Protein AF-A0A2D8FM88-F1 (afdb_monomer)

Foldseek 3Di:
DLLVCQVVPPQEDEFDLDDDPLAGRLLALCNQPCCCCVVSNRLHAYEYDACSLQCCCVSVNAVHLLRSLLRSLVSGHLHYHPPCSCVVHVVVCCVVVSDDPVSNCSSVCNVVVVCVVVVCVVPVCVPVDPVVCVCPPVHPVVLVVLLVQLLQAKFWFFAAPNCPQPALAFQEEEEAQQQADQQFLAAPPCPDDDSVLADGLLNQSLVLHPHSVSYFYAHLQHQQGGDVCRLVVSLVSPLPGQEYEYEFEDGSQCDDPPNDDLAQATHDSSVVSLVSNVVSVHQYAYAYEDQDAGQYDDSQLVHNIYMDSYNSPSCSNNSVNCPNNVVHKHAYFAQAFHANTSVLPPAALQDFCPPFRDDQVDPDDPPHPADPPDGNDTSAHGLDGDTSWDKDKDAKDWPDLEAEQAGKTKIKIKIWTQGQAKGKAKFWKWKDFPDDPDGGGPIDTQDIDIDIYHHGDIDMDMDMDHQLSQWDQDPVRDIDGDWGKMWMARASGSPDGDTDIHTYDDDD

Radius of gyration: 26.67 Å; Cα contacts (8 Å, |Δi|>4): 1088; chains: 1; bounding box: 60×71×68 Å

Mean predicted aligned error: 3.9 Å

pLDDT: mean 96.81, std 3.05, range [71.75, 98.94]

Solvent-accessible surface area (backbone atoms only — not comparable to full-atom values): 27180 Å² total; per-residue (Å²): 109,71,66,59,43,48,79,72,62,51,63,65,48,70,35,49,78,55,60,60,97,86,38,38,40,28,52,22,34,63,58,51,33,48,42,41,31,67,71,66,60,51,73,47,33,28,30,37,33,85,34,30,36,58,45,28,33,80,71,68,76,20,92,40,61,57,47,11,37,50,44,13,44,75,12,41,40,48,39,84,32,86,66,56,40,57,78,72,31,45,67,59,35,40,75,72,58,80,37,50,68,67,60,52,53,51,32,51,47,25,53,52,50,51,40,50,76,71,40,39,79,84,35,78,58,70,87,74,44,73,69,57,46,69,60,53,63,86,21,69,68,57,53,53,48,36,25,50,53,22,38,55,57,27,24,29,76,43,56,51,93,60,60,59,53,41,68,49,78,54,33,34,12,33,29,20,52,44,20,75,36,50,93,48,28,55,30,53,94,65,88,84,73,64,79,90,59,49,35,15,40,46,61,16,39,40,73,66,29,79,48,49,83,40,54,36,76,31,42,23,20,34,59,81,42,72,41,93,66,20,46,64,50,26,48,66,47,39,70,82,29,68,32,38,37,37,22,45,48,54,58,30,78,59,30,61,87,94,30,84,68,88,65,40,52,67,34,66,31,43,50,56,35,46,52,59,54,55,72,69,74,53,56,37,35,37,40,36,24,38,83,65,68,45,24,58,54,72,65,69,58,66,36,44,22,33,31,40,49,44,49,36,24,47,31,26,8,47,14,50,31,32,36,49,50,50,78,36,61,29,49,15,51,32,92,55,43,19,39,63,44,49,86,56,62,90,68,67,79,52,43,63,57,71,98,38,61,55,63,88,91,48,98,76,68,88,92,34,67,66,58,93,92,51,76,86,63,51,70,42,37,29,39,34,45,44,43,66,20,40,77,45,75,52,70,80,44,58,88,58,54,58,28,46,60,90,43,60,38,55,38,31,34,41,38,32,20,74,23,90,34,53,28,46,46,55,46,31,32,31,38,20,59,74,63,63,101,57,94,46,34,64,33,43,84,76,51,71,49,78,48,80,31,49,52,71,34,70,48,77,49,76,49,76,44,44,53,85,75,70,42,50,72,45,99,86,68,47,80,44,69,78,58,34,53,31,41,35,30,77,14,62,24,80,85,46,68,70,75,45,66,36,29,42,42,60,81,130

Sequence (508 aa):
PFKAAVDAGCLSIMSAFNDLNGVPASGSRKLLTDILRGEWGFEGFVVSDYTSEQELIAHGFAEDGRDAARLAFNAGVDVSMVSGLYLEHLPSLVASGEVSMGRLDEAVRRVLTTKAALGLFDDPYRGTDVAREKAVVGSRDHIELSREAGRKSVVLLKNDNNLLPLNKSQKIALVGPFADDVDNVWGPWTIWGAPERRVSLEAGFRAAMTDPQALTVARGSGVETPLDGGIEEAVRAAEGADVIVLAIGESQKMSGEAQSRTEIVVPAPQMALVDAMAALNKPMVVLLRNGRALALEGNVKNAQAVVVTWFLGEQMGHAVADVIFGAHGPSARLPISFPHKSGQQPYSYDHKNTGRPANPDLPVEEYKARYRETTNTALYPFGFGLTYGEVVYGPVEMASDQLPWNGTLDVAVTVTNRGAHAAEELVQLYIHDRVASLTQPGRLLKDFKRVSLRPGQSQTVRFTLNPRQLGFIGEDGAYRIEPGLFDLWLAPHAQGGSAAQFRLIGPA

Structure (mmCIF, N/CA/C/O backbone):
data_AF-A0A2D8FM88-F1
#
_entry.id   AF-A0A2D8FM88-F1
#
loop_
_atom_site.group_PDB
_atom_site.id
_atom_site.type_symbol
_atom_site.label_atom_id
_atom_site.label_alt_id
_atom_site.label_comp_id
_atom_site.label_asym_id
_atom_site.label_entity_id
_atom_site.label_seq_id
_atom_site.pdbx_PDB_ins_code
_atom_site.Cartn_x
_atom_site.Cartn_y
_atom_site.Cartn_z
_atom_site.occupancy
_atom_site.B_iso_or_equiv
_atom_site.auth_seq_id
_atom_site.auth_comp_id
_atom_site.auth_asym_id
_atom_site.auth_atom_id
_atom_site.pdbx_PDB_model_num
ATOM 1 N N . PRO A 1 1 ? 7.437 -9.187 -7.792 1.00 95.12 1 PRO A N 1
ATOM 2 C CA . PRO A 1 1 ? 6.393 -8.358 -8.453 1.00 95.12 1 PRO A CA 1
ATOM 3 C C . PRO A 1 1 ? 6.562 -8.259 -9.974 1.00 95.12 1 PRO A C 1
ATOM 5 O O . PRO A 1 1 ? 5.666 -8.687 -10.685 1.00 95.12 1 PRO A O 1
ATOM 8 N N . PHE A 1 2 ? 7.712 -7.782 -10.471 1.00 97.00 2 PHE A N 1
ATOM 9 C CA . PHE A 1 2 ? 7.955 -7.626 -11.915 1.00 97.00 2 PHE A CA 1
ATOM 10 C C . PHE A 1 2 ? 7.788 -8.927 -12.706 1.00 97.00 2 PHE A C 1
ATOM 12 O O . PHE A 1 2 ? 7.006 -8.963 -13.648 1.00 97.00 2 PHE A O 1
ATOM 19 N N . LYS A 1 3 ? 8.411 -10.027 -12.258 1.00 96.19 3 LYS A N 1
ATOM 20 C CA . LYS A 1 3 ? 8.217 -11.340 -12.889 1.00 96.19 3 LYS A CA 1
ATOM 21 C C . LYS A 1 3 ? 6.744 -11.769 -12.934 1.00 96.19 3 LYS A C 1
ATOM 23 O O . LYS A 1 3 ? 6.296 -12.270 -13.948 1.00 96.19 3 LYS A O 1
ATOM 28 N N . ALA A 1 4 ? 5.975 -11.523 -11.871 1.00 97.06 4 ALA A N 1
ATOM 29 C CA . ALA A 1 4 ? 4.550 -11.857 -11.858 1.00 97.06 4 ALA A CA 1
ATOM 30 C C . ALA A 1 4 ? 3.747 -11.039 -12.888 1.00 97.06 4 ALA A C 1
ATOM 32 O O . ALA A 1 4 ? 2.799 -11.562 -13.459 1.00 97.06 4 ALA A O 1
ATOM 33 N N . ALA A 1 5 ? 4.130 -9.784 -13.154 1.00 98.00 5 ALA A N 1
ATOM 34 C CA . ALA A 1 5 ? 3.522 -8.982 -14.216 1.00 98.00 5 ALA A CA 1
ATOM 35 C C . ALA A 1 5 ? 3.875 -9.521 -15.613 1.00 98.00 5 ALA A C 1
ATOM 37 O O . ALA A 1 5 ? 2.999 -9.595 -16.473 1.00 98.00 5 ALA A O 1
ATOM 38 N N . VAL A 1 6 ? 5.126 -9.957 -15.812 1.00 98.12 6 VAL A N 1
ATOM 39 C CA . VAL A 1 6 ? 5.570 -10.622 -17.050 1.00 98.12 6 VAL A CA 1
ATOM 40 C C . VAL A 1 6 ? 4.805 -11.927 -17.267 1.00 98.12 6 VAL A C 1
ATOM 42 O O . VAL A 1 6 ? 4.215 -12.113 -18.325 1.00 98.12 6 VAL A O 1
ATOM 45 N N . ASP A 1 7 ? 4.733 -12.784 -16.246 1.00 97.44 7 ASP A N 1
ATOM 46 C CA . ASP A 1 7 ? 4.001 -14.056 -16.292 1.00 97.44 7 ASP A CA 1
ATOM 47 C C . ASP A 1 7 ? 2.489 -13.841 -16.535 1.00 97.44 7 ASP A C 1
ATOM 49 O O . ASP A 1 7 ? 1.823 -14.701 -17.108 1.00 97.44 7 ASP A O 1
ATOM 53 N N . ALA A 1 8 ? 1.942 -12.687 -16.130 1.00 97.94 8 ALA A N 1
ATOM 54 C CA . ALA A 1 8 ? 0.559 -12.282 -16.394 1.00 97.94 8 ALA A CA 1
ATOM 55 C C . ALA A 1 8 ? 0.341 -11.677 -17.797 1.00 97.94 8 ALA A C 1
ATOM 57 O O . ALA A 1 8 ? -0.790 -11.326 -18.137 1.00 97.94 8 ALA A O 1
ATOM 58 N N . GLY A 1 9 ? 1.394 -11.548 -18.610 1.00 96.56 9 GLY A N 1
ATOM 59 C CA . GLY A 1 9 ? 1.314 -11.061 -19.987 1.00 96.56 9 GLY A CA 1
ATOM 60 C C . GLY A 1 9 ? 1.309 -9.539 -20.124 1.00 96.56 9 GLY A C 1
ATOM 61 O O . GLY A 1 9 ? 0.676 -9.013 -21.042 1.00 96.56 9 GLY A O 1
ATOM 62 N N . CYS A 1 10 ? 1.978 -8.799 -19.229 1.00 97.00 10 CYS A N 1
ATOM 63 C CA . CYS A 1 10 ? 2.128 -7.355 -19.415 1.00 97.00 10 CYS A CA 1
ATOM 64 C C . CYS A 1 10 ? 2.831 -7.041 -20.751 1.00 97.00 10 CYS A C 1
ATOM 66 O O . CYS A 1 10 ? 3.766 -7.727 -21.154 1.00 97.00 10 CYS A O 1
ATOM 68 N N . LEU A 1 11 ? 2.388 -5.990 -21.450 1.00 97.06 11 LEU A N 1
ATOM 69 C CA . LEU A 1 11 ? 2.897 -5.646 -22.790 1.00 97.06 11 LEU A CA 1
ATOM 70 C C . LEU A 1 11 ? 4.063 -4.648 -22.771 1.00 97.06 11 LEU A C 1
ATOM 72 O O . LEU A 1 11 ? 4.720 -4.439 -23.794 1.00 97.06 11 LEU A O 1
ATOM 76 N N . SER A 1 12 ? 4.314 -4.026 -21.619 1.00 98.25 12 SER A N 1
ATOM 77 C CA . SER A 1 12 ? 5.390 -3.060 -21.431 1.00 98.25 12 SER A CA 1
ATOM 78 C C . SER A 1 12 ? 5.948 -3.096 -20.011 1.00 98.25 12 SER A C 1
ATOM 80 O O . SER A 1 12 ? 5.225 -3.395 -19.060 1.00 98.25 12 SER A O 1
ATOM 82 N N . ILE A 1 13 ? 7.223 -2.738 -19.877 1.00 98.44 13 ILE A N 1
ATOM 83 C CA . ILE A 1 13 ? 7.908 -2.476 -18.606 1.00 98.44 13 ILE A CA 1
ATOM 84 C C . ILE A 1 13 ? 8.547 -1.088 -18.693 1.00 98.44 13 ILE A C 1
ATOM 86 O O . ILE A 1 13 ? 9.075 -0.721 -19.738 1.00 98.44 13 ILE A O 1
ATOM 90 N N . MET A 1 14 ? 8.498 -0.325 -17.605 1.00 98.75 14 MET A N 1
ATOM 91 C CA . MET A 1 14 ? 9.209 0.948 -17.477 1.00 98.75 14 MET A CA 1
ATOM 92 C C . MET A 1 14 ? 10.528 0.713 -16.731 1.00 98.75 14 MET A C 1
ATOM 94 O O . MET A 1 14 ? 10.522 0.044 -15.693 1.00 98.75 14 MET A O 1
ATOM 98 N N . SER A 1 15 ? 11.658 1.195 -17.256 1.00 98.12 15 SER A N 1
ATOM 99 C CA . SER A 1 15 ? 12.928 1.172 -16.514 1.00 98.12 15 SER A CA 1
ATOM 100 C C . SER A 1 15 ? 12.901 2.200 -15.385 1.00 98.12 15 SER A C 1
ATOM 102 O O . SER A 1 15 ? 12.270 3.231 -15.533 1.00 98.12 15 SER A O 1
ATOM 104 N N . ALA A 1 16 ? 13.599 1.948 -14.279 1.00 98.06 16 ALA A N 1
ATOM 105 C CA . ALA A 1 16 ? 13.627 2.863 -13.136 1.00 98.06 16 ALA A CA 1
ATOM 106 C C . ALA A 1 16 ? 14.738 3.929 -13.240 1.00 98.06 16 ALA A C 1
ATOM 108 O O . ALA A 1 16 ? 15.700 3.768 -13.994 1.00 98.06 16 ALA A O 1
ATOM 109 N N . PHE A 1 17 ? 14.641 4.971 -12.410 1.00 98.50 17 PHE A N 1
ATOM 110 C CA . PHE A 1 17 ? 15.685 5.990 -12.242 1.00 98.50 17 PHE A CA 1
ATOM 111 C C . PHE A 1 17 ? 16.946 5.475 -11.537 1.00 98.50 17 PHE A C 1
ATOM 113 O O . PHE A 1 17 ? 18.057 5.864 -11.873 1.00 98.50 17 PHE A O 1
ATOM 120 N N . ASN A 1 18 ? 16.798 4.610 -10.531 1.00 98.25 18 ASN A N 1
ATOM 121 C CA . ASN A 1 18 ? 17.910 4.243 -9.655 1.00 98.25 18 ASN A CA 1
ATOM 122 C C . ASN A 1 18 ? 18.955 3.343 -10.336 1.00 98.25 18 ASN A C 1
ATOM 124 O O . ASN A 1 18 ? 18.660 2.591 -11.270 1.00 98.25 18 ASN A O 1
ATOM 128 N N . ASP A 1 19 ? 20.167 3.339 -9.777 1.00 97.44 19 ASP A N 1
ATOM 129 C CA . ASP A 1 19 ? 21.142 2.289 -10.050 1.00 97.44 19 ASP A CA 1
ATOM 130 C C . ASP A 1 19 ? 20.907 1.041 -9.193 1.00 97.44 19 ASP A C 1
ATOM 132 O O . ASP A 1 19 ? 20.240 1.074 -8.152 1.00 97.44 19 ASP A O 1
ATOM 136 N N . LEU A 1 20 ? 21.434 -0.083 -9.676 1.00 96.06 20 LEU A N 1
ATOM 137 C CA . LEU A 1 20 ? 21.613 -1.294 -8.892 1.00 96.06 20 LEU A CA 1
ATOM 138 C C . LEU A 1 20 ? 23.072 -1.728 -9.005 1.00 96.06 20 LEU A C 1
ATOM 140 O O . LEU A 1 20 ? 23.540 -2.077 -10.090 1.00 96.06 20 LEU A O 1
ATOM 144 N N . ASN A 1 21 ? 23.779 -1.739 -7.874 1.00 95.00 21 ASN A N 1
ATOM 145 C CA . ASN A 1 21 ? 25.212 -2.038 -7.800 1.00 95.00 21 ASN A CA 1
ATOM 146 C C . ASN A 1 21 ? 26.055 -1.121 -8.711 1.00 95.00 21 ASN A C 1
ATOM 148 O O . ASN A 1 21 ? 27.014 -1.583 -9.332 1.00 95.00 21 ASN A O 1
ATOM 152 N N . GLY A 1 22 ? 25.684 0.162 -8.809 1.00 96.94 22 GLY A N 1
ATOM 153 C CA . GLY A 1 22 ? 26.405 1.167 -9.595 1.00 96.94 22 GLY A CA 1
ATOM 154 C C . GLY A 1 22 ? 26.075 1.185 -11.090 1.00 96.94 22 GLY A C 1
ATOM 155 O O . GLY A 1 22 ? 26.709 1.925 -11.835 1.00 96.94 22 GLY A O 1
ATOM 156 N N . VAL A 1 23 ? 25.099 0.393 -11.549 1.00 98.44 23 VAL A N 1
ATOM 157 C CA . VAL A 1 23 ? 24.619 0.413 -12.941 1.00 98.44 23 VAL A CA 1
ATOM 158 C C . VAL A 1 23 ? 23.186 0.957 -12.977 1.00 98.44 23 VAL A C 1
ATOM 160 O O . VAL A 1 23 ? 22.288 0.277 -12.465 1.00 98.44 23 VAL A O 1
ATOM 163 N N . PRO A 1 24 ? 22.935 2.147 -13.562 1.00 98.62 24 PRO A N 1
ATOM 164 C CA . PRO A 1 24 ? 21.586 2.697 -13.715 1.00 98.62 24 PRO A CA 1
ATOM 165 C C . PRO A 1 24 ? 20.651 1.719 -14.430 1.00 98.62 24 PRO A C 1
ATOM 167 O O . PRO A 1 24 ? 21.054 1.093 -15.414 1.00 98.62 24 PRO A O 1
ATOM 170 N N . ALA A 1 25 ? 19.399 1.585 -13.981 1.00 98.44 25 ALA A N 1
ATOM 171 C CA . ALA A 1 25 ? 18.488 0.581 -14.536 1.00 98.44 25 ALA A CA 1
ATOM 172 C C . ALA A 1 25 ? 18.265 0.757 -16.051 1.00 98.44 25 ALA A C 1
ATOM 174 O O . ALA A 1 25 ? 18.297 -0.234 -16.782 1.00 98.44 25 ALA A O 1
ATOM 175 N N . SER A 1 26 ? 18.151 1.999 -16.535 1.00 98.62 26 SER A N 1
ATOM 176 C CA . SER A 1 26 ? 18.040 2.324 -17.971 1.00 98.62 26 SER A CA 1
ATOM 177 C C . SER A 1 26 ? 19.269 1.910 -18.795 1.00 98.62 26 SER A C 1
ATOM 179 O O . SER A 1 26 ? 19.147 1.646 -19.986 1.00 98.62 26 SER A O 1
ATOM 181 N N . GLY A 1 27 ? 20.452 1.823 -18.176 1.00 98.31 27 GLY A N 1
ATOM 182 C CA . GLY A 1 27 ? 21.704 1.374 -18.801 1.00 98.31 27 GLY A CA 1
ATOM 183 C C . GLY A 1 27 ? 22.051 -0.093 -18.519 1.00 98.31 27 GLY A C 1
ATOM 184 O O . GLY A 1 27 ? 23.115 -0.570 -18.920 1.00 98.31 27 GLY A O 1
ATOM 185 N N . SER A 1 28 ? 21.187 -0.835 -17.819 1.00 98.62 28 SER A N 1
ATOM 186 C CA . SER A 1 28 ? 21.511 -2.167 -17.307 1.00 98.62 28 SER A CA 1
ATOM 187 C C . SER A 1 28 ? 21.093 -3.285 -18.260 1.00 98.62 28 SER A C 1
ATOM 189 O O . SER A 1 28 ? 19.970 -3.792 -18.204 1.00 98.62 28 SER A O 1
ATOM 191 N N . ARG A 1 29 ? 22.036 -3.752 -19.090 1.00 98.25 29 ARG A N 1
ATOM 192 C CA . ARG A 1 29 ? 21.828 -4.940 -19.940 1.00 98.25 29 ARG A CA 1
ATOM 193 C C . ARG A 1 29 ? 21.457 -6.179 -19.122 1.00 98.25 29 ARG A C 1
ATOM 195 O O . ARG A 1 29 ? 20.564 -6.926 -19.515 1.00 98.25 29 ARG A O 1
ATOM 202 N N . LYS A 1 30 ? 22.093 -6.354 -17.960 1.00 97.44 30 LYS A N 1
ATOM 203 C CA . LYS A 1 30 ? 21.815 -7.473 -17.055 1.00 97.44 30 LYS A CA 1
ATOM 204 C C . LYS A 1 30 ? 20.340 -7.521 -16.655 1.00 97.44 30 LYS A C 1
ATOM 206 O O . LYS A 1 30 ? 19.731 -8.584 -16.692 1.00 97.44 30 LYS A O 1
ATOM 211 N N . LEU A 1 31 ? 19.758 -6.379 -16.286 1.00 97.69 31 LEU A N 1
ATOM 212 C CA . LEU A 1 31 ? 18.351 -6.318 -15.889 1.00 97.69 31 LEU A CA 1
ATOM 213 C C . LEU A 1 31 ? 17.417 -6.438 -17.096 1.00 97.69 31 LEU A C 1
ATOM 215 O O . LEU A 1 31 ? 16.531 -7.289 -17.098 1.00 97.69 31 LEU A O 1
ATOM 219 N N . LEU A 1 32 ? 17.609 -5.590 -18.109 1.00 98.56 32 LEU A N 1
ATOM 220 C CA . LEU A 1 32 ? 16.631 -5.385 -19.182 1.00 98.56 32 LEU A CA 1
ATOM 221 C C . LEU A 1 32 ? 16.716 -6.416 -20.312 1.00 98.56 32 LEU A C 1
ATOM 223 O O . LEU A 1 32 ? 15.739 -6.604 -21.037 1.00 98.56 32 LEU A O 1
ATOM 227 N N . THR A 1 33 ? 17.859 -7.082 -20.467 1.00 98.38 33 THR A N 1
ATOM 228 C CA . THR A 1 33 ? 18.070 -8.109 -21.491 1.00 98.38 33 THR A CA 1
ATOM 229 C C . THR A 1 33 ? 18.271 -9.475 -20.853 1.00 98.38 33 THR A C 1
ATOM 231 O O . THR A 1 33 ? 17.455 -10.365 -21.083 1.00 98.38 33 THR A O 1
ATOM 234 N N . ASP A 1 34 ? 19.306 -9.651 -20.032 1.00 97.81 34 ASP A N 1
ATOM 235 C CA . ASP A 1 34 ? 19.701 -10.994 -19.588 1.00 97.81 34 ASP A CA 1
ATOM 236 C C . ASP A 1 34 ? 18.628 -11.619 -18.678 1.00 97.81 34 ASP A C 1
ATOM 238 O O . ASP A 1 34 ? 18.146 -12.715 -18.957 1.00 97.81 34 ASP A O 1
ATOM 242 N N . ILE A 1 35 ? 18.162 -10.889 -17.659 1.00 96.94 35 ILE A N 1
ATOM 243 C CA . ILE A 1 35 ? 17.110 -11.367 -16.748 1.00 96.94 35 ILE A CA 1
ATOM 244 C C . ILE A 1 35 ? 15.726 -11.220 -17.383 1.00 96.94 35 ILE A C 1
ATOM 246 O O . ILE A 1 35 ? 15.007 -12.204 -17.551 1.00 96.94 35 ILE A O 1
ATOM 250 N N . LEU A 1 36 ? 15.329 -9.995 -17.745 1.00 98.44 36 LEU A N 1
ATOM 251 C CA . LEU A 1 36 ? 13.961 -9.722 -18.193 1.00 98.44 36 LEU A CA 1
ATOM 252 C C . LEU A 1 36 ? 13.587 -10.534 -19.442 1.00 98.44 36 LEU A C 1
ATOM 254 O O . LEU A 1 36 ? 12.472 -11.045 -19.529 1.00 98.44 36 LEU A O 1
ATOM 258 N N . ARG A 1 37 ? 14.504 -10.680 -20.403 1.00 97.88 37 ARG A N 1
ATOM 259 C CA . ARG A 1 37 ? 14.227 -11.362 -21.676 1.00 97.88 37 ARG A CA 1
ATOM 260 C C . ARG A 1 37 ? 14.818 -12.762 -21.718 1.00 97.88 37 ARG A C 1
ATOM 262 O O . ARG A 1 37 ? 14.116 -13.681 -22.119 1.00 97.88 37 ARG A O 1
ATOM 269 N N . GLY A 1 38 ? 16.069 -12.928 -21.293 1.00 97.62 38 GLY A N 1
ATOM 270 C CA . GLY A 1 38 ? 16.741 -14.227 -21.294 1.00 97.62 38 GLY A CA 1
ATOM 271 C C . GLY A 1 38 ? 16.125 -15.204 -20.295 1.00 97.62 38 GLY A C 1
ATOM 272 O O . GLY A 1 38 ? 15.718 -16.296 -20.681 1.00 97.62 38 GLY A O 1
ATOM 273 N N . GLU A 1 39 ? 16.017 -14.811 -19.025 1.00 96.25 39 GLU A N 1
ATOM 274 C CA . GLU A 1 39 ? 15.499 -15.694 -17.971 1.00 96.25 39 GLU A CA 1
ATOM 275 C C . GLU A 1 39 ? 13.968 -15.711 -17.890 1.00 96.25 39 GLU A C 1
ATOM 277 O O . GLU A 1 39 ? 13.375 -16.768 -17.670 1.00 96.25 39 GLU A O 1
ATOM 282 N N . TRP A 1 40 ? 13.309 -14.554 -18.015 1.00 97.38 40 TRP A N 1
ATOM 283 C CA . TRP A 1 40 ? 11.853 -14.453 -17.829 1.00 97.38 40 TRP A CA 1
ATOM 284 C C . TRP A 1 40 ? 11.051 -14.511 -19.130 1.00 97.38 40 TRP A C 1
ATOM 286 O O . TRP A 1 40 ? 9.832 -14.639 -19.065 1.00 97.38 40 TRP A O 1
ATOM 296 N N . GLY A 1 41 ? 11.701 -14.430 -20.296 1.00 97.75 41 GLY A N 1
ATOM 297 C CA . GLY A 1 41 ? 11.020 -14.540 -21.587 1.00 97.75 41 GLY A CA 1
ATOM 298 C C . GLY A 1 41 ? 10.094 -13.366 -21.915 1.00 97.75 41 GLY A C 1
ATOM 299 O O . GLY A 1 41 ? 9.112 -13.550 -22.623 1.00 97.75 41 GLY A O 1
ATOM 300 N N . PHE A 1 42 ? 10.353 -12.160 -21.396 1.00 98.44 42 PHE A N 1
ATOM 301 C CA . PHE A 1 42 ? 9.518 -10.995 -21.695 1.00 98.44 42 PHE A CA 1
ATOM 302 C C . PHE A 1 42 ? 9.611 -10.580 -23.173 1.00 98.44 42 PHE A C 1
ATOM 304 O O . PHE A 1 42 ? 10.674 -10.177 -23.661 1.00 98.44 42 PHE A O 1
ATOM 311 N N . GLU A 1 43 ? 8.473 -10.603 -23.867 1.00 96.06 43 GLU A N 1
ATOM 312 C CA . GLU A 1 43 ? 8.376 -10.290 -25.302 1.00 96.06 43 GLU A CA 1
ATOM 313 C C . GLU A 1 43 ? 7.945 -8.843 -25.597 1.00 96.06 43 GLU A C 1
ATOM 315 O O . GLU A 1 43 ? 8.129 -8.360 -26.715 1.00 96.06 43 GLU A O 1
ATOM 320 N N . GLY A 1 44 ? 7.415 -8.126 -24.599 1.00 97.38 44 GLY A N 1
ATOM 321 C CA . GLY A 1 44 ? 6.978 -6.735 -24.736 1.00 97.38 44 GLY A CA 1
ATOM 322 C C . GLY A 1 44 ? 8.129 -5.735 -24.916 1.00 97.38 44 GLY A C 1
ATOM 323 O O . GLY A 1 44 ? 9.310 -6.099 -25.010 1.00 97.38 44 GLY A O 1
ATOM 324 N N . PHE A 1 45 ? 7.790 -4.445 -24.952 1.00 98.56 45 PHE A N 1
ATOM 325 C CA . PHE A 1 45 ? 8.781 -3.367 -25.058 1.00 98.56 45 PHE A CA 1
ATOM 326 C C . PHE A 1 45 ? 9.145 -2.773 -23.692 1.00 98.56 45 PHE A C 1
ATOM 328 O O . PHE A 1 45 ? 8.339 -2.774 -22.760 1.00 98.56 45 PHE A O 1
ATOM 335 N N . VAL A 1 46 ? 10.362 -2.247 -23.583 1.00 98.81 46 VAL A N 1
ATOM 336 C CA . VAL A 1 46 ? 10.794 -1.440 -22.437 1.00 98.81 46 VAL A CA 1
ATOM 337 C C . VAL A 1 46 ? 10.730 0.036 -22.811 1.00 98.81 46 VAL A C 1
ATOM 339 O O . VAL A 1 46 ? 11.277 0.442 -23.836 1.00 98.81 46 VAL A O 1
ATOM 342 N N . VAL A 1 47 ? 10.080 0.841 -21.980 1.00 98.75 47 VAL A N 1
ATOM 343 C CA . VAL A 1 47 ? 10.100 2.306 -22.068 1.00 98.75 47 VAL A CA 1
ATOM 344 C C . VAL A 1 47 ? 10.985 2.865 -20.964 1.00 98.75 47 VAL A C 1
ATOM 346 O O . VAL A 1 47 ? 11.021 2.291 -19.874 1.00 98.75 47 VAL A O 1
ATOM 349 N N . SER A 1 48 ? 11.718 3.944 -21.231 1.00 98.69 48 SER A N 1
ATOM 350 C CA . SER A 1 48 ? 12.382 4.670 -20.150 1.00 98.69 48 SER A CA 1
ATOM 351 C C . SER A 1 48 ? 11.360 5.299 -19.201 1.00 98.69 48 SER A C 1
ATOM 353 O O . SER A 1 48 ? 10.207 5.518 -19.581 1.00 98.69 48 SER A O 1
ATOM 355 N N . ASP A 1 49 ? 11.757 5.567 -17.957 1.00 98.56 49 ASP A N 1
ATOM 356 C CA . ASP A 1 49 ? 11.025 6.563 -17.172 1.00 98.56 49 ASP A CA 1
ATOM 357 C C . ASP A 1 49 ? 11.261 7.947 -17.798 1.00 98.56 49 ASP A C 1
ATOM 359 O O . ASP A 1 49 ? 12.066 8.096 -18.726 1.00 98.56 49 ASP A O 1
ATOM 363 N N . TYR A 1 50 ? 10.573 8.969 -17.303 1.00 98.38 50 TYR A N 1
ATOM 364 C CA . TYR A 1 50 ? 10.726 10.341 -17.770 1.00 98.38 50 TYR A CA 1
ATOM 365 C C . TYR A 1 50 ? 12.211 10.736 -17.783 1.00 98.38 50 TYR A C 1
ATOM 367 O O . TYR A 1 50 ? 12.814 10.865 -16.732 1.00 98.38 50 TYR A O 1
ATOM 375 N N . THR A 1 51 ? 12.811 10.899 -18.967 1.00 98.50 51 THR A N 1
ATOM 376 C CA . THR A 1 51 ? 14.239 11.231 -19.152 1.00 98.50 51 THR A CA 1
ATOM 377 C C . THR A 1 51 ? 15.265 10.281 -18.512 1.00 98.50 51 THR A C 1
ATOM 379 O O . THR A 1 51 ? 16.456 10.605 -18.504 1.00 98.50 51 THR A O 1
ATOM 382 N N . SER A 1 52 ? 14.885 9.083 -18.052 1.00 98.56 52 SER A N 1
ATOM 383 C CA . SER A 1 52 ? 15.801 8.210 -17.293 1.00 98.56 52 SER A CA 1
ATOM 384 C C . SER A 1 52 ? 16.997 7.694 -18.106 1.00 98.56 52 SER A C 1
ATOM 386 O O . SER A 1 52 ? 18.015 7.294 -17.541 1.00 98.56 52 SER A O 1
ATOM 388 N N . GLU A 1 53 ? 16.909 7.691 -19.435 1.00 98.06 53 GLU A N 1
ATOM 389 C CA . GLU A 1 53 ? 18.029 7.413 -20.334 1.00 98.06 53 GLU A CA 1
ATOM 390 C C . GLU A 1 53 ? 18.975 8.607 -20.488 1.00 98.06 53 GLU A C 1
ATOM 392 O O . GLU A 1 53 ? 20.180 8.412 -20.588 1.00 98.06 53 GLU A O 1
ATOM 397 N N . GLN A 1 54 ? 18.462 9.838 -20.473 1.00 98.69 54 GLN A N 1
ATOM 398 C CA . GLN A 1 54 ? 19.289 11.047 -20.509 1.00 98.69 54 GLN A CA 1
ATOM 399 C C . GLN A 1 54 ? 20.044 11.225 -19.188 1.00 98.69 54 GLN A C 1
ATOM 401 O O . GLN A 1 54 ? 21.200 11.648 -19.169 1.00 98.69 54 GLN A O 1
ATOM 406 N N . GLU A 1 55 ? 19.414 10.850 -18.079 1.00 98.69 55 GLU A N 1
ATOM 407 C CA . GLU A 1 55 ? 19.989 10.941 -16.737 1.00 98.69 55 GLU A CA 1
ATOM 408 C C . GLU A 1 55 ? 21.196 10.020 -16.519 1.00 98.69 55 GLU A C 1
ATOM 410 O O . GLU A 1 55 ? 21.952 10.232 -15.570 1.00 98.69 55 GLU A O 1
ATOM 415 N N . LEU A 1 56 ? 21.477 9.082 -17.435 1.00 98.81 56 LEU A N 1
ATOM 416 C CA . LEU A 1 56 ? 22.739 8.329 -17.448 1.00 98.81 56 LEU A CA 1
ATOM 417 C C . LEU A 1 56 ? 23.972 9.247 -17.418 1.00 98.81 56 LEU A C 1
ATOM 419 O O . LEU A 1 56 ? 24.995 8.875 -16.843 1.00 98.81 56 LEU A O 1
ATOM 423 N N . ILE A 1 57 ? 23.860 10.455 -17.978 1.00 98.75 57 ILE A N 1
ATOM 424 C CA . ILE A 1 57 ? 24.904 11.486 -17.929 1.00 98.75 57 ILE A CA 1
ATOM 425 C C . ILE A 1 57 ? 25.103 11.978 -16.492 1.00 98.75 57 ILE A C 1
ATOM 427 O O . ILE A 1 57 ? 26.224 12.019 -15.992 1.00 98.75 57 ILE A O 1
ATOM 431 N N . ALA A 1 58 ? 24.014 12.315 -15.795 1.00 98.50 58 ALA A N 1
ATOM 432 C CA . ALA A 1 58 ? 24.063 12.787 -14.411 1.00 98.50 58 ALA A CA 1
ATOM 433 C C . ALA A 1 58 ? 24.549 11.694 -13.446 1.00 98.50 58 ALA A C 1
ATOM 435 O O . ALA A 1 58 ? 25.255 11.989 -12.483 1.00 98.50 58 ALA A O 1
ATOM 436 N N . HIS A 1 59 ? 24.243 10.428 -13.744 1.00 98.31 59 HIS A N 1
ATOM 437 C CA . HIS A 1 59 ? 24.818 9.272 -13.055 1.00 98.31 59 HIS A CA 1
ATOM 438 C C . HIS A 1 59 ? 26.330 9.101 -13.289 1.00 98.31 59 HIS A C 1
ATOM 440 O O . HIS A 1 59 ? 26.954 8.290 -12.606 1.00 98.31 59 HIS A O 1
ATOM 446 N N . GLY A 1 60 ? 26.927 9.816 -14.249 1.00 98.38 60 GLY A N 1
ATOM 447 C CA . GLY A 1 60 ? 28.314 9.613 -14.675 1.00 98.38 60 GLY A CA 1
ATOM 448 C C . GLY A 1 60 ? 28.531 8.286 -15.409 1.00 98.38 60 GLY A C 1
ATOM 449 O O . GLY A 1 60 ? 29.660 7.810 -15.495 1.00 98.38 60 GLY A O 1
ATOM 450 N N . PHE A 1 61 ? 27.452 7.668 -15.900 1.00 98.50 61 PHE A N 1
ATOM 451 C CA . PHE A 1 61 ? 27.480 6.402 -16.633 1.00 98.50 61 PHE A CA 1
ATOM 452 C C . PHE A 1 61 ? 27.627 6.604 -18.148 1.00 98.50 61 PHE A C 1
ATOM 454 O O . PHE A 1 61 ? 28.064 5.689 -18.840 1.00 98.50 61 PHE A O 1
ATOM 461 N N . ALA A 1 62 ? 27.275 7.791 -18.647 1.00 98.75 62 ALA A N 1
ATOM 462 C CA . ALA A 1 62 ? 27.438 8.216 -20.034 1.00 98.75 62 ALA A CA 1
ATOM 463 C C . ALA A 1 62 ? 28.203 9.545 -20.105 1.00 98.75 62 ALA A C 1
ATOM 465 O O . ALA A 1 62 ? 28.044 10.386 -19.216 1.00 98.75 62 ALA A O 1
ATOM 466 N N . GLU A 1 63 ? 29.000 9.756 -21.157 1.00 98.44 63 GLU A N 1
ATOM 467 C CA . GLU A 1 63 ? 29.733 11.025 -21.326 1.00 98.44 63 GLU A CA 1
ATOM 468 C C . GLU A 1 63 ? 28.829 12.184 -21.780 1.00 98.44 63 GLU A C 1
ATOM 470 O O . GLU A 1 63 ? 28.992 13.319 -21.331 1.00 98.44 63 GLU A O 1
ATOM 475 N N . ASP A 1 64 ? 27.865 11.894 -22.657 1.00 98.75 64 ASP A N 1
ATOM 476 C CA . ASP A 1 64 ? 26.965 12.864 -23.277 1.00 98.75 64 ASP A CA 1
ATOM 477 C C . ASP A 1 64 ? 25.648 12.210 -23.748 1.00 98.75 64 ASP A C 1
ATOM 479 O O . ASP A 1 64 ? 25.373 11.039 -23.476 1.00 98.75 64 ASP A O 1
ATOM 483 N N . GLY A 1 65 ? 24.802 12.973 -24.452 1.00 98.69 65 GLY A N 1
ATOM 484 C CA . GLY A 1 65 ? 23.509 12.497 -24.956 1.00 98.69 65 GLY A CA 1
ATOM 485 C C . GLY A 1 65 ? 23.610 11.371 -25.988 1.00 98.69 65 GLY A C 1
ATOM 486 O O . GLY A 1 65 ? 22.770 10.464 -26.000 1.00 98.69 65 GLY A O 1
ATOM 487 N N . ARG A 1 66 ? 24.651 11.377 -26.827 1.00 98.69 66 ARG A N 1
ATOM 488 C CA . ARG A 1 66 ? 24.871 10.333 -27.831 1.00 98.69 66 ARG A CA 1
ATOM 489 C C . ARG A 1 66 ? 25.271 9.033 -27.154 1.00 98.69 66 ARG A C 1
ATOM 491 O O . ARG A 1 66 ? 24.736 7.974 -27.494 1.00 98.69 66 ARG A O 1
ATOM 498 N N . ASP A 1 67 ? 26.179 9.112 -26.191 1.00 98.88 67 ASP A N 1
ATOM 499 C CA . ASP A 1 67 ? 26.623 7.959 -25.421 1.00 98.88 67 ASP A CA 1
ATOM 500 C C . ASP A 1 67 ? 25.497 7.392 -24.544 1.00 98.88 67 ASP A C 1
ATOM 502 O O . ASP A 1 67 ? 25.268 6.181 -24.520 1.00 98.88 67 ASP A O 1
ATOM 506 N N . ALA A 1 68 ? 24.696 8.262 -23.927 1.00 98.81 68 ALA A N 1
ATOM 507 C CA . ALA A 1 68 ? 23.512 7.879 -23.165 1.00 98.81 68 ALA A CA 1
ATOM 508 C C . ALA A 1 68 ? 22.492 7.114 -24.027 1.00 98.81 68 ALA A C 1
ATOM 510 O O . ALA A 1 68 ? 22.035 6.030 -23.645 1.00 98.81 68 ALA A O 1
ATOM 511 N N . ALA A 1 69 ? 22.194 7.617 -25.232 1.00 98.81 69 ALA A N 1
ATOM 512 C CA . ALA A 1 69 ? 21.323 6.931 -26.185 1.00 98.81 69 ALA A CA 1
ATOM 513 C C . ALA A 1 69 ? 21.875 5.550 -26.569 1.00 98.81 69 ALA A C 1
ATOM 515 O O . ALA A 1 69 ? 21.140 4.558 -26.544 1.00 98.81 69 ALA A O 1
ATOM 516 N N . ARG A 1 70 ? 23.177 5.469 -26.876 1.00 98.81 70 ARG A N 1
ATOM 517 C CA . ARG A 1 70 ? 23.876 4.223 -27.226 1.00 98.81 70 ARG A CA 1
ATOM 518 C C . ARG A 1 70 ? 23.789 3.190 -26.105 1.00 98.81 70 ARG A C 1
ATOM 520 O O . ARG A 1 70 ? 23.458 2.033 -26.369 1.00 98.81 70 ARG A O 1
ATOM 527 N N . LEU A 1 71 ? 24.097 3.591 -24.873 1.00 98.81 71 LEU A N 1
ATOM 528 C CA . LEU A 1 71 ? 24.110 2.716 -23.701 1.00 98.81 71 LEU A CA 1
ATOM 529 C C . LEU A 1 71 ? 22.706 2.201 -23.376 1.00 98.81 71 LEU A C 1
ATOM 531 O O . LEU A 1 71 ? 22.516 0.987 -23.293 1.00 98.81 71 LEU A O 1
ATOM 535 N N . ALA A 1 72 ? 21.716 3.090 -23.264 1.00 98.81 72 ALA A N 1
ATOM 536 C CA . ALA A 1 72 ? 20.346 2.701 -22.931 1.00 98.81 72 ALA A CA 1
ATOM 537 C C . ALA A 1 72 ? 19.720 1.793 -24.001 1.00 98.81 72 ALA A C 1
ATOM 539 O O . ALA A 1 72 ? 19.116 0.759 -23.689 1.00 98.81 72 ALA A O 1
ATOM 540 N N . PHE A 1 73 ? 19.906 2.134 -25.281 1.00 98.81 73 PHE A N 1
ATOM 541 C CA . PHE A 1 73 ? 19.312 1.367 -26.374 1.00 98.81 73 PHE A CA 1
ATOM 542 C C . PHE A 1 73 ? 19.899 -0.044 -26.457 1.00 98.81 73 PHE A C 1
ATOM 544 O O . PHE A 1 73 ? 19.154 -1.024 -26.545 1.00 98.81 73 PHE A O 1
ATOM 551 N N . ASN A 1 74 ? 21.227 -0.175 -26.355 1.00 98.75 74 ASN A N 1
ATOM 552 C CA . ASN A 1 74 ? 21.908 -1.473 -26.355 1.00 98.75 74 ASN A CA 1
ATOM 553 C C . ASN A 1 74 ? 21.665 -2.291 -25.070 1.00 98.75 74 ASN A C 1
ATOM 555 O O . ASN A 1 74 ? 21.791 -3.520 -25.103 1.00 98.75 74 ASN A O 1
ATOM 559 N N . ALA A 1 75 ? 21.314 -1.642 -23.953 1.00 98.62 75 ALA A N 1
ATOM 560 C CA . ALA A 1 75 ? 20.931 -2.313 -22.711 1.00 98.62 75 ALA A CA 1
ATOM 561 C C . ALA A 1 75 ? 19.550 -2.980 -22.796 1.00 98.62 75 ALA A C 1
ATOM 563 O O . ALA A 1 75 ? 19.340 -4.022 -22.172 1.00 98.62 75 ALA A O 1
ATOM 564 N N . GLY A 1 76 ? 18.633 -2.423 -23.590 1.00 98.50 76 GLY A N 1
ATOM 565 C CA . GLY A 1 76 ? 17.311 -3.010 -23.826 1.00 98.50 76 GLY A CA 1
ATOM 566 C C . GLY A 1 76 ? 16.139 -2.041 -23.710 1.00 98.50 76 GLY A C 1
ATOM 567 O O . GLY A 1 76 ? 15.004 -2.495 -23.835 1.00 98.50 76 GLY A O 1
ATOM 568 N N . VAL A 1 77 ? 16.378 -0.741 -23.503 1.00 98.75 77 VAL A N 1
ATOM 569 C CA . VAL A 1 77 ? 15.323 0.280 -23.598 1.00 98.75 77 VAL A CA 1
ATOM 570 C C . VAL A 1 77 ? 14.923 0.425 -25.067 1.00 98.75 77 VAL A C 1
ATOM 572 O O . VAL A 1 77 ? 15.768 0.648 -25.933 1.00 98.75 77 VAL A O 1
ATOM 575 N N . ASP A 1 78 ? 13.642 0.222 -25.369 1.00 98.75 78 ASP A N 1
ATOM 576 C CA . ASP A 1 78 ? 13.111 0.241 -26.735 1.00 98.75 78 ASP A CA 1
ATOM 577 C C . ASP A 1 78 ? 12.476 1.598 -27.084 1.00 98.75 78 ASP A C 1
ATOM 579 O O . ASP A 1 78 ? 12.516 2.018 -28.240 1.00 98.75 78 ASP A O 1
ATOM 583 N N . VAL A 1 79 ? 11.902 2.293 -26.094 1.00 98.62 79 VAL A N 1
ATOM 584 C CA . VAL A 1 79 ? 11.233 3.593 -26.253 1.00 98.62 79 VAL A CA 1
ATOM 585 C C . VAL A 1 79 ? 11.838 4.614 -25.293 1.00 98.62 79 VAL A C 1
ATOM 587 O O . VAL A 1 79 ? 11.848 4.396 -24.087 1.00 98.62 79 VAL A O 1
ATOM 590 N N . SER A 1 80 ? 12.296 5.740 -25.840 1.00 98.12 80 SER A N 1
ATOM 591 C CA . SER A 1 80 ? 12.769 6.905 -25.084 1.00 98.12 80 SER A CA 1
ATOM 592 C C . SER A 1 80 ? 11.593 7.830 -24.756 1.00 98.12 80 SER A C 1
ATOM 594 O O . SER A 1 80 ? 10.859 8.263 -25.651 1.00 98.12 80 SER A O 1
ATOM 596 N N . MET A 1 81 ? 11.392 8.100 -23.468 1.00 98.50 81 MET A N 1
ATOM 597 C CA . MET A 1 81 ? 10.384 9.015 -22.953 1.00 98.50 81 MET A CA 1
ATOM 598 C C . MET A 1 81 ? 10.984 10.420 -22.783 1.00 98.50 81 MET A C 1
ATOM 600 O O . MET A 1 81 ? 11.900 10.638 -21.997 1.00 98.50 81 MET A O 1
ATOM 604 N N . VAL A 1 82 ? 10.406 11.392 -23.498 1.00 98.31 82 VAL A N 1
ATOM 605 C CA . VAL A 1 82 ? 10.658 12.847 -23.403 1.00 98.31 82 VAL A CA 1
ATOM 606 C C . VAL A 1 82 ? 12.006 13.357 -23.927 1.00 98.31 82 VAL A C 1
ATOM 608 O O . VAL A 1 82 ? 11.996 14.383 -24.604 1.00 98.31 82 VAL A O 1
ATOM 611 N N . SER A 1 83 ? 13.138 12.695 -23.676 1.00 97.56 83 SER A N 1
ATOM 612 C CA . SER A 1 83 ? 14.462 13.316 -23.892 1.00 97.56 83 SER A CA 1
ATOM 613 C C . SER A 1 83 ? 14.771 13.731 -25.340 1.00 97.56 83 SER A C 1
ATOM 615 O O . SER A 1 83 ? 15.536 14.663 -25.566 1.00 97.56 83 SER A O 1
ATOM 617 N N . GLY A 1 84 ? 14.210 13.028 -26.333 1.00 98.06 84 GLY A N 1
ATOM 618 C CA . GLY A 1 84 ? 14.500 13.238 -27.758 1.00 98.06 84 GLY A CA 1
ATOM 619 C C . GLY A 1 84 ? 15.812 12.607 -28.246 1.00 98.06 84 GLY A C 1
ATOM 620 O O . GLY A 1 84 ? 16.027 12.528 -29.459 1.00 98.06 84 GLY A O 1
ATOM 621 N N . LEU A 1 85 ? 16.641 12.066 -27.346 1.00 98.25 85 LEU A N 1
ATOM 622 C CA . LEU A 1 85 ? 17.980 11.558 -27.669 1.00 98.25 85 LEU A CA 1
ATOM 623 C C . LEU A 1 85 ? 17.971 10.434 -28.712 1.00 98.25 85 LEU A C 1
ATOM 625 O O . LEU A 1 85 ? 18.881 10.333 -29.533 1.00 98.25 85 LEU A O 1
ATOM 629 N N . TYR A 1 86 ? 16.938 9.586 -28.722 1.00 98.38 86 TYR A N 1
ATOM 630 C CA . TYR A 1 86 ? 16.842 8.507 -29.710 1.00 98.38 86 TYR A CA 1
ATOM 631 C C . TYR A 1 86 ? 16.616 9.034 -31.127 1.00 98.38 86 TYR A C 1
ATOM 633 O O . TYR A 1 86 ? 17.226 8.527 -32.066 1.00 98.38 86 TYR A O 1
ATOM 641 N N . LEU A 1 87 ? 15.775 10.060 -31.285 1.00 97.81 87 LEU A N 1
ATOM 642 C CA . LEU A 1 87 ? 15.534 10.689 -32.586 1.00 97.81 87 LEU A CA 1
ATOM 643 C C . LEU A 1 87 ? 16.796 11.386 -33.097 1.00 97.81 87 LEU A C 1
ATOM 645 O O . LEU A 1 87 ? 17.098 11.312 -34.286 1.00 97.81 87 LEU A O 1
ATOM 649 N N . GLU A 1 88 ? 17.529 12.033 -32.194 1.00 98.56 88 GLU A N 1
ATOM 650 C CA . GLU A 1 88 ? 18.732 12.786 -32.530 1.00 98.56 88 GLU A CA 1
ATOM 651 C C . GLU A 1 88 ? 19.918 11.875 -32.885 1.00 98.56 88 GLU A C 1
ATOM 653 O O . GLU A 1 88 ? 20.604 12.103 -33.883 1.00 98.56 88 GLU A O 1
ATOM 658 N N . HIS A 1 89 ? 20.162 10.822 -32.099 1.00 98.69 89 HIS A N 1
ATOM 659 C CA . HIS A 1 89 ? 21.439 10.107 -32.149 1.00 98.69 89 HIS A CA 1
ATOM 660 C C . HIS A 1 89 ? 21.386 8.712 -32.781 1.00 98.69 89 HIS A C 1
ATOM 662 O O . HIS A 1 89 ? 22.390 8.311 -33.385 1.00 98.69 89 HIS A O 1
ATOM 668 N N . LEU A 1 90 ? 20.262 7.976 -32.714 1.00 98.31 90 LEU A N 1
ATOM 669 C CA . LEU A 1 90 ? 20.197 6.599 -33.241 1.00 98.31 90 LEU A CA 1
ATOM 670 C C . LEU A 1 90 ? 20.571 6.481 -34.726 1.00 98.31 90 LEU A C 1
ATOM 672 O O . LEU A 1 90 ? 21.308 5.546 -35.043 1.00 98.31 90 LEU A O 1
ATOM 676 N N . PRO A 1 91 ? 20.167 7.392 -35.640 1.00 98.56 91 PRO A N 1
ATOM 677 C CA . PRO A 1 91 ? 20.574 7.291 -37.043 1.00 98.56 91 PRO A CA 1
ATOM 678 C C . PRO A 1 91 ? 22.099 7.253 -37.214 1.00 98.56 91 PRO A C 1
ATOM 680 O O . PRO A 1 91 ? 22.623 6.419 -37.952 1.00 98.56 91 PRO A O 1
ATOM 683 N N . SER A 1 92 ? 22.822 8.112 -36.486 1.00 98.56 92 SER A N 1
ATOM 684 C CA . SER A 1 92 ? 24.288 8.165 -36.540 1.00 98.56 92 SER A CA 1
ATOM 685 C C . SER A 1 92 ? 24.951 6.962 -35.863 1.00 98.56 92 SER A C 1
ATOM 687 O O . SER A 1 92 ? 25.942 6.451 -36.375 1.00 98.56 92 SER A O 1
ATOM 689 N N . LEU A 1 93 ? 24.391 6.489 -34.744 1.00 98.81 93 LEU A N 1
ATOM 690 C CA . LEU A 1 93 ? 24.883 5.329 -33.992 1.00 98.81 93 LEU A CA 1
ATOM 691 C C . LEU A 1 93 ? 24.738 4.027 -34.784 1.00 98.81 93 LEU A C 1
ATOM 693 O O . LEU A 1 93 ? 25.580 3.136 -34.695 1.00 98.81 93 LEU A O 1
ATOM 697 N N . VAL A 1 94 ? 23.672 3.921 -35.574 1.00 98.69 94 VAL A N 1
ATOM 698 C CA . VAL A 1 94 ? 23.455 2.800 -36.487 1.00 98.69 94 VAL A CA 1
ATOM 699 C C . VAL A 1 94 ? 24.385 2.891 -37.692 1.00 98.69 94 VAL A C 1
ATOM 701 O O . VAL A 1 94 ? 25.003 1.894 -38.061 1.00 98.69 94 VAL A O 1
ATOM 704 N N . ALA A 1 95 ? 24.540 4.083 -38.277 1.00 98.50 95 ALA A N 1
ATOM 705 C CA . ALA A 1 95 ? 25.451 4.297 -39.401 1.00 98.50 95 ALA A CA 1
ATOM 706 C C . ALA A 1 95 ? 26.920 4.005 -39.041 1.00 98.50 95 ALA A C 1
ATOM 708 O O . ALA A 1 95 ? 27.659 3.502 -39.886 1.00 98.50 95 ALA A O 1
ATOM 709 N N . SER A 1 96 ? 27.341 4.286 -37.802 1.00 98.31 96 SER A N 1
ATOM 710 C CA . SER A 1 96 ? 28.686 3.958 -37.306 1.00 98.31 96 SER A CA 1
ATOM 711 C C . SER A 1 96 ? 28.848 2.501 -36.853 1.00 98.31 96 SER A C 1
ATOM 713 O O . SER A 1 96 ? 29.976 2.050 -36.661 1.00 98.31 96 SER A O 1
ATOM 715 N N . GLY A 1 97 ? 27.750 1.754 -36.690 1.00 98.25 97 GLY A N 1
ATOM 716 C CA . GLY A 1 97 ? 27.748 0.364 -36.224 1.00 98.25 97 GLY A CA 1
ATOM 717 C C . GLY A 1 97 ? 27.822 0.187 -34.702 1.00 98.25 97 GLY A C 1
ATOM 718 O O . GLY A 1 97 ? 27.875 -0.946 -34.226 1.00 98.25 97 GLY A O 1
ATOM 719 N N . GLU A 1 98 ? 27.790 1.271 -33.924 1.00 98.44 98 GLU A N 1
ATOM 720 C CA . GLU A 1 98 ? 27.741 1.231 -32.451 1.00 98.44 98 GLU A CA 1
ATOM 721 C C . GLU A 1 98 ? 26.387 0.738 -31.911 1.00 98.44 98 GLU A C 1
ATOM 723 O O . GLU A 1 98 ? 26.294 0.253 -30.779 1.00 98.44 98 GLU A O 1
ATOM 728 N N . VAL A 1 99 ? 25.340 0.840 -32.730 1.00 98.69 99 VAL A N 1
ATOM 729 C CA . VAL A 1 99 ? 24.056 0.153 -32.566 1.00 98.69 99 VAL A CA 1
ATOM 730 C C . VAL A 1 99 ? 23.823 -0.692 -33.815 1.00 98.69 99 V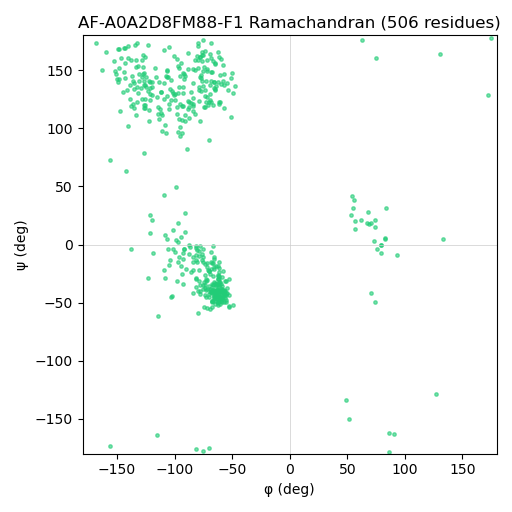AL A C 1
ATOM 732 O O . VAL A 1 99 ? 23.925 -0.204 -34.936 1.00 98.69 99 VAL A O 1
ATOM 735 N N . SER A 1 100 ? 23.496 -1.973 -33.651 1.00 98.56 100 SER A N 1
ATOM 736 C CA . SER A 1 100 ? 23.229 -2.834 -34.806 1.00 98.56 100 SER A CA 1
ATOM 737 C C . SER A 1 100 ? 21.837 -2.571 -35.39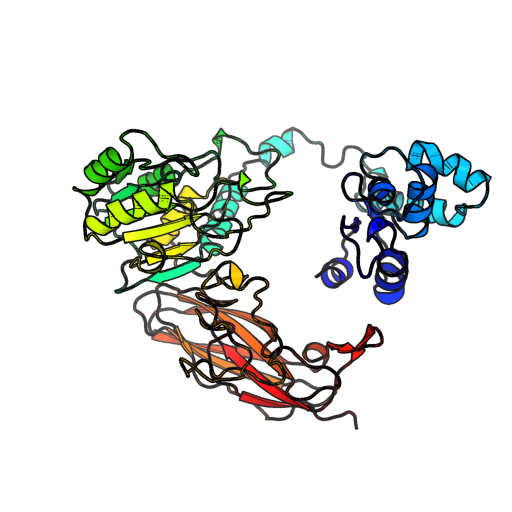5 1.00 98.56 100 SER A C 1
ATOM 739 O O . SER A 1 100 ? 20.873 -2.343 -34.661 1.00 98.56 100 SER A O 1
ATOM 741 N N . MET A 1 101 ? 21.697 -2.693 -36.723 1.00 98.38 101 MET A N 1
ATOM 742 C CA . MET A 1 101 ? 20.379 -2.679 -37.383 1.00 98.38 101 MET A CA 1
ATOM 743 C C . MET A 1 101 ? 19.430 -3.726 -36.787 1.00 98.38 101 MET A C 1
ATOM 745 O O . MET A 1 101 ? 18.255 -3.446 -36.593 1.00 98.38 101 MET A O 1
ATOM 749 N N . GLY A 1 102 ? 19.946 -4.903 -36.414 1.00 98.56 102 GLY A N 1
ATOM 750 C CA . GLY A 1 102 ? 19.146 -5.945 -35.769 1.00 98.56 102 GLY A CA 1
ATOM 751 C C . GLY A 1 102 ? 18.557 -5.510 -34.423 1.00 98.56 102 GLY A C 1
ATOM 752 O O . GLY A 1 102 ? 17.394 -5.795 -34.153 1.00 98.56 102 GLY A O 1
ATOM 753 N N . ARG A 1 103 ? 19.315 -4.770 -33.600 1.00 98.00 103 ARG A N 1
ATOM 754 C CA . ARG A 1 103 ? 18.809 -4.218 -32.332 1.00 98.00 103 ARG A CA 1
ATOM 755 C C . ARG A 1 103 ? 17.728 -3.161 -32.573 1.00 98.00 103 ARG A C 1
ATOM 757 O O . ARG A 1 103 ? 16.740 -3.132 -31.836 1.00 98.00 103 ARG A O 1
ATOM 764 N N . LEU A 1 104 ? 17.898 -2.325 -33.602 1.00 98.62 104 LEU A N 1
ATOM 765 C CA . LEU A 1 104 ? 16.885 -1.353 -34.019 1.00 98.62 104 LEU A CA 1
ATOM 766 C C . LEU A 1 104 ? 15.596 -2.046 -34.477 1.00 98.62 104 LEU A C 1
ATOM 768 O O . LEU A 1 104 ? 14.519 -1.726 -33.973 1.00 98.62 104 LEU A O 1
ATOM 772 N N . ASP A 1 105 ? 15.710 -3.029 -35.369 1.00 98.69 105 ASP A N 1
ATOM 773 C CA . ASP A 1 105 ? 14.576 -3.807 -35.873 1.00 98.69 105 ASP A CA 1
ATOM 774 C C . ASP A 1 105 ? 13.831 -4.520 -34.742 1.00 98.69 105 ASP A C 1
ATOM 776 O O . ASP A 1 105 ? 12.603 -4.590 -34.752 1.00 98.69 105 ASP A O 1
ATOM 780 N N . GLU A 1 106 ? 14.552 -5.029 -33.745 1.00 98.19 106 GLU A N 1
ATOM 781 C CA . GLU A 1 106 ? 13.983 -5.659 -32.557 1.00 98.19 106 GLU A CA 1
ATOM 782 C C . GLU A 1 106 ? 13.163 -4.667 -31.712 1.00 98.19 106 GLU A C 1
ATOM 784 O O . GLU A 1 106 ? 12.013 -4.963 -31.373 1.00 98.19 106 GLU A O 1
ATOM 789 N N . ALA A 1 107 ? 13.704 -3.476 -31.417 1.00 98.62 107 ALA A N 1
ATOM 790 C CA . ALA A 1 107 ? 12.985 -2.427 -30.681 1.00 98.62 107 ALA A CA 1
ATOM 791 C C . ALA A 1 107 ? 11.712 -1.993 -31.422 1.00 98.62 107 ALA A C 1
ATOM 793 O O . ALA A 1 107 ? 10.618 -1.971 -30.850 1.00 98.62 107 ALA A O 1
ATOM 794 N N . VAL A 1 108 ? 11.841 -1.710 -32.722 1.00 98.56 108 VAL A N 1
ATOM 795 C CA . VAL A 1 108 ? 10.721 -1.304 -33.578 1.00 98.56 108 VAL A CA 1
ATOM 796 C C . VAL A 1 108 ? 9.672 -2.410 -33.637 1.00 98.56 108 VAL A C 1
ATOM 798 O O . VAL A 1 108 ? 8.488 -2.146 -33.422 1.00 98.56 108 VAL A O 1
ATOM 801 N N . ARG A 1 109 ? 10.081 -3.665 -33.858 1.00 98.62 109 ARG A N 1
ATOM 802 C CA . ARG A 1 109 ? 9.165 -4.811 -33.921 1.00 98.62 109 ARG A CA 1
ATOM 803 C C . ARG A 1 109 ? 8.353 -4.958 -32.645 1.00 98.62 109 ARG A C 1
ATOM 805 O O . ARG A 1 109 ? 7.161 -5.221 -32.758 1.00 98.62 109 ARG A O 1
ATOM 812 N N . ARG A 1 110 ? 8.938 -4.766 -31.460 1.00 98.44 110 ARG A N 1
ATOM 813 C CA . ARG A 1 110 ? 8.200 -4.836 -30.185 1.00 98.44 110 ARG A CA 1
ATOM 814 C C . ARG A 1 110 ? 7.116 -3.773 -30.097 1.00 98.44 110 ARG A C 1
ATOM 816 O O . ARG A 1 110 ? 5.965 -4.101 -29.828 1.00 98.44 110 ARG A O 1
ATOM 823 N N . VAL A 1 111 ? 7.448 -2.521 -30.411 1.00 98.56 111 VAL A N 1
ATOM 824 C CA . VAL A 1 111 ? 6.472 -1.420 -30.410 1.00 98.56 111 VAL A CA 1
ATOM 825 C C . VAL A 1 111 ? 5.346 -1.680 -31.413 1.00 98.56 111 VAL A C 1
ATOM 827 O O . VAL A 1 111 ? 4.171 -1.517 -31.080 1.00 98.56 111 VAL A O 1
ATOM 830 N N . LEU A 1 112 ? 5.677 -2.112 -32.633 1.00 98.56 112 LEU A N 1
ATOM 831 C CA . LEU A 1 112 ? 4.675 -2.426 -33.655 1.00 98.56 112 LEU A CA 1
ATOM 832 C C . LEU A 1 112 ? 3.833 -3.649 -33.263 1.00 98.56 112 LEU A C 1
ATOM 834 O O . LEU A 1 112 ? 2.620 -3.623 -33.438 1.00 98.56 112 LEU A O 1
ATOM 838 N N . THR A 1 113 ? 4.433 -4.682 -32.672 1.00 97.62 113 THR A N 1
ATOM 839 C CA . THR A 1 113 ? 3.708 -5.867 -32.182 1.00 97.62 113 THR A CA 1
ATOM 840 C C . THR A 1 113 ? 2.720 -5.478 -31.091 1.00 97.62 113 THR A C 1
ATOM 842 O O . THR A 1 113 ? 1.563 -5.887 -31.153 1.00 97.62 113 THR A O 1
ATOM 845 N N . THR A 1 114 ? 3.109 -4.612 -30.152 1.00 97.12 114 THR A N 1
ATOM 846 C CA . THR A 1 114 ? 2.181 -4.112 -29.132 1.00 97.12 114 THR A CA 1
ATOM 847 C C . THR A 1 114 ? 1.055 -3.276 -29.746 1.00 97.12 114 THR A C 1
ATOM 849 O O . THR A 1 114 ? -0.104 -3.468 -29.388 1.00 97.12 114 THR A O 1
ATOM 852 N N . LYS A 1 115 ? 1.339 -2.402 -30.723 1.00 97.50 115 LYS A N 1
ATOM 853 C CA . LYS A 1 115 ? 0.287 -1.662 -31.450 1.00 97.50 115 LYS A CA 1
ATOM 854 C C . LYS A 1 115 ? -0.681 -2.596 -32.186 1.00 97.50 115 LYS A C 1
ATOM 856 O O . LYS A 1 115 ? -1.886 -2.355 -32.160 1.00 97.50 115 LYS A O 1
ATOM 861 N N . ALA A 1 116 ? -0.171 -3.665 -32.797 1.00 96.94 116 ALA A N 1
ATOM 862 C CA . ALA A 1 116 ? -0.986 -4.691 -33.440 1.00 96.94 116 ALA A CA 1
ATOM 863 C C . ALA A 1 116 ? -1.843 -5.461 -32.427 1.00 96.94 116 ALA A C 1
ATOM 865 O O . ALA A 1 116 ? -3.037 -5.623 -32.652 1.00 96.94 116 ALA A O 1
ATOM 866 N N . ALA A 1 117 ? -1.277 -5.857 -31.283 1.00 94.94 117 ALA A N 1
ATOM 867 C CA . ALA A 1 117 ? -2.008 -6.532 -30.209 1.00 94.94 117 ALA A CA 1
ATOM 868 C C . ALA A 1 117 ? -3.136 -5.662 -29.625 1.00 94.94 117 ALA A C 1
ATOM 870 O O . ALA A 1 117 ? -4.189 -6.174 -29.250 1.00 94.94 117 ALA A O 1
ATOM 871 N N . LEU A 1 118 ? -2.948 -4.340 -29.597 1.00 95.56 118 LEU A N 1
ATOM 872 C CA . LEU A 1 118 ? -3.986 -3.375 -29.227 1.00 95.56 118 LEU A CA 1
ATOM 873 C C . LEU A 1 118 ? -5.024 -3.136 -30.343 1.00 95.56 118 LEU A C 1
ATOM 875 O O . LEU A 1 118 ? -6.030 -2.473 -30.102 1.00 95.56 118 LEU A O 1
ATOM 879 N N . GLY A 1 119 ? -4.811 -3.674 -31.548 1.00 96.75 119 GLY A N 1
ATOM 880 C CA . GLY A 1 119 ? -5.681 -3.508 -32.716 1.00 96.75 119 GLY A CA 1
ATOM 881 C C . GLY A 1 119 ? -5.603 -2.126 -33.369 1.00 96.75 119 GLY A C 1
ATOM 882 O O . GLY A 1 119 ? -6.532 -1.739 -34.070 1.00 96.75 119 GLY A O 1
ATOM 883 N N . LEU A 1 120 ? -4.521 -1.374 -33.141 1.00 97.38 120 LEU A N 1
ATOM 884 C CA . LEU A 1 120 ? -4.370 0.002 -33.639 1.00 97.38 120 LEU A CA 1
ATOM 885 C C . LEU A 1 120 ? -4.027 0.084 -35.135 1.00 97.38 120 LEU A C 1
ATOM 887 O O . LEU A 1 120 ? -4.110 1.161 -35.718 1.00 97.38 120 LEU A O 1
ATOM 891 N N . PHE A 1 121 ? -3.629 -1.026 -35.763 1.00 97.75 121 PHE A N 1
ATOM 892 C CA . PHE A 1 121 ? -3.506 -1.093 -37.225 1.00 97.75 121 PHE A CA 1
ATOM 893 C C . PHE A 1 121 ? -4.850 -1.336 -37.916 1.00 97.75 121 PHE A C 1
ATOM 895 O O . PHE A 1 121 ? -5.026 -0.881 -39.043 1.00 97.75 121 PHE A O 1
ATOM 902 N N . ASP A 1 122 ? -5.783 -2.020 -37.245 1.00 97.44 122 ASP A N 1
ATOM 903 C CA . ASP A 1 122 ? -7.132 -2.263 -37.764 1.00 97.44 122 ASP A CA 1
ATOM 904 C C . ASP A 1 122 ? -8.008 -1.015 -37.601 1.00 97.44 122 ASP A C 1
ATOM 906 O O . ASP A 1 122 ? -8.733 -0.629 -38.515 1.00 97.44 122 ASP A O 1
ATOM 910 N N . ASP A 1 123 ? -7.911 -0.367 -36.436 1.00 97.19 123 ASP A N 1
ATOM 911 C CA . ASP A 1 123 ? -8.583 0.892 -36.127 1.00 97.19 123 ASP A CA 1
ATOM 912 C C . ASP A 1 123 ? -7.641 1.810 -35.320 1.00 97.19 123 ASP A C 1
ATOM 914 O O . ASP A 1 123 ? -7.474 1.623 -34.109 1.00 97.19 123 ASP A O 1
ATOM 918 N N . PRO A 1 124 ? -7.021 2.824 -35.952 1.00 96.00 124 PRO A N 1
ATOM 919 C CA . PRO A 1 124 ? -6.115 3.743 -35.262 1.00 96.00 124 PRO A CA 1
ATOM 920 C C . PRO A 1 124 ? -6.830 4.657 -34.255 1.00 96.00 124 PRO A C 1
ATOM 922 O O . PRO A 1 124 ? -6.167 5.262 -33.413 1.00 96.00 124 PRO A O 1
ATOM 925 N N . TYR A 1 125 ? -8.161 4.748 -34.321 1.00 94.69 125 TYR A N 1
ATOM 926 C CA . TYR A 1 125 ? -9.015 5.511 -33.408 1.00 94.69 125 TYR A CA 1
ATOM 927 C C . TYR A 1 125 ? -9.690 4.610 -32.367 1.00 94.69 125 TYR A C 1
ATOM 929 O O . TYR A 1 125 ? -10.599 5.033 -31.644 1.00 94.69 125 TYR A O 1
ATOM 937 N N . ARG A 1 126 ? -9.246 3.354 -32.245 1.00 93.25 126 ARG A N 1
ATOM 938 C CA . ARG A 1 126 ? -9.807 2.413 -31.282 1.00 93.25 126 ARG A CA 1
ATOM 939 C C . ARG A 1 126 ? -9.714 2.978 -29.868 1.00 93.25 126 ARG A C 1
ATOM 941 O O . ARG A 1 126 ? -8.634 3.175 -29.319 1.00 93.25 126 ARG A O 1
ATOM 948 N N . GLY A 1 127 ? -10.875 3.187 -29.256 1.00 87.31 127 GLY A N 1
ATOM 949 C CA . GLY A 1 127 ? -10.995 3.732 -27.902 1.00 87.31 127 GLY A CA 1
ATOM 950 C C . GLY A 1 127 ? -11.159 5.253 -27.835 1.00 87.31 127 GLY A C 1
ATOM 951 O O . GLY A 1 127 ? -11.515 5.748 -26.768 1.00 87.31 127 GLY A O 1
ATOM 952 N N . THR A 1 128 ? -10.998 5.986 -28.941 1.00 93.94 128 THR A N 1
ATOM 953 C CA . THR A 1 128 ? -11.316 7.421 -29.020 1.00 93.94 128 THR A CA 1
ATOM 954 C C . THR A 1 128 ? -12.779 7.614 -29.429 1.00 93.94 128 THR A C 1
ATOM 956 O O . THR A 1 128 ? -13.094 7.815 -30.599 1.00 93.94 128 THR A O 1
ATOM 959 N N . ASP A 1 129 ? -13.688 7.521 -28.459 1.00 95.06 129 ASP A N 1
ATOM 960 C CA . ASP A 1 129 ? -15.133 7.669 -28.662 1.00 95.06 129 ASP A CA 1
ATOM 961 C C . ASP A 1 129 ? -15.720 8.596 -27.587 1.00 95.06 129 ASP A C 1
ATOM 963 O O . ASP A 1 129 ? -15.799 8.240 -26.412 1.00 95.06 129 ASP A O 1
ATOM 967 N N . VAL A 1 130 ? -16.156 9.786 -28.010 1.00 94.81 130 VAL A N 1
ATOM 968 C CA . VAL A 1 130 ? -16.727 10.826 -27.136 1.00 94.81 130 VAL A CA 1
ATOM 969 C C . VAL A 1 130 ? -18.038 10.375 -26.483 1.00 94.81 130 VAL A C 1
ATOM 971 O O . VAL A 1 130 ? -18.337 10.763 -25.352 1.00 94.81 130 VAL A O 1
ATOM 974 N N . ALA A 1 131 ? -18.854 9.577 -27.176 1.00 95.50 131 ALA A N 1
ATOM 975 C CA . ALA A 1 131 ? -20.097 9.069 -26.605 1.00 95.50 131 ALA A CA 1
ATOM 976 C C . ALA A 1 131 ? -19.795 8.037 -25.513 1.00 95.50 131 ALA A C 1
ATOM 978 O O . ALA A 1 131 ? -20.386 8.094 -24.431 1.00 95.50 131 ALA A O 1
ATOM 979 N N . ARG A 1 132 ? -18.824 7.149 -25.760 1.00 95.25 132 ARG A N 1
ATOM 980 C CA . ARG A 1 132 ? -18.344 6.191 -24.758 1.00 95.25 132 ARG A CA 1
ATOM 981 C C . ARG A 1 132 ? -17.698 6.884 -23.563 1.00 95.25 132 ARG A C 1
ATOM 983 O O . ARG A 1 132 ? -17.992 6.503 -22.435 1.00 95.25 132 ARG A O 1
ATOM 990 N N . GLU A 1 133 ? -16.852 7.885 -23.787 1.00 94.06 133 GLU A N 1
ATOM 991 C CA . GLU A 1 133 ? -16.232 8.676 -22.718 1.00 94.06 133 GLU A CA 1
ATOM 992 C C . GLU A 1 133 ? -17.301 9.229 -21.769 1.00 94.06 133 GLU A C 1
ATOM 994 O O . GLU A 1 133 ? -17.262 8.942 -20.573 1.00 94.06 133 GLU A O 1
ATOM 999 N N . LYS A 1 134 ? -18.313 9.922 -22.312 1.00 92.38 134 LYS A N 1
ATOM 1000 C CA . LYS A 1 134 ? -19.433 10.479 -21.534 1.00 92.38 134 LYS A CA 1
ATOM 1001 C C . LYS A 1 134 ? -20.252 9.420 -20.797 1.00 92.38 134 LYS A C 1
ATOM 1003 O O . LYS A 1 134 ? -20.802 9.713 -19.742 1.00 92.38 134 LYS A O 1
ATOM 1008 N N . ALA A 1 135 ? -20.374 8.217 -21.357 1.00 94.75 135 ALA A N 1
ATOM 1009 C CA . ALA A 1 135 ? -21.127 7.128 -20.740 1.00 94.75 135 ALA A CA 1
ATOM 1010 C C . ALA A 1 135 ? -20.350 6.417 -19.617 1.00 94.75 135 ALA A C 1
ATOM 1012 O O . ALA A 1 135 ? -20.962 5.901 -18.683 1.00 94.75 135 ALA A O 1
ATOM 1013 N N . VAL A 1 136 ? -19.018 6.355 -19.712 1.00 93.88 136 VAL A N 1
ATOM 1014 C CA . VAL A 1 136 ? -18.168 5.521 -18.845 1.00 93.88 136 VAL A CA 1
ATOM 1015 C C . VAL A 1 136 ? -17.466 6.334 -17.755 1.00 93.88 136 VAL A C 1
ATOM 1017 O O . VAL A 1 136 ? -17.405 5.898 -16.599 1.00 93.88 136 VAL A O 1
ATOM 1020 N N . VAL A 1 137 ? -16.911 7.501 -18.090 1.00 92.56 137 VAL A N 1
ATOM 1021 C CA . VAL A 1 137 ? -16.171 8.339 -17.137 1.00 92.56 137 VAL A CA 1
ATOM 1022 C C . VAL A 1 137 ? -17.153 8.951 -16.142 1.00 92.56 137 VAL A C 1
ATOM 1024 O O . VAL A 1 137 ? -18.071 9.666 -16.522 1.00 92.56 137 VAL A O 1
ATOM 1027 N N . GLY A 1 138 ? -16.967 8.652 -14.853 1.00 90.69 138 GLY A N 1
ATOM 1028 C CA . GLY A 1 138 ? -17.898 9.085 -13.806 1.00 90.69 138 GLY A CA 1
ATOM 1029 C C . GLY A 1 138 ? -19.250 8.366 -13.836 1.00 90.69 138 GLY A C 1
ATOM 1030 O O . GLY A 1 138 ? -20.214 8.866 -13.260 1.00 90.69 138 GLY A O 1
ATOM 1031 N N . SER A 1 139 ? -19.341 7.206 -14.499 1.00 95.31 139 SER A N 1
ATOM 1032 C CA . SER A 1 139 ? -20.542 6.369 -14.454 1.00 95.31 139 SER A CA 1
ATOM 1033 C C . SER A 1 139 ? -20.886 5.957 -13.020 1.00 95.31 139 SER A C 1
ATOM 1035 O O . SER A 1 139 ? -20.020 5.863 -12.145 1.00 95.31 139 SER A O 1
ATOM 1037 N N . ARG A 1 140 ? -22.168 5.665 -12.784 1.00 95.75 140 ARG A N 1
ATOM 1038 C CA . ARG A 1 140 ? -22.658 5.220 -11.476 1.00 95.75 140 ARG A CA 1
ATOM 1039 C C . ARG A 1 140 ? -21.900 3.992 -10.964 1.00 95.75 140 ARG A C 1
ATOM 1041 O O . ARG A 1 140 ? -21.503 3.983 -9.805 1.00 95.75 140 ARG A O 1
ATOM 1048 N N . ASP A 1 141 ? -21.651 3.014 -11.831 1.00 96.75 141 ASP A N 1
ATOM 1049 C CA . ASP A 1 141 ? -20.947 1.780 -11.470 1.00 96.75 141 ASP A CA 1
ATOM 1050 C C . ASP A 1 141 ? -19.504 2.065 -11.024 1.00 96.75 141 ASP A C 1
ATOM 1052 O O . ASP A 1 141 ? -19.029 1.490 -10.048 1.00 96.75 141 ASP A O 1
ATOM 1056 N N . HIS A 1 142 ? -18.811 3.003 -11.680 1.00 96.19 142 HIS A N 1
ATOM 1057 C CA . HIS A 1 142 ? -17.467 3.421 -11.270 1.00 96.19 142 HIS A CA 1
ATOM 1058 C C . HIS A 1 142 ? -17.464 4.182 -9.940 1.00 96.19 142 HIS A C 1
ATOM 1060 O O . HIS A 1 142 ? -16.569 3.968 -9.121 1.00 96.19 142 HIS A O 1
ATOM 1066 N N . ILE A 1 143 ? -18.470 5.024 -9.694 1.00 95.81 143 ILE A N 1
ATOM 1067 C CA . ILE A 1 143 ? -18.632 5.725 -8.414 1.00 95.81 143 ILE A CA 1
ATOM 1068 C C . ILE A 1 143 ? -18.909 4.713 -7.290 1.00 95.81 143 ILE A C 1
ATOM 1070 O O . ILE A 1 143 ? -18.283 4.766 -6.229 1.00 95.81 143 ILE A O 1
ATOM 1074 N N . GLU A 1 144 ? -19.808 3.753 -7.515 1.00 96.88 144 GLU A N 1
ATOM 1075 C CA . GLU A 1 144 ? -20.112 2.692 -6.549 1.00 96.88 144 GLU A CA 1
ATOM 1076 C C . GLU A 1 144 ? -18.878 1.820 -6.270 1.00 96.88 144 GLU A C 1
ATOM 1078 O O . GLU A 1 144 ? -18.569 1.561 -5.101 1.00 96.88 144 GLU A O 1
ATOM 1083 N N . LEU A 1 145 ? -18.112 1.467 -7.308 1.00 97.31 145 LEU A N 1
ATOM 1084 C CA . LEU A 1 145 ? -16.848 0.744 -7.176 1.00 97.31 145 LEU A CA 1
ATOM 1085 C C . LEU A 1 145 ? -15.788 1.558 -6.418 1.00 97.31 145 LEU A C 1
ATOM 1087 O O . LEU A 1 145 ? -15.080 0.998 -5.584 1.00 97.31 145 LEU A O 1
ATOM 1091 N N . SER A 1 146 ? -15.691 2.872 -6.646 1.00 96.75 146 SER A N 1
ATOM 1092 C CA . SER A 1 146 ? -14.787 3.749 -5.887 1.00 96.75 146 SER A CA 1
ATOM 1093 C C . SER A 1 146 ? -15.124 3.729 -4.394 1.00 96.75 146 SER A C 1
ATOM 1095 O O . SER A 1 146 ? -14.231 3.569 -3.557 1.00 96.75 146 SER A O 1
ATOM 1097 N N . ARG A 1 147 ? -16.413 3.807 -4.041 1.00 98.06 147 ARG A N 1
ATOM 1098 C CA . ARG A 1 147 ? -16.862 3.713 -2.644 1.00 98.06 147 ARG A CA 1
ATOM 1099 C C . ARG A 1 147 ? -16.600 2.326 -2.052 1.00 98.06 147 ARG A C 1
ATOM 1101 O O . ARG A 1 147 ? -16.187 2.232 -0.897 1.00 98.06 147 ARG A O 1
ATOM 1108 N N . GLU A 1 148 ? -16.819 1.256 -2.817 1.00 98.31 148 GLU A N 1
ATOM 1109 C CA . GLU A 1 148 ? -16.505 -0.118 -2.403 1.00 98.31 148 GLU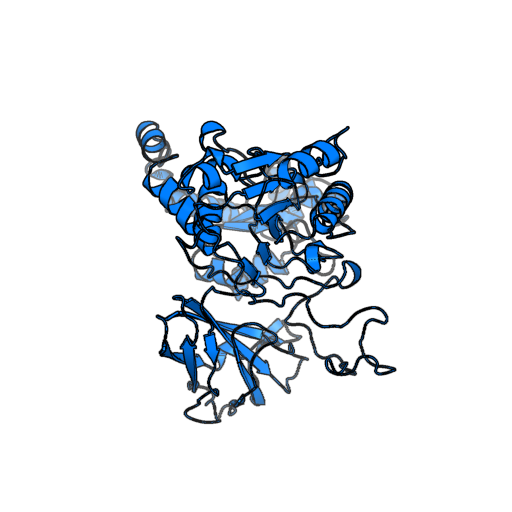 A CA 1
ATOM 1110 C C . GLU A 1 148 ? -15.009 -0.309 -2.130 1.00 98.31 148 GLU A C 1
ATOM 1112 O O . GLU A 1 148 ? -14.645 -0.829 -1.071 1.00 98.31 148 GLU A O 1
ATOM 1117 N N . ALA A 1 149 ? -14.150 0.140 -3.046 1.00 98.25 149 ALA A N 1
ATOM 1118 C CA . ALA A 1 149 ? -12.702 0.094 -2.881 1.00 98.25 149 ALA A CA 1
ATOM 1119 C C . ALA A 1 149 ? -12.278 0.860 -1.622 1.00 98.25 149 ALA A C 1
ATOM 1121 O O . ALA A 1 149 ? -11.557 0.315 -0.790 1.00 98.25 149 ALA A O 1
ATOM 1122 N N . GLY A 1 150 ? -12.817 2.067 -1.417 1.00 98.25 150 GLY A N 1
ATOM 1123 C CA . GLY A 1 150 ? -12.575 2.853 -0.210 1.00 98.25 150 GLY A CA 1
ATOM 1124 C C . GLY A 1 150 ? -12.922 2.094 1.076 1.00 98.25 150 GLY A C 1
ATOM 1125 O O . GLY A 1 150 ? -12.087 1.999 1.974 1.00 98.25 150 GLY A O 1
ATOM 1126 N N . ARG A 1 151 ? -14.116 1.487 1.156 1.00 98.44 151 ARG A N 1
ATOM 1127 C CA . ARG A 1 151 ? -14.558 0.694 2.326 1.00 98.44 151 ARG A CA 1
ATOM 1128 C C . ARG A 1 151 ? -13.593 -0.448 2.652 1.00 98.44 151 ARG A C 1
ATOM 1130 O O . ARG A 1 151 ? -13.280 -0.668 3.819 1.00 98.44 151 ARG A O 1
ATOM 1137 N N . LYS A 1 152 ? -13.108 -1.146 1.620 1.00 98.06 152 LYS A N 1
ATOM 1138 C CA . LYS A 1 152 ? -12.194 -2.296 1.734 1.00 98.06 152 LYS A CA 1
ATOM 1139 C C . LYS A 1 152 ? -10.733 -1.908 1.991 1.00 98.06 152 LYS A C 1
ATOM 1141 O O . LYS A 1 152 ? -9.916 -2.799 2.226 1.00 98.06 152 LYS A O 1
ATOM 1146 N N . SER A 1 153 ? -10.407 -0.615 1.968 1.00 98.56 153 SER A N 1
ATOM 1147 C CA . SER A 1 153 ? -9.053 -0.089 2.188 1.00 98.56 153 SER A CA 1
ATOM 1148 C C . SER A 1 153 ? -8.846 0.557 3.560 1.00 98.56 153 SER A C 1
ATOM 1150 O O . SER A 1 153 ? -7.700 0.698 3.989 1.00 98.56 153 SER A O 1
ATOM 1152 N N . VAL A 1 154 ? -9.915 0.925 4.272 1.00 98.81 154 VAL A N 1
ATOM 1153 C CA . VAL A 1 154 ? -9.824 1.524 5.614 1.00 98.81 154 VAL A CA 1
ATOM 1154 C C . VAL A 1 154 ? -9.328 0.497 6.636 1.00 98.81 154 VAL A C 1
ATOM 1156 O O . VAL A 1 154 ? -9.951 -0.549 6.833 1.00 98.81 154 VAL A O 1
ATOM 1159 N N . VAL A 1 155 ? -8.225 0.809 7.324 1.00 98.94 155 VAL A N 1
ATOM 1160 C CA . VAL A 1 155 ? -7.619 -0.070 8.340 1.00 98.94 155 VAL A CA 1
ATOM 1161 C C . VAL A 1 155 ? -7.913 0.469 9.737 1.00 98.94 155 VAL A C 1
ATOM 1163 O O . VAL A 1 155 ? -7.504 1.574 10.083 1.00 98.94 155 VAL A O 1
ATOM 1166 N N . LEU A 1 156 ? -8.573 -0.328 10.575 1.00 98.88 156 LEU A N 1
ATOM 1167 C CA . LEU A 1 156 ? -8.753 -0.016 11.992 1.00 98.88 156 LEU A CA 1
ATOM 1168 C C . LEU A 1 156 ? -7.513 -0.473 12.771 1.00 98.88 156 LEU A C 1
ATOM 1170 O O . LEU A 1 156 ? -7.230 -1.665 12.827 1.00 98.88 156 LEU A O 1
ATOM 1174 N N . LEU A 1 157 ? -6.756 0.452 13.359 1.00 98.81 157 LEU A N 1
ATOM 1175 C CA . LEU A 1 157 ? -5.540 0.129 14.116 1.00 98.81 157 LEU A CA 1
ATOM 1176 C C . LEU A 1 157 ? -5.806 -0.064 15.609 1.00 98.81 157 LEU A C 1
ATOM 1178 O O . LEU A 1 157 ? -5.156 -0.870 16.268 1.00 98.81 157 LEU A O 1
ATOM 1182 N N . LYS A 1 158 ? -6.765 0.684 16.147 1.00 98.81 158 LYS A N 1
ATOM 1183 C CA . LYS A 1 158 ? -7.093 0.676 17.570 1.00 98.81 158 LYS A CA 1
ATOM 1184 C C . LYS A 1 158 ? -8.574 0.984 17.763 1.00 98.81 158 LYS A C 1
ATOM 1186 O O . LYS A 1 158 ? -9.111 1.795 17.008 1.00 98.81 158 LYS A O 1
ATOM 1191 N N . ASN A 1 159 ? -9.216 0.333 18.734 1.00 98.50 159 ASN A N 1
ATOM 1192 C CA . ASN A 1 159 ? -10.627 0.537 19.076 1.00 98.50 159 ASN A CA 1
ATOM 1193 C C . ASN A 1 159 ? -10.924 0.134 20.533 1.00 98.50 159 ASN A C 1
ATOM 1195 O O . ASN A 1 159 ? -11.526 -0.907 20.799 1.00 98.50 159 ASN A O 1
ATOM 1199 N N . ASP A 1 160 ? -10.465 0.940 21.483 1.00 98.25 160 ASP A N 1
ATOM 1200 C CA . ASP A 1 160 ? -10.650 0.689 22.911 1.00 98.25 160 ASP A CA 1
ATOM 1201 C C . ASP A 1 160 ? -12.135 0.769 23.292 1.00 98.25 160 ASP A C 1
ATOM 1203 O O . ASP A 1 160 ? -12.868 1.649 22.835 1.00 98.25 160 ASP A O 1
ATOM 1207 N N . ASN A 1 161 ? -12.575 -0.145 24.164 1.00 95.50 161 ASN A N 1
ATOM 1208 C CA . ASN A 1 161 ? -13.945 -0.221 24.694 1.00 95.50 161 ASN A CA 1
ATOM 1209 C C . ASN A 1 161 ? -15.052 -0.247 23.623 1.00 95.50 161 ASN A C 1
ATOM 1211 O O . ASN A 1 161 ? -16.182 0.143 23.909 1.00 95.50 161 ASN A O 1
ATOM 1215 N N . ASN A 1 162 ? -14.740 -0.712 22.406 1.00 95.50 162 ASN A N 1
ATOM 1216 C CA . ASN A 1 162 ? -15.660 -0.721 21.265 1.00 95.50 162 ASN A CA 1
ATOM 1217 C C . ASN A 1 162 ? -16.258 0.668 20.963 1.00 95.50 162 ASN A C 1
ATOM 1219 O O . ASN A 1 162 ? -17.452 0.778 20.691 1.00 95.50 162 ASN A O 1
ATOM 1223 N N . LEU A 1 163 ? -15.439 1.730 21.021 1.00 98.19 163 LEU A N 1
ATOM 1224 C CA . LEU A 1 163 ? -15.874 3.092 20.682 1.00 98.19 163 LEU A CA 1
ATOM 1225 C C . LEU A 1 163 ? -16.471 3.175 19.267 1.00 98.19 163 LEU A C 1
ATOM 1227 O O . LEU A 1 163 ? -17.468 3.860 19.055 1.00 98.19 163 LEU A O 1
ATOM 1231 N N . LEU A 1 164 ? -15.856 2.494 18.300 1.00 98.50 164 LEU A N 1
ATOM 1232 C CA . LEU A 1 164 ? -16.395 2.314 16.955 1.00 98.50 164 LEU A CA 1
ATOM 1233 C C . LEU A 1 164 ? -17.147 0.976 16.836 1.00 98.50 164 LEU A C 1
ATOM 1235 O O . LEU A 1 164 ? -16.667 -0.025 17.380 1.00 98.50 164 LEU A O 1
ATOM 1239 N N . PRO A 1 165 ? -18.244 0.921 16.053 1.00 98.25 165 PRO A N 1
ATOM 1240 C CA . PRO A 1 165 ? -18.805 2.009 15.241 1.00 98.25 165 PRO A CA 1
ATOM 1241 C C . PRO A 1 165 ? -19.558 3.075 16.058 1.00 98.25 165 PRO A C 1
ATOM 1243 O O . PRO A 1 165 ? -20.173 2.787 17.080 1.00 98.25 165 PRO A O 1
ATOM 1246 N N . LEU A 1 166 ? -19.542 4.316 15.569 1.00 98.56 166 LEU A N 1
ATOM 1247 C CA . LEU A 1 166 ? -20.249 5.455 16.152 1.00 98.56 166 LEU A CA 1
ATOM 1248 C C . LEU A 1 166 ? -21.768 5.364 15.941 1.00 98.56 166 LEU A C 1
ATOM 1250 O O . LEU A 1 166 ? -22.252 4.868 14.922 1.00 98.56 166 LEU A O 1
ATOM 1254 N N . ASN A 1 167 ? -22.534 5.938 16.872 1.00 97.25 167 ASN A N 1
ATOM 1255 C CA . ASN A 1 167 ? -23.976 6.110 16.714 1.00 97.25 167 ASN A CA 1
ATOM 1256 C C . ASN A 1 167 ? -24.271 7.290 15.772 1.00 97.25 167 ASN A C 1
ATOM 1258 O O . ASN A 1 167 ? -23.739 8.382 15.948 1.00 97.25 167 ASN A O 1
ATOM 1262 N N . LYS A 1 168 ? -25.164 7.092 14.799 1.00 97.25 168 LYS A N 1
ATOM 1263 C CA . LYS A 1 168 ? -25.558 8.108 13.806 1.00 97.25 168 LYS A CA 1
ATOM 1264 C C . LYS A 1 168 ? -26.321 9.312 14.374 1.00 97.25 168 LYS A C 1
ATOM 1266 O O . LYS A 1 168 ? -26.453 10.301 13.661 1.00 97.25 168 LYS A O 1
ATOM 1271 N N . SER A 1 169 ? -26.835 9.208 15.602 1.00 96.88 169 SER A N 1
ATOM 1272 C CA . SER A 1 169 ? -27.652 10.244 16.259 1.00 96.88 169 SER A CA 1
ATOM 1273 C C . SER A 1 169 ? -26.912 11.014 17.359 1.00 96.88 169 SER A C 1
ATOM 1275 O O . SER A 1 169 ? -27.503 11.904 17.963 1.00 96.88 169 SER A O 1
ATOM 1277 N N . GLN A 1 170 ? -25.663 10.653 17.674 1.00 97.00 170 GLN A N 1
ATOM 1278 C CA . GLN A 1 170 ? -24.884 11.366 18.693 1.00 97.00 170 GLN A CA 1
ATOM 1279 C C . GLN A 1 170 ? -24.286 12.658 18.125 1.00 97.00 170 GLN A C 1
ATOM 1281 O O . GLN A 1 170 ? -24.114 12.784 16.909 1.00 97.00 170 GLN A O 1
ATOM 1286 N N . LYS A 1 171 ? -23.931 13.601 18.998 1.00 98.56 171 LYS A N 1
ATOM 1287 C CA . LYS A 1 171 ? -23.281 14.854 18.600 1.00 98.56 171 LYS A CA 1
ATOM 1288 C C . LYS A 1 171 ? -21.804 14.611 18.332 1.00 98.56 171 LYS A C 1
ATOM 1290 O O . LYS A 1 171 ? -21.080 14.139 19.210 1.00 98.56 171 LYS A O 1
ATOM 1295 N N . ILE A 1 172 ? -21.348 14.952 17.135 1.00 98.88 172 ILE A N 1
ATOM 1296 C CA . ILE A 1 172 ? -19.982 14.692 16.680 1.00 98.88 172 ILE A CA 1
ATOM 1297 C C . ILE A 1 172 ? -19.304 16.019 16.360 1.00 98.88 172 ILE A C 1
ATOM 1299 O O . ILE A 1 172 ? -19.826 16.811 15.577 1.00 98.88 172 ILE A O 1
ATOM 1303 N N . ALA A 1 173 ? -18.116 16.233 16.921 1.00 98.88 173 ALA A N 1
ATOM 1304 C CA . ALA A 1 173 ? -17.207 17.271 16.452 1.00 98.88 173 ALA A CA 1
ATOM 1305 C C . ALA A 1 173 ? -16.190 16.643 15.495 1.00 98.88 173 ALA A C 1
ATOM 1307 O O . ALA A 1 173 ? -15.318 15.890 15.929 1.00 98.88 173 ALA A O 1
ATOM 1308 N N . LEU A 1 174 ? -16.312 16.932 14.200 1.00 98.88 174 LEU A N 1
ATOM 1309 C CA . LEU A 1 174 ? -15.333 16.555 13.184 1.00 98.88 174 LEU A CA 1
ATOM 1310 C C . LEU A 1 174 ? -14.318 17.691 13.042 1.00 98.88 174 LEU A C 1
ATOM 1312 O O . LEU A 1 174 ? -14.621 18.757 12.506 1.00 98.88 174 LEU A O 1
ATOM 1316 N N . VAL A 1 175 ? -13.122 17.462 13.567 1.00 98.75 175 VAL A N 1
ATOM 1317 C CA . VAL A 1 175 ? -12.105 18.493 13.766 1.00 98.75 175 VAL A CA 1
ATOM 1318 C C . VAL A 1 175 ? -10.825 18.133 13.022 1.00 98.75 175 VAL A C 1
ATOM 1320 O O . VAL A 1 175 ? -10.410 16.980 13.034 1.00 98.75 175 VAL A O 1
ATOM 1323 N N . GLY A 1 176 ? -10.165 19.105 12.402 1.00 98.75 176 GLY A N 1
ATOM 1324 C CA . GLY A 1 176 ? -8.866 18.916 11.749 1.00 98.75 176 GLY A CA 1
ATOM 1325 C C . GLY A 1 176 ? -8.824 19.466 10.325 1.00 98.75 176 GLY A C 1
ATOM 1326 O O . GLY A 1 176 ? -9.875 19.703 9.721 1.00 98.75 176 GLY A O 1
ATOM 1327 N N . PRO A 1 177 ? -7.621 19.642 9.746 1.00 98.56 177 PRO A N 1
ATOM 1328 C CA . PRO A 1 177 ? -7.455 20.235 8.419 1.00 98.56 177 PRO A CA 1
ATOM 1329 C C . PRO A 1 177 ? -8.140 19.436 7.307 1.00 98.56 177 PRO A C 1
ATOM 1331 O O . PRO A 1 177 ? -8.279 19.950 6.202 1.00 98.56 177 PRO A O 1
ATOM 1334 N N . PHE A 1 178 ? -8.534 18.184 7.573 1.00 98.62 178 PHE A N 1
ATOM 1335 C CA . PHE A 1 178 ? -9.153 17.291 6.592 1.00 98.62 178 PHE A CA 1
ATOM 1336 C C . PHE A 1 178 ? -10.640 17.032 6.823 1.00 98.62 178 PHE A C 1
ATOM 1338 O O . PHE A 1 178 ? -11.222 16.183 6.150 1.00 98.62 178 PHE A O 1
ATOM 1345 N N . ALA A 1 179 ? -11.258 17.756 7.756 1.00 98.38 179 ALA A N 1
ATOM 1346 C CA . ALA A 1 179 ? -12.673 17.616 8.070 1.00 98.38 179 ALA A CA 1
ATOM 1347 C C . ALA A 1 179 ? -13.576 17.972 6.871 1.00 98.38 179 ALA A C 1
ATOM 1349 O O . ALA A 1 179 ? -14.410 17.167 6.457 1.00 98.38 179 ALA A O 1
ATOM 1350 N N . ASP A 1 180 ? -13.365 19.145 6.276 1.00 97.19 180 ASP A N 1
ATOM 1351 C CA . ASP A 1 180 ? -14.097 19.668 5.114 1.00 97.19 180 ASP A CA 1
ATOM 1352 C C . ASP A 1 180 ? -13.265 19.631 3.816 1.00 97.19 180 ASP A C 1
ATOM 1354 O O . ASP A 1 180 ? -13.709 20.092 2.766 1.00 97.19 180 ASP A O 1
ATOM 1358 N N . ASP A 1 181 ? -12.056 19.064 3.867 1.00 96.31 181 ASP A N 1
ATOM 1359 C CA . ASP A 1 181 ? -11.104 19.078 2.759 1.00 96.31 181 ASP A CA 1
ATOM 1360 C C . ASP A 1 181 ? -11.552 18.210 1.581 1.00 96.31 181 ASP A C 1
ATOM 1362 O O . ASP A 1 181 ? -11.850 17.020 1.716 1.00 96.31 181 ASP A O 1
ATOM 1366 N N . VAL A 1 182 ? -11.512 18.813 0.397 1.00 94.56 182 VAL A N 1
ATOM 1367 C CA . VAL A 1 182 ? -11.705 18.129 -0.883 1.00 94.56 182 VAL A CA 1
ATOM 1368 C C . VAL A 1 182 ? -10.407 18.039 -1.679 1.00 94.56 182 VAL A C 1
ATOM 1370 O O . VAL A 1 182 ? -10.277 17.166 -2.530 1.00 94.56 182 VAL A O 1
ATOM 1373 N N . ASP A 1 183 ? -9.412 18.886 -1.422 1.00 91.94 183 ASP A N 1
ATOM 1374 C CA . ASP A 1 183 ? -8.250 19.001 -2.306 1.00 91.94 183 ASP A CA 1
ATOM 1375 C C . ASP A 1 183 ? -7.314 17.801 -2.223 1.00 91.94 183 ASP A C 1
ATOM 1377 O O . ASP A 1 183 ? -6.556 17.560 -3.159 1.00 91.94 183 ASP A O 1
ATOM 1381 N N . ASN A 1 184 ? -7.393 17.010 -1.155 1.00 94.31 184 ASN A N 1
ATOM 1382 C CA . ASN A 1 184 ? -6.510 15.871 -0.940 1.00 94.31 184 ASN A CA 1
ATOM 1383 C C . ASN A 1 184 ? -7.265 14.539 -0.803 1.00 94.31 184 ASN A C 1
ATOM 1385 O O . ASN A 1 184 ? -6.764 13.625 -0.154 1.00 94.31 184 ASN A O 1
ATOM 1389 N N . VAL A 1 185 ? -8.466 14.403 -1.373 1.00 93.75 185 VAL A N 1
ATOM 1390 C CA . VAL A 1 185 ? -9.208 13.124 -1.317 1.00 93.75 185 VAL A CA 1
ATOM 1391 C C . VAL A 1 185 ? -8.605 12.054 -2.231 1.00 93.75 185 VAL A C 1
ATOM 1393 O O . VAL A 1 185 ? -8.677 10.864 -1.927 1.00 93.75 185 VAL A O 1
ATOM 1396 N N . TRP A 1 186 ? -7.982 12.466 -3.340 1.00 92.81 186 TRP A N 1
ATOM 1397 C CA . TRP A 1 186 ? -7.446 11.550 -4.347 1.00 92.81 186 TRP A CA 1
ATOM 1398 C C . TRP A 1 186 ? -6.075 10.978 -4.000 1.00 92.81 186 TRP A C 1
ATOM 1400 O O . TRP A 1 186 ? -5.821 9.806 -4.267 1.00 92.81 186 TRP A O 1
ATOM 1410 N N . GLY A 1 187 ? -5.217 11.780 -3.370 1.00 94.12 187 GLY A N 1
ATOM 1411 C CA . GLY A 1 187 ? -3.837 11.397 -3.101 1.00 94.12 187 GLY A CA 1
ATOM 1412 C C . GLY A 1 187 ? -2.896 11.703 -4.267 1.00 94.12 187 GLY A C 1
ATOM 1413 O O . GLY A 1 187 ? -3.309 12.276 -5.279 1.00 94.12 187 GLY A O 1
ATOM 1414 N N . PRO A 1 188 ? -1.603 11.362 -4.120 1.00 93.75 188 PRO A N 1
ATOM 1415 C CA . PRO A 1 188 ? -0.622 11.584 -5.174 1.00 93.75 188 PRO A CA 1
ATOM 1416 C C . PRO A 1 188 ? -0.985 10.797 -6.443 1.00 93.75 188 PRO A C 1
ATOM 1418 O O . PRO A 1 188 ? -1.755 9.840 -6.396 1.00 93.75 188 PRO A O 1
ATOM 1421 N N . TRP A 1 189 ? -0.405 11.194 -7.578 1.00 94.00 189 TRP A N 1
ATOM 1422 C CA . TRP A 1 189 ? -0.590 10.541 -8.885 1.00 94.00 189 TRP A CA 1
ATOM 1423 C C . TRP A 1 189 ? -1.990 10.632 -9.508 1.00 94.00 189 TRP A C 1
ATOM 1425 O O . TRP A 1 189 ? -2.295 9.920 -10.462 1.00 94.00 189 TRP A O 1
ATOM 1435 N N . THR A 1 190 ? -2.822 11.570 -9.051 1.00 92.19 190 THR A N 1
ATOM 1436 C CA . THR A 1 190 ? -4.049 11.951 -9.766 1.00 92.19 190 THR A CA 1
ATOM 1437 C C . THR A 1 190 ? -3.796 13.193 -10.615 1.00 92.19 190 THR A C 1
ATOM 1439 O O . THR A 1 190 ? -3.843 14.315 -10.118 1.00 92.19 190 THR A O 1
ATOM 1442 N N . ILE A 1 191 ? -3.514 12.987 -11.905 1.00 87.38 191 ILE A N 1
ATOM 1443 C CA . ILE A 1 191 ? -3.218 14.072 -12.860 1.00 87.38 191 ILE A CA 1
ATOM 1444 C C . ILE A 1 191 ? -4.512 14.749 -13.345 1.00 87.38 191 ILE A C 1
ATOM 1446 O O . ILE A 1 191 ? -4.575 15.971 -13.447 1.00 87.38 191 ILE A O 1
ATOM 1450 N N . TRP A 1 192 ? -5.564 13.958 -13.593 1.00 84.19 192 TRP A N 1
ATOM 1451 C CA . TRP A 1 192 ? -6.858 14.426 -14.108 1.00 84.19 192 TRP A CA 1
ATOM 1452 C C . TRP A 1 192 ? -8.013 13.966 -13.211 1.00 84.19 192 TRP A C 1
ATOM 1454 O O . TRP A 1 192 ? -8.710 12.996 -13.503 1.00 84.19 192 TRP A O 1
ATOM 1464 N N . GLY A 1 193 ? -8.203 14.658 -12.089 1.00 81.75 193 GLY A N 1
ATOM 1465 C CA . GLY A 1 193 ? -9.371 14.482 -11.226 1.00 81.75 193 GLY A CA 1
ATOM 1466 C C . GLY A 1 193 ? -10.498 15.438 -11.617 1.00 81.75 193 GLY A C 1
ATOM 1467 O O . GLY A 1 193 ? -10.233 16.570 -12.015 1.00 81.75 193 GLY A O 1
ATOM 1468 N N . ALA A 1 194 ? -11.754 15.005 -11.487 1.00 88.56 194 ALA A N 1
ATOM 1469 C CA . ALA A 1 194 ? -12.915 15.850 -11.764 1.00 88.56 194 ALA A CA 1
ATOM 1470 C C . ALA A 1 194 ? -13.403 16.526 -10.463 1.00 88.56 194 ALA A C 1
ATOM 1472 O O . ALA A 1 194 ? -13.925 15.829 -9.582 1.00 88.56 194 ALA A O 1
ATOM 1473 N N . PRO A 1 195 ? -13.183 17.843 -10.275 1.00 89.19 195 PRO A N 1
ATOM 1474 C CA . PRO A 1 195 ? -13.358 18.510 -8.984 1.00 89.19 195 PRO A CA 1
ATOM 1475 C C . PRO A 1 195 ? -14.745 18.359 -8.352 1.00 89.19 195 PRO A C 1
ATOM 1477 O O . PRO A 1 195 ? -14.854 18.330 -7.127 1.00 89.19 195 PRO A O 1
ATOM 1480 N N . GLU A 1 196 ? -15.785 18.252 -9.170 1.00 90.50 196 GLU A N 1
ATOM 1481 C CA . GLU A 1 196 ? -17.189 18.116 -8.781 1.00 90.50 196 GLU A CA 1
ATOM 1482 C C . GLU A 1 196 ? -17.545 16.749 -8.180 1.00 90.50 196 GLU A C 1
ATOM 1484 O O . GLU A 1 196 ? -18.582 16.620 -7.535 1.00 90.50 196 GLU A O 1
ATOM 1489 N N . ARG A 1 197 ? -16.692 15.731 -8.356 1.00 90.88 197 ARG A N 1
ATOM 1490 C CA . ARG A 1 197 ? -16.918 14.373 -7.826 1.00 90.88 197 ARG A CA 1
ATOM 1491 C C . ARG A 1 197 ? -16.306 14.134 -6.448 1.00 90.88 197 ARG A C 1
ATOM 1493 O O . ARG A 1 197 ? -16.475 13.059 -5.879 1.00 90.88 197 ARG A O 1
ATOM 1500 N N . ARG A 1 198 ? -15.578 15.113 -5.913 1.00 94.38 198 ARG A N 1
ATOM 1501 C CA . ARG A 1 198 ? -14.872 14.995 -4.634 1.00 94.38 198 ARG A CA 1
ATOM 1502 C C . ARG A 1 198 ? -15.851 15.030 -3.467 1.00 94.38 198 ARG A C 1
ATOM 1504 O O . ARG A 1 198 ? -16.625 15.973 -3.337 1.00 94.38 198 ARG A O 1
ATOM 1511 N N . VAL A 1 199 ? -15.758 14.042 -2.582 1.00 97.81 199 VAL A N 1
ATOM 1512 C CA . VAL A 1 199 ? -16.566 13.975 -1.360 1.00 97.81 199 VAL A CA 1
ATOM 1513 C C . VAL A 1 199 ? -15.667 14.102 -0.129 1.00 97.81 199 VAL A C 1
ATOM 1515 O O . VAL A 1 199 ? -14.888 13.192 0.168 1.00 97.81 199 VAL A O 1
ATOM 1518 N N . SER A 1 200 ? -15.802 15.215 0.600 1.00 98.38 200 SER A N 1
ATOM 1519 C CA . SER A 1 200 ? -15.121 15.450 1.883 1.00 98.38 200 SER A CA 1
ATOM 1520 C C . SER A 1 200 ? -15.657 14.544 2.997 1.00 98.38 200 SER A C 1
ATOM 1522 O O . SER A 1 200 ? -16.754 13.983 2.891 1.00 98.38 200 SER A O 1
ATOM 1524 N N . LEU A 1 201 ? -14.909 14.422 4.100 1.00 98.69 201 LEU A N 1
ATOM 1525 C CA . LEU A 1 201 ? -15.374 13.692 5.285 1.00 98.69 201 LEU A CA 1
ATOM 1526 C C . LEU A 1 201 ? -16.671 14.292 5.835 1.00 98.69 201 LEU A C 1
ATOM 1528 O O . LEU A 1 201 ? -17.599 13.541 6.120 1.00 98.69 201 LEU A O 1
ATOM 1532 N N . GLU A 1 202 ? -16.774 15.621 5.908 1.00 98.69 202 GLU A N 1
ATOM 1533 C CA . GLU A 1 202 ? -18.002 16.315 6.296 1.00 98.69 202 GLU A CA 1
ATOM 1534 C C . GLU A 1 202 ? -19.199 15.864 5.451 1.00 98.69 202 GLU A C 1
ATOM 1536 O O . GLU A 1 202 ? -20.208 15.427 6.005 1.00 98.69 202 GLU A O 1
ATOM 1541 N N . ALA A 1 203 ? -19.091 15.930 4.119 1.00 98.62 203 ALA A N 1
ATOM 1542 C CA . ALA A 1 203 ? -20.186 15.551 3.229 1.00 98.62 203 ALA A CA 1
ATOM 1543 C C . ALA A 1 203 ? -20.585 14.078 3.427 1.00 98.62 203 ALA A C 1
ATOM 1545 O O . ALA A 1 203 ? -21.772 13.747 3.492 1.00 98.62 203 ALA A O 1
ATOM 1546 N N . GLY A 1 204 ? -19.592 13.200 3.594 1.00 98.69 204 GLY A N 1
ATOM 1547 C CA . GLY A 1 204 ? -19.804 11.788 3.895 1.00 98.69 204 GLY A CA 1
ATOM 1548 C C . GLY A 1 204 ? -20.529 11.546 5.217 1.00 98.69 204 GLY A C 1
ATOM 1549 O O . GLY A 1 204 ? -21.483 10.767 5.261 1.00 98.69 204 GLY A O 1
ATOM 1550 N N . PHE A 1 205 ? -20.106 12.230 6.280 1.00 98.81 205 PHE A N 1
ATOM 1551 C CA . PHE A 1 205 ? -20.681 12.104 7.618 1.00 98.81 205 PHE A CA 1
ATOM 1552 C C . PHE A 1 205 ? -22.103 12.657 7.660 1.00 98.81 205 PHE A C 1
ATOM 1554 O O . PHE A 1 205 ? -23.009 11.950 8.098 1.00 98.81 205 PHE A O 1
ATOM 1561 N N . ARG A 1 206 ? -22.332 13.865 7.128 1.00 98.69 206 ARG A N 1
ATOM 1562 C CA . ARG A 1 206 ? -23.675 14.462 7.057 1.00 98.69 206 ARG A CA 1
ATOM 1563 C C . ARG A 1 206 ? -24.654 13.570 6.297 1.00 98.69 206 ARG A C 1
ATOM 1565 O O . ARG A 1 206 ? -25.787 13.424 6.733 1.00 98.69 206 ARG A O 1
ATOM 1572 N N . ALA A 1 207 ? -24.217 12.930 5.211 1.00 98.44 207 ALA A N 1
ATOM 1573 C CA . ALA A 1 207 ? -25.056 12.001 4.453 1.00 98.44 207 ALA A CA 1
ATOM 1574 C C . ALA A 1 207 ? -25.373 10.693 5.206 1.00 98.44 207 ALA A C 1
ATOM 1576 O O . ALA A 1 207 ? -26.367 10.036 4.898 1.00 98.44 207 ALA A O 1
ATOM 1577 N N . ALA A 1 208 ? -24.528 10.282 6.156 1.00 98.44 208 ALA A N 1
ATOM 1578 C CA . ALA A 1 208 ? -24.690 9.035 6.904 1.00 98.44 208 ALA A CA 1
ATOM 1579 C C . ALA A 1 208 ? -25.450 9.199 8.231 1.00 98.44 208 ALA A C 1
ATOM 1581 O O . ALA A 1 208 ? -26.029 8.217 8.714 1.00 98.44 208 ALA A O 1
ATOM 1582 N N . MET A 1 209 ? -25.420 10.395 8.824 1.00 98.50 209 MET A N 1
ATOM 1583 C CA . MET A 1 209 ? -26.049 10.718 10.108 1.00 98.50 209 MET A CA 1
ATOM 1584 C C . MET A 1 209 ? -27.572 10.845 9.999 1.00 98.50 209 MET A C 1
ATOM 1586 O O . MET A 1 209 ? -28.114 11.167 8.944 1.00 98.50 209 MET A O 1
ATOM 1590 N N . THR A 1 210 ? -28.272 10.580 11.104 1.00 97.81 210 THR A N 1
ATOM 1591 C CA . THR A 1 210 ? -29.738 10.723 11.177 1.00 97.81 210 THR A CA 1
ATOM 1592 C C . THR A 1 210 ? -30.162 12.187 11.229 1.00 97.81 210 THR A C 1
ATOM 1594 O O . THR A 1 210 ? -31.148 12.557 10.598 1.00 97.81 210 THR A O 1
ATOM 1597 N N . ASP A 1 211 ? -29.393 13.011 11.941 1.00 97.56 211 ASP A N 1
ATOM 1598 C CA . ASP A 1 211 ? -29.503 14.466 11.939 1.00 97.56 211 ASP A CA 1
ATOM 1599 C C . ASP A 1 211 ? -28.160 15.085 11.516 1.00 97.56 211 ASP A C 1
ATOM 1601 O O . ASP A 1 211 ? -27.212 15.104 12.307 1.00 97.56 211 ASP A O 1
ATOM 1605 N N . PRO A 1 212 ? -28.052 15.618 10.286 1.00 97.56 212 PRO A N 1
ATOM 1606 C CA . PRO A 1 212 ? -26.848 16.301 9.830 1.00 97.56 212 PRO A CA 1
ATOM 1607 C C . PRO A 1 212 ? -26.441 17.496 10.699 1.00 97.56 212 PRO A C 1
ATOM 1609 O O . PRO A 1 212 ? -25.269 17.863 10.666 1.00 97.56 212 PRO A O 1
ATOM 1612 N N . GLN A 1 213 ? -27.358 18.112 11.457 1.00 97.19 213 GLN A N 1
ATOM 1613 C CA . GLN A 1 213 ? -27.059 19.252 12.337 1.00 97.19 213 GLN A CA 1
ATOM 1614 C C . GLN A 1 213 ? -26.332 18.840 13.623 1.00 97.19 213 GLN A C 1
ATOM 1616 O O . GLN A 1 213 ? -25.727 19.683 14.280 1.00 97.19 213 GLN A O 1
ATOM 1621 N N . ALA A 1 214 ? -26.325 17.548 13.963 1.00 98.00 214 ALA A N 1
ATOM 1622 C CA . ALA A 1 214 ? -25.544 17.024 15.080 1.00 98.00 214 ALA A CA 1
ATOM 1623 C C . ALA A 1 214 ? -24.033 16.930 14.769 1.00 98.00 214 ALA A C 1
ATOM 1625 O O . ALA A 1 214 ? -23.253 16.568 15.652 1.00 98.00 214 ALA A O 1
ATOM 1626 N N . LEU A 1 215 ? -23.613 17.249 13.536 1.00 98.69 215 LEU A N 1
ATOM 1627 C CA . LEU A 1 215 ? -22.211 17.349 13.137 1.00 98.69 215 LEU A CA 1
ATOM 1628 C C . LEU A 1 215 ? -21.731 18.805 13.169 1.00 98.69 215 LEU A C 1
ATOM 1630 O O . LEU A 1 215 ? -22.111 19.614 12.310 1.00 98.69 215 LEU A O 1
ATOM 1634 N N . THR A 1 216 ? -20.823 19.099 14.094 1.00 98.56 216 THR A N 1
ATOM 1635 C CA . THR A 1 216 ? -20.057 20.349 14.115 1.00 98.56 216 THR A CA 1
ATOM 1636 C C . THR A 1 216 ? -18.711 20.123 13.439 1.00 98.56 216 THR A C 1
ATOM 1638 O O . THR A 1 216 ? -18.049 19.119 13.697 1.00 98.56 216 THR A O 1
ATOM 1641 N N . VAL A 1 217 ? -18.300 21.053 12.581 1.00 98.62 217 VAL A N 1
ATOM 1642 C CA . VAL A 1 217 ? -17.052 20.965 11.815 1.00 98.62 217 VAL A CA 1
ATOM 1643 C C . VAL A 1 217 ? -16.174 22.164 12.140 1.00 98.62 217 VAL A C 1
ATOM 1645 O O . VAL A 1 217 ? -16.670 23.286 12.170 1.00 98.62 217 VAL A O 1
ATOM 1648 N N . ALA A 1 218 ? -14.885 21.930 12.385 1.00 98.44 218 ALA A N 1
ATOM 1649 C CA . ALA A 1 218 ? -13.895 22.988 12.575 1.00 98.44 218 ALA A CA 1
ATOM 1650 C C . ALA A 1 218 ? -12.517 22.524 12.095 1.00 98.44 218 ALA A C 1
ATOM 1652 O O . ALA A 1 218 ? -12.108 21.394 12.356 1.00 98.44 218 ALA A O 1
ATOM 1653 N N . ARG A 1 219 ? -11.749 23.391 11.430 1.00 98.12 219 ARG A N 1
ATOM 1654 C CA . ARG A 1 219 ? -10.423 22.991 10.929 1.00 98.12 219 ARG A CA 1
ATOM 1655 C C . ARG A 1 219 ? -9.390 22.836 12.036 1.00 98.12 219 ARG A C 1
ATOM 1657 O O . ARG A 1 219 ? -8.587 21.912 11.985 1.00 98.12 219 ARG A O 1
ATOM 1664 N N . GLY A 1 220 ? -9.397 23.709 13.042 1.00 98.50 220 GLY A N 1
ATOM 1665 C CA . GLY A 1 220 ? -8.459 23.643 14.168 1.00 98.50 220 GLY A CA 1
ATOM 1666 C C . GLY A 1 220 ? -7.028 24.078 13.833 1.00 98.50 220 GLY A C 1
ATOM 1667 O O . GLY A 1 220 ? -6.451 24.916 14.518 1.00 98.50 220 GLY A O 1
ATOM 1668 N N . SER A 1 221 ? -6.456 23.543 12.757 1.00 98.56 221 SER A N 1
ATOM 1669 C CA . SER A 1 221 ? -5.124 23.863 12.249 1.00 98.56 221 SER A CA 1
ATOM 1670 C C . SER A 1 221 ? -5.083 23.729 10.725 1.00 98.56 221 SER A C 1
ATOM 1672 O O . SER A 1 221 ? -5.986 23.163 10.111 1.00 98.56 221 SER A O 1
ATOM 1674 N N . GLY A 1 222 ? -4.011 24.216 10.098 1.00 98.38 222 GLY A N 1
ATOM 1675 C CA . GLY A 1 222 ? -3.637 23.806 8.748 1.00 98.38 222 GLY A CA 1
ATOM 1676 C C . GLY A 1 222 ? -2.874 22.481 8.783 1.00 98.38 222 GLY A C 1
ATOM 1677 O O . GLY A 1 222 ? -2.698 21.874 9.845 1.00 98.38 222 GLY A O 1
ATOM 1678 N N . VAL A 1 223 ? -2.404 22.032 7.614 1.00 97.75 223 VAL A N 1
ATOM 1679 C CA . VAL A 1 223 ? -1.600 20.801 7.520 1.00 97.75 223 VAL A CA 1
ATOM 1680 C C . VAL A 1 223 ? -0.230 21.006 8.152 1.00 97.75 223 VAL A C 1
ATOM 1682 O O . VAL A 1 223 ? 0.138 20.260 9.052 1.00 97.75 223 VAL A O 1
ATOM 1685 N N . GLU A 1 224 ? 0.504 22.022 7.699 1.00 97.06 224 GLU A N 1
ATOM 1686 C CA . GLU A 1 224 ? 1.875 22.317 8.145 1.00 97.06 224 GLU A CA 1
ATOM 1687 C C . GLU A 1 224 ? 2.003 23.694 8.800 1.00 97.06 224 GLU A C 1
ATOM 1689 O O . GLU A 1 224 ? 3.029 24.001 9.401 1.00 97.06 224 GLU A O 1
ATOM 1694 N N . THR A 1 225 ? 0.943 24.503 8.759 1.00 97.88 225 THR A N 1
ATOM 1695 C CA . THR A 1 225 ? 0.893 25.832 9.373 1.00 97.88 225 THR A CA 1
ATOM 1696 C C . THR A 1 225 ? -0.261 25.924 10.376 1.00 97.88 225 THR A C 1
ATOM 1698 O O . THR A 1 225 ? -1.346 25.403 10.101 1.00 97.88 225 THR A O 1
ATOM 1701 N N . PRO A 1 226 ? -0.078 26.582 11.533 1.00 98.19 226 PRO A N 1
ATOM 1702 C CA . PRO A 1 226 ? -1.189 26.925 12.420 1.00 98.19 226 PRO A CA 1
ATOM 1703 C C . PRO A 1 226 ? -2.228 27.821 11.728 1.00 98.19 226 PRO A C 1
ATOM 1705 O O . PRO A 1 226 ? -1.925 28.469 10.725 1.00 98.19 226 PRO A O 1
ATOM 1708 N N . LEU A 1 227 ? -3.445 27.856 12.274 1.00 98.19 227 LEU A N 1
ATOM 1709 C CA . LEU A 1 227 ? -4.473 28.835 11.914 1.00 98.19 227 LEU A CA 1
ATOM 1710 C C . LEU A 1 227 ? -4.690 29.759 13.108 1.00 98.19 227 LEU A C 1
ATOM 1712 O O . LEU A 1 227 ? -4.887 29.273 14.224 1.00 98.19 227 LEU A O 1
ATOM 1716 N N . ASP A 1 228 ? -4.683 31.067 12.874 1.00 97.88 228 ASP A N 1
ATOM 1717 C CA . ASP A 1 228 ? -4.939 32.052 13.923 1.00 97.88 228 ASP A CA 1
ATOM 1718 C C . ASP A 1 228 ? -6.347 31.853 14.502 1.00 97.88 228 ASP A C 1
ATOM 1720 O O . ASP A 1 228 ? -7.341 31.896 13.776 1.00 97.88 228 ASP A O 1
ATOM 1724 N N . GLY A 1 229 ? -6.440 31.598 15.810 1.00 98.06 229 GLY A N 1
ATOM 1725 C CA . GLY A 1 229 ? -7.711 31.316 16.486 1.00 98.06 229 GLY A CA 1
ATOM 1726 C C . GLY A 1 229 ? -8.318 29.934 16.188 1.00 98.06 229 GLY A C 1
ATOM 1727 O O . GLY A 1 229 ? -9.432 29.646 16.639 1.00 98.06 229 GLY A O 1
ATOM 1728 N N . GLY A 1 230 ? -7.630 29.090 15.407 1.00 98.31 230 GLY A N 1
ATOM 1729 C CA . GLY A 1 230 ? -8.172 27.821 14.923 1.00 98.31 230 GLY A CA 1
ATOM 1730 C C . GLY A 1 230 ? -8.403 26.807 16.040 1.00 98.31 230 GLY A C 1
ATOM 1731 O O . GLY A 1 230 ? -9.452 26.164 16.085 1.00 98.31 230 GLY A O 1
ATOM 1732 N N . ILE A 1 231 ? -7.464 26.687 16.982 1.00 98.75 231 ILE A N 1
ATOM 1733 C CA . ILE A 1 231 ? -7.593 25.755 18.110 1.00 98.75 231 ILE A CA 1
ATOM 1734 C C . ILE A 1 231 ? -8.759 26.178 19.008 1.00 98.75 231 ILE A C 1
ATOM 1736 O O . ILE A 1 231 ? -9.550 25.334 19.423 1.00 98.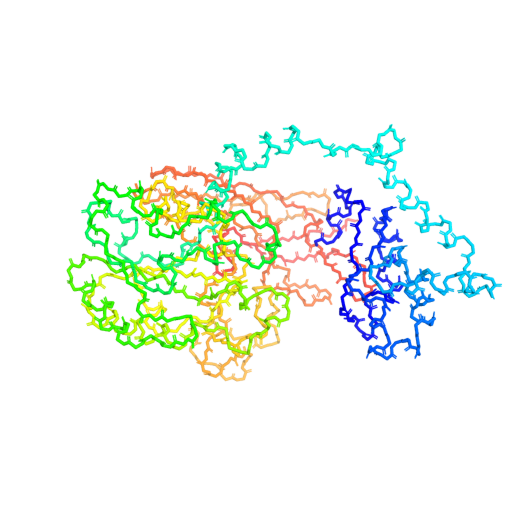75 231 ILE A O 1
ATOM 1740 N N . GLU A 1 232 ? -8.920 27.473 19.267 1.00 98.62 232 GLU A N 1
ATOM 1741 C CA . GLU A 1 232 ? -10.013 28.018 20.068 1.00 98.62 232 GLU A CA 1
ATOM 1742 C C . GLU A 1 232 ? -11.376 27.761 19.415 1.00 98.62 232 GLU A C 1
ATOM 1744 O O . GLU A 1 232 ? -12.349 27.452 20.104 1.00 98.62 232 GLU A O 1
ATOM 1749 N N . GLU A 1 233 ? -11.463 27.869 18.088 1.00 98.25 233 GLU A N 1
ATOM 1750 C CA . GLU A 1 233 ? -12.656 27.487 17.328 1.00 98.25 233 GLU A CA 1
ATOM 1751 C C . GLU A 1 233 ? -12.955 25.990 17.452 1.00 98.25 233 GLU A C 1
ATOM 1753 O O . GLU A 1 233 ? -14.089 25.616 17.760 1.00 98.25 233 GLU A O 1
ATOM 1758 N N . ALA A 1 234 ? -11.943 25.138 17.281 1.00 98.56 234 ALA A N 1
ATOM 1759 C CA . ALA A 1 234 ? -12.090 23.693 17.406 1.00 98.56 234 ALA A CA 1
ATOM 1760 C C . ALA A 1 234 ? -12.507 23.258 18.818 1.00 98.56 234 ALA A C 1
ATOM 1762 O O . ALA A 1 234 ? -13.354 22.376 18.962 1.00 98.56 234 ALA A O 1
ATOM 1763 N N . VAL A 1 235 ? -11.974 23.902 19.859 1.00 98.75 235 VAL A N 1
ATOM 1764 C CA . VAL A 1 235 ? -12.390 23.673 21.249 1.00 98.75 235 VAL A CA 1
ATOM 1765 C C . VAL A 1 235 ? -13.868 24.009 21.428 1.00 98.75 235 VAL A C 1
ATOM 1767 O O . VAL A 1 235 ? -14.621 23.145 21.876 1.00 98.75 235 VAL A O 1
ATOM 1770 N N . ARG A 1 236 ? -14.321 25.195 20.993 1.00 98.06 236 ARG A N 1
ATOM 1771 C CA . ARG A 1 236 ? -15.749 25.572 21.055 1.00 98.06 236 ARG A CA 1
ATOM 1772 C C . ARG A 1 236 ? -16.641 24.587 20.298 1.00 98.06 236 ARG A C 1
ATOM 1774 O O . ARG A 1 236 ? -17.720 24.241 20.772 1.00 98.06 236 ARG A O 1
ATOM 1781 N N . ALA A 1 237 ? -16.191 24.114 19.136 1.00 96.38 237 ALA A N 1
ATOM 1782 C CA . ALA A 1 237 ? -16.912 23.116 18.352 1.00 96.38 237 ALA A CA 1
ATOM 1783 C C . ALA A 1 237 ? -17.040 21.766 19.084 1.00 96.38 237 ALA A C 1
ATOM 1785 O O . ALA A 1 237 ? -18.070 21.097 18.972 1.00 96.38 237 ALA A O 1
ATOM 1786 N N . ALA A 1 238 ? -16.015 21.376 19.845 1.00 98.31 238 ALA A N 1
ATOM 1787 C CA . ALA A 1 238 ? -15.943 20.100 20.550 1.00 98.31 238 ALA A CA 1
ATOM 1788 C C . ALA A 1 238 ? -16.608 20.100 21.938 1.00 98.31 238 ALA A C 1
ATOM 1790 O O . ALA A 1 238 ? -17.029 19.038 22.402 1.00 98.31 238 ALA A O 1
ATOM 1791 N N . GLU A 1 239 ? -16.756 21.252 22.601 1.00 96.44 239 GLU A N 1
ATOM 1792 C CA . GLU A 1 239 ? -17.354 21.370 23.944 1.00 96.44 239 GLU A CA 1
ATOM 1793 C C . GLU A 1 239 ? -18.741 20.714 24.041 1.00 96.44 239 GLU A C 1
ATOM 1795 O O . GLU A 1 239 ? -19.016 19.969 24.987 1.00 96.44 239 GLU A O 1
ATOM 1800 N N . GLY A 1 240 ? -19.594 20.932 23.037 1.00 93.38 240 GLY A N 1
ATOM 1801 C CA . GLY A 1 240 ? -20.960 20.403 22.984 1.00 93.38 240 GLY A CA 1
ATOM 1802 C C . GLY A 1 240 ? -21.108 18.998 22.390 1.00 93.38 240 GLY A C 1
ATOM 1803 O O . GLY A 1 240 ? -22.233 18.499 22.332 1.00 93.38 240 GLY A O 1
ATOM 1804 N N . ALA A 1 241 ? -20.020 18.377 21.926 1.00 98.31 241 ALA A N 1
ATOM 1805 C CA . ALA A 1 241 ? -20.051 17.073 21.265 1.00 98.31 241 ALA A CA 1
ATOM 1806 C C . ALA A 1 241 ? -19.934 15.905 22.255 1.00 98.31 241 ALA A C 1
ATOM 1808 O O . ALA A 1 241 ? -19.281 16.021 23.294 1.00 98.31 241 ALA A O 1
ATOM 1809 N N . ASP A 1 242 ? -20.518 14.763 21.908 1.00 98.44 242 ASP A N 1
ATOM 1810 C CA . ASP A 1 242 ? -20.400 13.517 22.671 1.00 98.44 242 ASP A CA 1
ATOM 1811 C C . ASP A 1 242 ? -19.081 12.793 22.348 1.00 98.44 242 ASP A C 1
ATOM 1813 O O . ASP A 1 242 ? -18.504 12.121 23.201 1.00 98.44 242 ASP A O 1
ATOM 1817 N N . VAL A 1 243 ? -18.579 12.963 21.119 1.00 98.81 243 VAL A N 1
ATOM 1818 C CA . VAL A 1 243 ? -17.335 12.367 20.613 1.00 98.81 243 VAL A CA 1
ATOM 1819 C C . VAL A 1 243 ? -16.604 13.337 19.684 1.00 98.81 243 VAL A C 1
ATOM 1821 O O . VAL A 1 243 ? -17.224 14.065 18.902 1.00 98.81 243 VAL A O 1
ATOM 1824 N N . ILE A 1 244 ? -15.273 13.327 19.759 1.00 98.88 244 ILE A N 1
ATOM 1825 C CA . ILE A 1 244 ? -14.390 14.072 18.860 1.00 98.88 244 ILE A CA 1
ATOM 1826 C C . ILE A 1 244 ? -13.854 13.114 17.796 1.00 98.88 244 ILE A C 1
ATOM 1828 O O . ILE A 1 244 ? -13.311 12.053 18.110 1.00 98.88 244 ILE A O 1
ATOM 1832 N N . VAL A 1 245 ? -13.972 13.504 16.533 1.00 98.94 245 VAL A N 1
ATOM 1833 C CA . VAL A 1 245 ? -13.383 12.810 15.388 1.00 98.94 245 VAL A CA 1
ATOM 1834 C C . VAL A 1 245 ? -12.319 13.720 14.783 1.00 98.94 245 VAL A C 1
ATOM 1836 O O . VAL A 1 245 ? -12.637 14.737 14.176 1.00 98.94 245 VAL A O 1
ATOM 1839 N N . LEU A 1 246 ? -11.050 13.363 14.963 1.00 98.81 246 LEU A N 1
ATOM 1840 C CA . LEU A 1 246 ? -9.893 14.108 14.479 1.00 98.81 246 LEU A CA 1
ATOM 1841 C C . LEU A 1 246 ? -9.474 13.640 13.084 1.00 98.81 246 LEU A C 1
ATOM 1843 O O . LEU A 1 246 ? -8.951 12.539 12.936 1.00 98.81 246 LEU A O 1
ATOM 1847 N N . ALA A 1 247 ? -9.654 14.484 12.073 1.00 98.88 247 ALA A N 1
ATOM 1848 C CA . ALA A 1 247 ? -9.223 14.259 10.697 1.00 98.88 247 ALA A CA 1
ATOM 1849 C C . ALA A 1 247 ? -7.849 14.906 10.444 1.00 98.88 247 ALA A C 1
ATOM 1851 O O . ALA A 1 247 ? -7.756 16.093 10.118 1.00 98.88 247 ALA A O 1
ATOM 1852 N N . ILE A 1 248 ? -6.784 14.117 10.610 1.00 98.88 248 ILE A N 1
ATOM 1853 C CA . ILE A 1 248 ? -5.383 14.577 10.647 1.00 98.88 248 ILE A CA 1
ATOM 1854 C C . ILE A 1 248 ? -4.458 13.693 9.794 1.00 98.88 248 ILE A C 1
ATOM 1856 O O . ILE A 1 248 ? -4.848 12.627 9.321 1.00 98.88 248 ILE A O 1
ATOM 1860 N N . GLY A 1 249 ? -3.206 14.113 9.621 1.00 98.38 249 GLY A N 1
ATOM 1861 C CA . GLY A 1 249 ? -2.152 13.379 8.921 1.00 98.38 249 GLY A CA 1
ATOM 1862 C C . GLY A 1 249 ? -1.476 14.212 7.830 1.00 98.38 249 GLY A C 1
ATOM 1863 O O . GLY A 1 249 ? -1.033 15.333 8.077 1.00 98.38 249 GLY A O 1
ATOM 1864 N N . GLU A 1 250 ? -1.383 13.666 6.622 1.00 98.50 250 GLU A N 1
ATOM 1865 C CA . GLU A 1 250 ? -0.637 14.222 5.494 1.00 98.50 250 GLU A CA 1
ATOM 1866 C C . GLU A 1 250 ? -1.543 14.817 4.399 1.00 98.50 250 GLU A C 1
ATOM 1868 O O . GLU A 1 250 ? -2.662 14.355 4.137 1.00 98.50 250 GLU A O 1
ATOM 1873 N N . SER A 1 251 ? -1.037 15.847 3.714 1.00 97.38 251 SER A N 1
ATOM 1874 C CA . SER A 1 251 ? -1.577 16.279 2.419 1.00 97.38 251 SER A CA 1
ATOM 1875 C C . SER A 1 251 ? -1.093 15.346 1.307 1.00 97.38 251 SER A C 1
ATOM 1877 O O . SER A 1 251 ? -0.085 14.651 1.456 1.00 97.38 251 SER A O 1
ATOM 1879 N N . GLN A 1 252 ? -1.772 15.351 0.158 1.00 95.06 252 GLN A N 1
ATOM 1880 C CA . GLN A 1 252 ? -1.354 14.529 -0.985 1.00 95.06 252 GLN A CA 1
ATOM 1881 C C . GLN A 1 252 ? 0.044 14.895 -1.504 1.00 95.06 252 GLN A C 1
ATOM 1883 O O . GLN A 1 252 ? 0.719 14.056 -2.087 1.00 95.06 252 GLN A O 1
ATOM 1888 N N . LYS A 1 253 ? 0.490 16.133 -1.250 1.00 95.44 253 LYS A N 1
ATOM 1889 C CA . LYS A 1 253 ? 1.804 16.652 -1.647 1.00 95.44 253 LYS A CA 1
ATOM 1890 C C . LYS A 1 253 ? 2.931 16.244 -0.702 1.00 95.44 253 LYS A C 1
ATOM 1892 O O . LYS A 1 253 ? 4.071 16.578 -0.965 1.00 95.44 253 LYS A O 1
ATOM 1897 N N . MET A 1 254 ? 2.638 15.543 0.391 1.00 97.38 254 MET A N 1
ATOM 1898 C CA . MET A 1 254 ? 3.665 15.022 1.300 1.00 97.38 254 MET A CA 1
ATOM 1899 C C . MET A 1 254 ? 4.093 13.596 0.934 1.00 97.38 254 MET A C 1
ATOM 1901 O O . MET A 1 254 ? 4.973 13.035 1.582 1.00 97.38 254 MET A O 1
ATOM 1905 N N . SER A 1 255 ? 3.456 12.983 -0.063 1.00 96.94 255 SER A N 1
ATOM 1906 C CA . SER A 1 255 ? 3.759 11.653 -0.596 1.00 96.94 255 SER A CA 1
ATOM 1907 C C . SER A 1 255 ? 3.808 11.713 -2.127 1.00 96.94 255 SER A C 1
ATOM 1909 O O . SER A 1 255 ? 3.482 12.738 -2.718 1.00 96.94 255 SER A O 1
ATOM 1911 N N . GLY A 1 256 ? 4.211 10.621 -2.774 1.00 96.25 256 GLY A N 1
ATOM 1912 C CA . GLY A 1 256 ? 4.468 10.606 -4.216 1.00 96.25 256 GLY A CA 1
ATOM 1913 C C . GLY A 1 256 ? 5.923 10.939 -4.549 1.00 96.25 256 GLY A C 1
ATOM 1914 O O . GLY A 1 256 ? 6.808 10.834 -3.698 1.00 96.25 256 GLY A O 1
ATOM 1915 N N . GLU A 1 257 ? 6.168 11.288 -5.807 1.00 96.88 257 GLU A N 1
ATOM 1916 C CA . GLU A 1 257 ? 7.507 11.544 -6.338 1.00 96.88 257 GLU A CA 1
ATOM 1917 C C . GLU A 1 257 ? 8.190 12.748 -5.678 1.00 96.88 257 GLU A C 1
ATOM 1919 O O . GLU A 1 257 ? 7.571 13.791 -5.478 1.00 96.88 257 GLU A O 1
ATOM 1924 N N . ALA A 1 258 ? 9.478 12.603 -5.348 1.00 96.69 258 ALA A N 1
ATOM 1925 C CA . ALA A 1 258 ? 10.308 13.646 -4.737 1.00 96.69 258 ALA A CA 1
ATOM 1926 C C . ALA A 1 258 ? 9.783 14.226 -3.400 1.00 96.69 258 ALA A C 1
ATOM 1928 O O . ALA A 1 258 ? 10.219 15.291 -2.976 1.00 96.69 258 ALA A O 1
ATOM 1929 N N . GLN A 1 259 ? 8.898 13.510 -2.693 1.00 97.19 259 GLN A N 1
ATOM 1930 C CA . GLN A 1 259 ? 8.331 13.925 -1.397 1.00 97.19 259 GLN A CA 1
ATOM 1931 C C . GLN A 1 259 ? 8.854 13.084 -0.219 1.00 97.19 259 GLN A C 1
ATOM 1933 O O . GLN A 1 259 ? 8.092 12.651 0.651 1.00 97.19 259 GLN A O 1
ATOM 1938 N N . SER A 1 260 ? 10.158 12.794 -0.198 1.00 97.12 260 SER A N 1
ATOM 1939 C CA . SER A 1 260 ? 10.805 12.083 0.914 1.00 97.12 260 SER A CA 1
ATOM 1940 C C . SER A 1 260 ? 10.775 12.913 2.200 1.00 97.12 260 SER A C 1
ATOM 1942 O O . SER A 1 260 ? 11.014 14.117 2.179 1.00 97.12 260 SER A O 1
ATOM 1944 N N . ARG A 1 261 ? 10.521 12.262 3.342 1.00 95.94 261 ARG A N 1
ATOM 1945 C CA . ARG A 1 261 ? 10.511 12.898 4.668 1.00 95.94 261 ARG A CA 1
ATOM 1946 C C . ARG A 1 261 ? 11.561 12.256 5.564 1.00 95.94 261 ARG A C 1
ATOM 1948 O O . ARG A 1 261 ? 11.649 11.033 5.624 1.00 95.94 261 ARG A O 1
ATOM 1955 N N . THR A 1 262 ? 12.313 13.082 6.284 1.00 95.69 262 THR A N 1
ATOM 1956 C CA . THR A 1 262 ? 13.236 12.633 7.339 1.00 95.69 262 THR A CA 1
ATOM 1957 C C . THR A 1 262 ? 12.482 12.228 8.603 1.00 95.69 262 THR A C 1
ATOM 1959 O O . THR A 1 262 ? 12.845 11.256 9.255 1.00 95.69 262 THR A O 1
ATOM 1962 N N . GLU A 1 263 ? 11.382 12.926 8.894 1.00 96.50 263 GLU A N 1
ATOM 1963 C CA . GLU A 1 263 ? 10.467 12.611 9.985 1.00 96.50 263 GLU A CA 1
ATOM 1964 C C . GLU A 1 263 ? 9.101 12.203 9.441 1.00 96.50 263 GLU A C 1
ATOM 1966 O O . GLU A 1 263 ? 8.402 12.988 8.795 1.00 96.50 263 GLU A O 1
ATOM 1971 N N . ILE A 1 264 ? 8.701 10.968 9.732 1.00 96.81 264 ILE A N 1
ATOM 1972 C CA . ILE A 1 264 ? 7.443 10.367 9.273 1.00 96.81 264 ILE A CA 1
ATOM 1973 C C . ILE A 1 264 ? 6.378 10.436 10.372 1.00 96.81 264 ILE A C 1
ATOM 1975 O O . ILE A 1 264 ? 5.740 9.444 10.705 1.00 96.81 264 ILE A O 1
ATOM 1979 N N . VAL A 1 265 ? 6.204 11.620 10.956 1.00 98.00 265 VAL A N 1
ATOM 1980 C CA . VAL A 1 265 ? 5.240 11.902 12.036 1.00 98.00 265 VAL A CA 1
ATOM 1981 C C . VAL A 1 265 ? 4.081 12.775 11.540 1.00 98.00 265 VAL A C 1
ATOM 1983 O O . VAL A 1 265 ? 4.144 13.364 10.450 1.00 98.00 265 VAL A O 1
ATOM 1986 N N . VAL A 1 266 ? 3.023 12.880 12.350 1.00 98.50 266 VAL A N 1
ATOM 1987 C CA . VAL A 1 266 ? 1.948 13.866 12.145 1.00 98.50 266 VAL A CA 1
ATOM 1988 C C . VAL A 1 266 ? 2.525 15.286 12.315 1.00 98.50 266 VAL A C 1
ATOM 1990 O O . VAL A 1 266 ? 3.267 15.515 13.270 1.00 98.50 266 VAL A O 1
ATOM 1993 N N . PRO A 1 267 ? 2.225 16.244 11.415 1.00 98.38 267 PRO A N 1
ATOM 1994 C CA . PRO A 1 267 ? 2.756 17.607 11.497 1.00 98.38 267 PRO A CA 1
ATOM 1995 C C . PRO A 1 267 ? 2.455 18.340 12.812 1.00 98.38 267 PRO A C 1
ATOM 1997 O O . PRO A 1 267 ? 1.376 18.204 13.391 1.00 98.38 267 PRO A O 1
ATOM 2000 N N . ALA A 1 268 ? 3.390 19.189 13.246 1.00 98.25 268 ALA A N 1
ATOM 2001 C CA . ALA A 1 268 ? 3.337 19.857 14.548 1.00 98.25 268 ALA A CA 1
ATOM 2002 C C . ALA A 1 268 ? 2.069 20.707 14.804 1.00 98.25 268 ALA A C 1
ATOM 2004 O O . ALA A 1 268 ? 1.521 20.596 15.901 1.00 98.25 268 ALA A O 1
ATOM 2005 N N . PRO A 1 269 ? 1.529 21.495 13.848 1.00 98.69 269 PRO A N 1
ATOM 2006 C CA . PRO A 1 269 ? 0.290 22.247 14.092 1.00 98.69 269 PRO A CA 1
ATOM 2007 C C . PRO A 1 269 ? -0.916 21.352 14.374 1.00 98.69 269 PRO A C 1
ATOM 2009 O O . PRO A 1 269 ? -1.768 21.695 15.190 1.00 98.69 269 PRO A O 1
ATOM 2012 N N . GLN A 1 270 ? -0.962 20.180 13.740 1.00 98.75 270 GLN A N 1
ATOM 2013 C CA . GLN A 1 270 ? -2.004 19.191 13.987 1.00 98.75 270 GLN A CA 1
ATOM 2014 C C . GLN A 1 270 ? -1.797 18.502 15.340 1.00 98.75 270 GLN A C 1
ATOM 2016 O O . GLN A 1 270 ? -2.773 18.222 16.023 1.00 98.75 270 GLN A O 1
ATOM 2021 N N . MET A 1 271 ? -0.551 18.279 15.773 1.00 98.69 271 MET A N 1
ATOM 2022 C CA . MET A 1 271 ? -0.273 17.765 17.122 1.00 98.69 271 MET A CA 1
ATOM 2023 C C . MET A 1 271 ? -0.742 18.733 18.217 1.00 98.69 271 MET A C 1
ATOM 2025 O O . MET A 1 271 ? -1.367 18.291 19.175 1.00 98.69 271 MET A O 1
ATOM 2029 N N . ALA A 1 272 ? -0.547 20.045 18.042 1.00 98.69 272 ALA A N 1
ATOM 2030 C CA . ALA A 1 272 ? -1.074 21.046 18.975 1.00 98.69 272 ALA A CA 1
ATOM 2031 C C . ALA A 1 272 ? -2.613 21.010 19.060 1.00 98.69 272 ALA A C 1
ATOM 2033 O O . ALA A 1 272 ? -3.184 21.095 20.148 1.00 98.69 272 ALA A O 1
ATOM 2034 N N . LEU A 1 273 ? -3.287 20.822 17.920 1.00 98.81 273 LEU A N 1
ATOM 2035 C CA . LEU A 1 273 ? -4.734 20.609 17.873 1.00 98.81 273 LEU A CA 1
ATOM 2036 C C . LEU A 1 273 ? -5.151 19.319 18.596 1.00 98.81 273 LEU A C 1
ATOM 2038 O O . LEU A 1 273 ? -6.110 19.334 19.366 1.00 98.81 273 LEU A O 1
ATOM 2042 N N . VAL A 1 274 ? -4.433 18.213 18.376 1.00 98.75 274 VAL A N 1
ATOM 2043 C CA . VAL A 1 274 ? -4.694 16.930 19.051 1.00 98.75 274 VAL A CA 1
ATOM 2044 C C . VAL A 1 274 ? -4.587 17.094 20.567 1.00 98.75 274 VAL A C 1
ATOM 2046 O O . VAL A 1 274 ? -5.461 16.617 21.288 1.00 98.75 274 VAL A O 1
ATOM 2049 N N . ASP A 1 275 ? -3.556 17.781 21.058 1.00 98.69 275 ASP A N 1
ATOM 2050 C CA . ASP A 1 275 ? -3.350 17.993 22.493 1.00 98.69 275 ASP A CA 1
ATOM 2051 C C . ASP A 1 275 ? -4.475 18.831 23.116 1.00 98.69 275 ASP A C 1
ATOM 2053 O O . ASP A 1 275 ? -4.980 18.487 24.189 1.00 98.69 275 ASP A O 1
ATOM 2057 N N . ALA A 1 276 ? -4.941 19.871 22.417 1.00 98.69 276 ALA A N 1
ATOM 2058 C CA . ALA A 1 276 ? -6.094 20.661 22.847 1.00 98.69 276 ALA A CA 1
ATOM 2059 C C . ALA A 1 276 ? -7.391 19.834 22.890 1.00 98.69 276 ALA A C 1
ATOM 2061 O O . ALA A 1 276 ? -8.176 19.970 23.828 1.00 98.69 276 ALA A O 1
ATOM 2062 N N . MET A 1 277 ? -7.614 18.948 21.912 1.00 98.69 277 MET A N 1
ATOM 2063 C CA . MET A 1 277 ? -8.791 18.070 21.898 1.00 98.69 277 MET A CA 1
ATOM 2064 C C . MET A 1 277 ? -8.724 17.009 23.000 1.00 98.69 277 MET A C 1
ATOM 2066 O O . MET A 1 277 ? -9.724 16.752 23.671 1.00 98.69 277 MET A O 1
ATOM 2070 N N . ALA A 1 278 ? -7.547 16.426 23.238 1.00 98.38 278 ALA A N 1
ATOM 2071 C CA . ALA A 1 278 ? -7.335 15.450 24.303 1.00 98.38 278 ALA A CA 1
ATOM 2072 C C . ALA A 1 278 ? -7.597 16.052 25.696 1.00 98.38 278 ALA A C 1
ATOM 2074 O O . ALA A 1 278 ? -8.181 15.386 26.553 1.00 98.38 278 ALA A O 1
ATOM 2075 N N . ALA A 1 279 ? -7.252 17.328 25.908 1.00 98.31 279 ALA A N 1
ATOM 2076 C CA . ALA A 1 279 ? -7.502 18.042 27.163 1.00 98.31 279 ALA A CA 1
ATOM 2077 C C . ALA A 1 279 ? -8.998 18.179 27.519 1.00 98.31 279 ALA A C 1
ATOM 2079 O O . ALA A 1 279 ? -9.330 18.384 28.688 1.00 98.31 279 ALA A O 1
ATOM 2080 N N . LEU A 1 280 ? -9.909 18.014 26.551 1.00 98.25 280 LEU A N 1
ATOM 2081 C CA . LEU A 1 280 ? -11.357 18.015 26.794 1.00 98.25 280 LEU A CA 1
ATOM 2082 C C . LEU A 1 280 ? -11.864 16.722 27.448 1.00 98.25 280 LEU A C 1
ATOM 2084 O O . LEU A 1 280 ? -13.011 16.686 27.891 1.00 98.25 280 LEU A O 1
ATOM 2088 N N . ASN A 1 281 ? -11.036 15.672 27.529 1.00 97.00 281 ASN A N 1
ATOM 2089 C CA . ASN A 1 281 ? -11.374 14.377 28.136 1.00 97.00 281 ASN A CA 1
ATOM 2090 C C . ASN A 1 281 ? -12.644 13.723 27.552 1.00 97.00 281 ASN A C 1
ATOM 2092 O O . ASN A 1 281 ? -13.370 13.009 28.246 1.00 97.00 281 ASN A O 1
ATOM 2096 N N . LYS A 1 282 ? -12.918 13.962 26.266 1.00 97.88 282 LYS A N 1
ATOM 2097 C CA . LYS A 1 282 ? -14.005 13.319 25.515 1.00 97.88 282 LYS A CA 1
ATOM 2098 C C . LYS A 1 282 ? -13.479 12.083 24.770 1.00 97.88 282 LYS A C 1
ATOM 2100 O O . LYS A 1 282 ? -12.283 12.020 24.477 1.00 97.88 282 LYS A O 1
ATOM 2105 N N . PRO A 1 283 ? -14.337 11.102 24.435 1.00 98.44 283 PRO A N 1
ATOM 2106 C CA . PRO A 1 283 ? -13.958 10.022 23.529 1.00 98.44 283 PRO A CA 1
ATOM 2107 C C . PRO A 1 283 ? -13.404 10.585 22.216 1.00 98.44 283 PRO A C 1
ATOM 2109 O O . PRO A 1 283 ? -14.002 11.492 21.632 1.00 98.44 283 PRO A O 1
ATOM 2112 N N . MET A 1 284 ? -12.267 10.055 21.762 1.00 98.62 284 MET A N 1
ATOM 2113 C CA . MET A 1 284 ? -11.542 10.579 20.609 1.00 98.62 284 MET A CA 1
ATOM 2114 C C . MET A 1 284 ? -11.240 9.476 19.593 1.00 98.62 284 MET A C 1
ATOM 2116 O O . MET A 1 284 ? -10.622 8.453 19.905 1.00 98.62 284 MET A O 1
ATOM 2120 N N . VAL A 1 285 ? -11.661 9.716 18.353 1.00 98.94 285 VAL A N 1
ATOM 2121 C CA . VAL A 1 285 ? -11.360 8.892 17.180 1.00 98.94 285 VAL A CA 1
ATOM 2122 C C . VAL A 1 285 ? -10.397 9.663 16.290 1.00 98.94 285 VAL A C 1
ATOM 2124 O O . VAL A 1 285 ? -10.707 10.774 15.874 1.00 98.94 285 VAL A O 1
ATOM 2127 N N . VAL A 1 286 ? -9.255 9.079 15.949 1.00 98.94 286 VAL A N 1
ATOM 2128 C CA . VAL A 1 286 ? -8.339 9.627 14.944 1.00 98.94 286 VAL A CA 1
ATOM 2129 C C . VAL A 1 286 ? -8.619 8.978 13.594 1.00 98.94 286 VAL A C 1
ATOM 2131 O O . VAL A 1 286 ? -8.481 7.765 13.443 1.00 98.94 286 VAL A O 1
ATOM 2134 N N . LEU A 1 287 ? -8.955 9.796 12.603 1.00 98.94 287 LEU A N 1
ATOM 2135 C CA . LEU A 1 287 ? -8.938 9.455 11.186 1.00 98.94 287 LEU A CA 1
ATOM 2136 C C . LEU A 1 287 ? -7.602 9.928 10.610 1.00 98.94 287 LEU A C 1
ATOM 2138 O O . LEU A 1 287 ? -7.396 11.116 10.363 1.00 98.94 287 LEU A O 1
ATOM 2142 N N . LEU A 1 288 ? -6.681 8.985 10.440 1.00 98.69 288 LEU A N 1
ATOM 2143 C CA . LEU A 1 288 ? -5.340 9.231 9.939 1.00 98.69 288 LEU A CA 1
ATOM 2144 C C . LEU A 1 288 ? -5.334 9.140 8.414 1.00 98.69 288 LEU A C 1
ATOM 2146 O O . LEU A 1 288 ? -5.612 8.084 7.840 1.00 98.69 288 LEU A O 1
ATOM 2150 N N . ARG A 1 289 ? -5.021 10.248 7.753 1.00 98.19 289 ARG A N 1
ATOM 2151 C CA . ARG A 1 289 ? -4.840 10.319 6.304 1.00 98.19 289 ARG A CA 1
ATOM 2152 C C . ARG A 1 289 ? -3.355 10.363 5.971 1.00 98.19 289 ARG A C 1
ATOM 2154 O O . ARG A 1 289 ? -2.651 11.224 6.483 1.00 98.19 289 ARG A O 1
ATOM 2161 N N . ASN A 1 290 ? -2.846 9.459 5.141 1.00 97.88 290 ASN A N 1
ATOM 2162 C CA . ASN A 1 290 ? -1.400 9.320 4.931 1.00 97.88 290 ASN A CA 1
ATOM 2163 C C . ASN A 1 290 ? -1.077 8.536 3.654 1.00 97.88 290 ASN A C 1
ATOM 2165 O O . ASN A 1 290 ? -1.835 7.650 3.264 1.00 97.88 290 ASN A O 1
ATOM 2169 N N . GLY A 1 291 ? 0.066 8.831 3.027 1.00 97.44 291 GLY A N 1
ATOM 2170 C CA . GLY A 1 291 ? 0.565 8.083 1.859 1.00 97.44 291 GLY A CA 1
ATOM 2171 C C . GLY A 1 291 ? 1.670 7.075 2.187 1.00 97.44 291 GLY A C 1
ATOM 2172 O O . GLY A 1 291 ? 2.113 6.333 1.316 1.00 97.44 2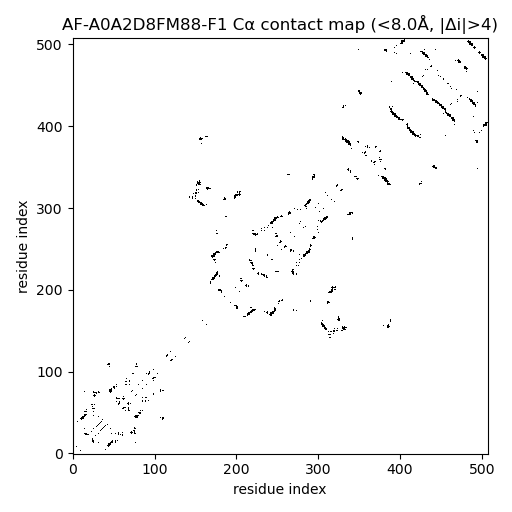91 GLY A O 1
ATOM 2173 N N . ARG A 1 292 ? 2.108 7.037 3.449 1.00 97.12 292 ARG A N 1
ATOM 2174 C CA . ARG A 1 292 ? 3.149 6.149 3.990 1.00 97.12 292 ARG A CA 1
ATOM 2175 C C . ARG A 1 292 ? 2.807 5.696 5.407 1.00 97.12 292 ARG A C 1
ATOM 2177 O O . ARG A 1 292 ? 1.916 6.264 6.031 1.00 97.12 292 ARG A O 1
ATOM 2184 N N . ALA A 1 293 ? 3.541 4.726 5.947 1.00 97.44 293 ALA A N 1
ATOM 2185 C CA . ALA A 1 293 ? 3.507 4.444 7.381 1.00 97.44 293 ALA A CA 1
ATOM 2186 C C . ALA A 1 293 ? 4.007 5.650 8.198 1.00 97.44 293 ALA A C 1
ATOM 2188 O O . ALA A 1 293 ? 4.995 6.278 7.815 1.00 97.44 293 ALA A O 1
ATOM 2189 N N . LEU A 1 294 ? 3.351 5.943 9.326 1.00 98.12 294 LEU A N 1
ATOM 2190 C CA . LEU A 1 294 ? 3.733 7.036 10.225 1.00 98.12 294 LEU A CA 1
ATOM 2191 C C . LEU A 1 294 ? 4.161 6.509 11.601 1.00 98.12 294 LEU A C 1
ATOM 2193 O O . LEU A 1 294 ? 3.576 5.558 12.121 1.00 98.12 294 LEU A O 1
ATOM 2197 N N . ALA A 1 295 ? 5.149 7.161 12.209 1.00 97.88 295 ALA A N 1
ATOM 2198 C CA . ALA A 1 295 ? 5.473 7.004 13.619 1.00 97.88 295 ALA A CA 1
ATOM 2199 C C . ALA A 1 295 ? 4.462 7.813 14.446 1.00 97.88 295 ALA A C 1
ATOM 2201 O O . ALA A 1 295 ? 4.483 9.044 14.447 1.00 97.88 295 ALA A O 1
ATOM 2202 N N . LEU A 1 296 ? 3.528 7.121 15.104 1.00 98.12 296 LEU A N 1
ATOM 2203 C CA . LEU A 1 296 ? 2.473 7.771 15.885 1.00 98.12 296 LEU A CA 1
ATOM 2204 C C . LEU A 1 296 ? 2.959 8.078 17.300 1.00 98.12 296 LEU A C 1
ATOM 2206 O O . LEU A 1 296 ? 3.469 7.201 18.003 1.00 98.12 296 LEU A O 1
ATOM 2210 N N . GLU A 1 297 ? 2.738 9.314 17.740 1.00 96.31 297 GLU A N 1
ATOM 2211 C CA . GLU A 1 297 ? 3.248 9.832 19.009 1.00 96.31 297 GLU A CA 1
ATOM 2212 C C . GLU A 1 297 ? 2.141 10.454 19.868 1.00 96.31 297 GLU A C 1
ATOM 2214 O O . GLU A 1 297 ? 1.040 10.738 19.389 1.00 96.31 297 GLU A O 1
ATOM 2219 N N . GLY A 1 298 ? 2.438 10.637 21.158 1.00 97.31 298 GLY A N 1
ATOM 2220 C CA . GLY A 1 298 ? 1.587 11.355 22.107 1.00 97.31 298 GLY A CA 1
ATOM 2221 C C . GLY A 1 298 ? 0.116 10.931 22.084 1.00 97.31 298 GLY A C 1
ATOM 2222 O O . GLY A 1 298 ? -0.217 9.742 22.069 1.00 97.31 298 GLY A O 1
ATOM 2223 N N . ASN A 1 299 ? -0.765 11.928 22.069 1.00 98.12 299 ASN A N 1
ATOM 2224 C CA . ASN A 1 299 ? -2.212 11.742 22.106 1.00 98.12 299 ASN A CA 1
ATOM 2225 C C . ASN A 1 299 ? -2.791 11.096 20.836 1.00 98.12 299 ASN A C 1
ATOM 2227 O O . ASN A 1 299 ? -3.836 10.456 20.918 1.00 98.12 299 ASN A O 1
ATOM 2231 N N . VAL A 1 300 ? -2.094 11.149 19.692 1.00 98.19 300 VAL A N 1
ATOM 2232 C CA . VAL A 1 300 ? -2.500 10.403 18.485 1.00 98.19 300 VAL A CA 1
ATOM 2233 C C . VAL A 1 300 ? -2.359 8.901 18.715 1.00 98.19 300 VAL A C 1
ATOM 2235 O O . VAL A 1 300 ? -3.294 8.142 18.471 1.00 98.19 300 VAL A O 1
ATOM 2238 N N . LYS A 1 301 ? -1.204 8.460 19.229 1.00 97.81 301 LYS A N 1
ATOM 2239 C CA . LYS A 1 301 ? -0.968 7.048 19.578 1.00 97.81 301 LYS A CA 1
ATOM 2240 C C . LYS A 1 301 ? -1.921 6.563 20.677 1.00 97.81 301 LYS A C 1
ATOM 2242 O O . LYS A 1 301 ? -2.335 5.405 20.668 1.00 97.81 301 LYS A O 1
ATOM 2247 N N . ASN A 1 302 ? -2.237 7.438 21.629 1.00 97.44 302 ASN A N 1
ATOM 2248 C CA . ASN A 1 302 ? -3.025 7.095 22.810 1.00 97.44 302 ASN A CA 1
ATOM 2249 C C . ASN A 1 302 ? -4.544 7.223 22.615 1.00 97.44 302 ASN A C 1
ATOM 2251 O O . ASN A 1 302 ? -5.278 6.766 23.489 1.00 97.44 302 ASN A O 1
ATOM 2255 N N . ALA A 1 303 ? -5.017 7.778 21.492 1.00 98.25 303 ALA A N 1
ATOM 2256 C CA . ALA A 1 303 ? -6.440 7.902 21.174 1.00 98.25 303 ALA A CA 1
ATOM 2257 C C . ALA A 1 303 ? -7.191 6.572 21.353 1.00 98.25 303 ALA A C 1
ATOM 2259 O O . ALA A 1 303 ? -6.621 5.497 21.139 1.00 98.25 303 ALA A O 1
ATOM 2260 N N . GLN A 1 304 ? -8.467 6.628 21.739 1.00 98.69 304 GLN A N 1
ATOM 2261 C CA . GLN A 1 304 ? -9.267 5.422 21.966 1.00 98.69 304 GLN A CA 1
ATOM 2262 C C . GLN A 1 304 ? -9.505 4.655 20.662 1.00 98.69 304 GLN A C 1
ATOM 2264 O O . GLN A 1 304 ? -9.498 3.428 20.671 1.00 98.69 304 GLN A O 1
ATOM 2269 N N . ALA A 1 305 ? -9.653 5.352 19.532 1.00 98.88 305 ALA A N 1
ATOM 2270 C CA . ALA A 1 305 ? -9.686 4.717 18.221 1.00 98.88 305 ALA A CA 1
ATOM 2271 C C . ALA A 1 305 ? -8.744 5.399 17.227 1.00 98.88 305 ALA A C 1
ATOM 2273 O O . ALA A 1 305 ? -8.643 6.624 17.192 1.00 98.88 305 ALA A O 1
ATOM 2274 N N . VAL A 1 306 ? -8.077 4.598 16.395 1.00 98.94 306 VAL A N 1
ATOM 2275 C CA . VAL A 1 306 ? -7.194 5.071 15.319 1.00 98.94 306 VAL A CA 1
ATOM 2276 C C . VAL A 1 306 ? -7.539 4.317 14.043 1.00 98.94 306 VAL A C 1
ATOM 2278 O O . VAL A 1 306 ? -7.493 3.086 14.010 1.00 98.94 306 VAL A O 1
ATOM 2281 N N . VAL A 1 307 ? -7.878 5.057 12.994 1.00 98.94 307 VAL A N 1
ATOM 2282 C CA . VAL A 1 307 ? -8.347 4.540 11.708 1.00 98.94 307 VAL A CA 1
ATOM 2283 C C . VAL A 1 307 ? -7.485 5.119 10.598 1.00 98.94 307 VAL A C 1
ATOM 2285 O O . VAL A 1 307 ? -7.450 6.330 10.414 1.00 98.94 307 VAL A O 1
ATOM 2288 N N . VAL A 1 308 ? -6.804 4.267 9.837 1.00 98.88 308 VAL A N 1
ATOM 2289 C CA . VAL A 1 308 ? -6.061 4.679 8.645 1.00 98.88 308 VAL A CA 1
ATOM 2290 C C . VAL A 1 308 ? -7.015 4.739 7.469 1.00 98.88 308 VAL A C 1
ATOM 2292 O O . VAL A 1 308 ? -7.634 3.744 7.091 1.00 98.88 308 VAL A O 1
ATOM 2295 N N . THR A 1 309 ? -7.102 5.924 6.887 1.00 98.44 309 THR A N 1
ATOM 2296 C CA . THR A 1 309 ? -7.962 6.223 5.748 1.00 98.44 309 THR A CA 1
ATOM 2297 C C . THR A 1 309 ? -7.187 6.320 4.443 1.00 98.44 309 THR A C 1
ATOM 2299 O O . THR A 1 309 ? -7.820 6.261 3.408 1.00 98.44 309 THR A O 1
ATOM 2302 N N . TRP A 1 310 ? -5.850 6.400 4.444 1.00 98.31 310 TRP A N 1
ATOM 2303 C CA . TRP A 1 310 ? -5.057 6.596 3.215 1.00 98.31 310 TRP A CA 1
ATOM 2304 C C . TRP A 1 310 ? -5.553 7.795 2.388 1.00 98.31 310 TRP A C 1
ATOM 2306 O O . TRP A 1 310 ? -6.092 8.741 2.944 1.00 98.31 310 TRP A O 1
ATOM 2316 N N . PHE A 1 311 ? -5.400 7.758 1.066 1.00 97.38 311 PHE A N 1
ATOM 2317 C CA . PHE A 1 311 ? -6.153 8.592 0.134 1.00 97.38 311 PHE A CA 1
ATOM 2318 C C . PHE A 1 311 ? -7.101 7.677 -0.660 1.00 97.38 311 PHE A C 1
ATOM 2320 O O . PHE A 1 311 ? -6.629 6.815 -1.399 1.00 97.38 311 PHE A O 1
ATOM 2327 N N . LEU A 1 312 ? -8.422 7.784 -0.458 1.00 97.06 312 LEU A N 1
ATOM 2328 C CA . LEU A 1 312 ? -9.399 6.795 -0.971 1.00 97.06 312 LEU A CA 1
ATOM 2329 C C . LEU A 1 312 ? -10.063 7.180 -2.296 1.00 97.06 312 LEU A C 1
ATOM 2331 O O . LEU A 1 312 ? -10.934 6.455 -2.776 1.00 97.06 312 LEU A O 1
ATOM 2335 N N . GLY A 1 313 ? -9.693 8.311 -2.888 1.00 95.12 313 GLY A N 1
ATOM 2336 C CA . GLY A 1 313 ? -10.291 8.762 -4.135 1.00 95.12 313 GLY A CA 1
ATOM 2337 C C . GLY A 1 313 ? -11.568 9.578 -3.943 1.00 95.12 313 GLY A C 1
ATOM 2338 O O . GLY A 1 313 ? -11.859 10.114 -2.876 1.00 95.12 313 GLY A O 1
ATOM 2339 N N . GLU A 1 314 ? -12.341 9.690 -5.022 1.00 93.44 314 GLU A N 1
ATOM 2340 C CA . GLU A 1 314 ? -13.470 10.622 -5.117 1.00 93.44 314 GLU A CA 1
ATOM 2341 C C . GLU A 1 314 ? -14.590 10.348 -4.094 1.00 93.44 314 GLU A C 1
ATOM 2343 O O . GLU A 1 314 ? -15.224 11.288 -3.623 1.00 93.44 314 GLU A O 1
ATOM 2348 N N . GLN A 1 315 ? -14.781 9.089 -3.677 1.00 97.12 315 GLN A N 1
ATOM 2349 C CA . GLN A 1 315 ? -15.791 8.681 -2.688 1.00 97.12 315 GLN A CA 1
ATOM 2350 C C . GLN A 1 315 ? -15.254 8.543 -1.252 1.00 97.12 315 GLN A C 1
ATOM 2352 O O . GLN A 1 315 ? -15.903 7.903 -0.417 1.00 97.12 315 GLN A O 1
ATOM 2357 N N . MET A 1 316 ? -14.094 9.135 -0.940 1.00 97.50 316 MET A N 1
ATOM 2358 C CA . MET A 1 316 ? -13.440 9.018 0.371 1.00 97.50 316 MET A CA 1
ATOM 2359 C C . MET A 1 316 ? -14.388 9.301 1.541 1.00 97.50 316 MET A C 1
ATOM 2361 O O . MET A 1 316 ? -14.510 8.464 2.436 1.00 97.50 316 MET A O 1
ATOM 2365 N N . GLY A 1 317 ? -15.090 10.438 1.528 1.00 98.50 317 GLY A N 1
ATOM 2366 C CA . GLY A 1 317 ? -15.999 10.814 2.611 1.00 98.50 317 GLY A CA 1
ATOM 2367 C C . GLY A 1 317 ? -17.059 9.760 2.911 1.00 98.50 317 GLY A C 1
ATOM 2368 O O . GLY A 1 317 ? -17.254 9.367 4.062 1.00 98.50 317 GLY A O 1
ATOM 2369 N N . HIS A 1 318 ? -17.720 9.256 1.870 1.00 98.75 318 HIS A N 1
ATOM 2370 C CA . HIS A 1 318 ? -18.752 8.235 2.013 1.00 98.75 318 HIS A CA 1
ATOM 2371 C C . HIS A 1 318 ? -18.190 6.884 2.464 1.00 98.75 318 HIS A C 1
ATOM 2373 O O . HIS A 1 318 ? -18.791 6.231 3.316 1.00 98.75 318 HIS A O 1
ATOM 2379 N N . ALA A 1 319 ? -17.043 6.468 1.923 1.00 98.69 319 ALA A N 1
ATOM 2380 C CA . ALA A 1 319 ? -16.401 5.213 2.299 1.00 98.69 319 ALA A CA 1
ATOM 2381 C C . ALA A 1 319 ? -15.964 5.207 3.772 1.00 98.69 319 ALA A C 1
ATOM 2383 O O . ALA A 1 319 ? -16.217 4.234 4.483 1.00 98.69 319 ALA A O 1
ATOM 2384 N N . VAL A 1 320 ? -15.366 6.305 4.249 1.00 98.81 320 VAL A N 1
ATOM 2385 C CA . VAL A 1 320 ? -14.977 6.445 5.659 1.00 98.81 320 VAL A CA 1
ATOM 2386 C C . VAL A 1 320 ? -16.214 6.468 6.553 1.00 98.81 320 VAL A C 1
ATOM 2388 O O . VAL A 1 320 ? -16.251 5.734 7.537 1.00 98.81 320 VAL A O 1
ATOM 2391 N N . ALA A 1 321 ? -17.249 7.238 6.205 1.00 98.81 321 ALA A N 1
ATOM 2392 C CA . ALA A 1 321 ? -18.487 7.282 6.982 1.00 98.81 321 ALA A CA 1
ATOM 2393 C C . ALA A 1 321 ? -19.154 5.898 7.098 1.00 98.81 321 ALA A C 1
ATOM 2395 O O . ALA A 1 321 ? -19.604 5.522 8.180 1.00 98.81 321 ALA A O 1
ATOM 2396 N N . ASP A 1 322 ? -19.167 5.104 6.023 1.00 98.81 322 ASP A N 1
ATOM 2397 C CA . ASP A 1 322 ? -19.719 3.746 6.064 1.00 98.81 322 ASP A CA 1
ATOM 2398 C C . ASP A 1 322 ? -19.010 2.855 7.081 1.00 98.81 322 ASP A C 1
ATOM 2400 O O . ASP A 1 322 ? -19.672 2.070 7.760 1.00 98.81 322 ASP A O 1
ATOM 2404 N N . VAL A 1 323 ? -17.688 2.989 7.207 1.00 98.75 323 VAL A N 1
ATOM 2405 C CA . VAL A 1 323 ? -16.918 2.254 8.211 1.00 98.75 323 VAL A CA 1
ATOM 2406 C C . VAL A 1 323 ? -17.201 2.810 9.598 1.00 98.75 323 VAL A C 1
ATOM 2408 O O . VAL A 1 323 ? -17.670 2.077 10.460 1.00 98.75 323 VAL A O 1
ATOM 2411 N N . ILE A 1 324 ? -17.018 4.116 9.801 1.00 98.81 324 ILE A N 1
ATOM 2412 C CA . ILE A 1 324 ? -17.145 4.760 11.116 1.00 98.81 324 ILE A CA 1
ATOM 2413 C C . ILE A 1 324 ? -18.528 4.563 11.740 1.00 98.81 324 ILE A C 1
ATOM 2415 O O . ILE A 1 324 ? -18.609 4.368 12.949 1.00 98.81 324 ILE A O 1
ATOM 2419 N N . PHE A 1 325 ? -19.600 4.553 10.945 1.00 98.69 325 PHE A N 1
ATOM 2420 C CA . PHE A 1 325 ? -20.967 4.307 11.422 1.00 98.69 325 PHE A CA 1
ATOM 2421 C C . PHE A 1 325 ? -21.418 2.840 11.305 1.00 98.69 325 PHE A C 1
ATOM 2423 O O . PHE A 1 325 ? -22.591 2.540 11.533 1.00 98.69 325 PHE A O 1
ATOM 2430 N N . GLY A 1 326 ? -20.524 1.920 10.931 1.00 97.38 326 GLY A N 1
ATOM 2431 C CA . GLY A 1 326 ? -20.785 0.478 10.934 1.00 97.38 326 GLY A CA 1
ATOM 2432 C C . GLY A 1 326 ? -21.696 -0.038 9.819 1.00 97.38 326 GLY A C 1
ATOM 2433 O O . GLY A 1 326 ? -22.166 -1.171 9.903 1.00 97.38 326 GLY A O 1
ATOM 2434 N N . ALA A 1 327 ? -21.941 0.746 8.763 1.00 97.38 327 ALA A N 1
ATOM 2435 C CA . ALA A 1 327 ? -22.588 0.242 7.547 1.00 97.38 327 ALA A CA 1
ATOM 2436 C C . ALA A 1 327 ? -21.695 -0.775 6.811 1.00 97.38 327 ALA A C 1
ATOM 2438 O O . ALA A 1 327 ? -22.198 -1.665 6.125 1.00 97.38 327 ALA A O 1
ATOM 2439 N N . HIS A 1 328 ? -20.376 -0.664 6.985 1.00 97.50 328 HIS A N 1
ATOM 2440 C CA . HIS A 1 328 ? -19.387 -1.660 6.591 1.00 97.50 328 HIS A CA 1
ATOM 2441 C C . HIS A 1 328 ? -18.404 -1.903 7.744 1.00 97.50 328 HIS A C 1
ATOM 2443 O O . HIS A 1 328 ? -17.940 -0.959 8.372 1.00 97.50 328 HIS A O 1
ATOM 2449 N N . GLY A 1 329 ? -18.077 -3.161 8.042 1.00 96.50 329 GLY A N 1
ATOM 2450 C CA . GLY A 1 329 ? -17.048 -3.473 9.037 1.00 96.50 329 GLY A CA 1
ATOM 2451 C C . GLY A 1 329 ? -15.640 -3.292 8.456 1.00 96.50 329 GLY A C 1
ATOM 2452 O O . GLY A 1 329 ? -15.439 -3.621 7.289 1.00 96.50 329 GLY A O 1
ATOM 2453 N N . PRO A 1 330 ? -14.647 -2.816 9.229 1.00 97.69 330 PRO A N 1
ATOM 2454 C CA . PRO A 1 330 ? -13.280 -2.718 8.741 1.00 97.69 330 PRO A CA 1
ATOM 2455 C C . PRO A 1 330 ? -12.718 -4.115 8.459 1.00 97.69 330 PRO A C 1
ATOM 2457 O O . PRO A 1 330 ? -12.850 -5.041 9.269 1.00 97.69 330 PRO A O 1
ATOM 2460 N N . SER A 1 331 ? -12.102 -4.254 7.284 1.00 97.31 331 SER A N 1
ATOM 2461 C CA . SER A 1 331 ? -11.610 -5.532 6.755 1.00 97.31 331 SER A CA 1
ATOM 2462 C C . SER A 1 331 ? -10.226 -5.447 6.100 1.00 97.31 331 SER A C 1
ATOM 2464 O O . SER A 1 331 ? -9.654 -6.469 5.698 1.00 97.31 331 SER A O 1
ATOM 2466 N N . ALA A 1 332 ? -9.662 -4.242 6.004 1.00 98.31 332 ALA A N 1
ATOM 2467 C CA . ALA A 1 332 ? -8.335 -4.021 5.453 1.00 98.31 332 ALA A CA 1
ATOM 2468 C C . ALA A 1 332 ? -7.241 -4.437 6.449 1.00 98.31 332 ALA A C 1
ATOM 2470 O O . ALA A 1 332 ? -7.460 -4.498 7.664 1.00 98.31 332 ALA A O 1
ATOM 2471 N N . ARG A 1 333 ? -6.047 -4.716 5.927 1.00 98.62 333 ARG A N 1
ATOM 2472 C CA . ARG A 1 333 ? -4.837 -5.019 6.700 1.00 98.62 333 ARG A CA 1
ATOM 2473 C C . ARG A 1 333 ? -3.688 -4.162 6.177 1.00 98.62 333 ARG A C 1
ATOM 2475 O O . ARG A 1 333 ? -3.639 -3.866 4.984 1.00 98.62 333 ARG A O 1
ATOM 2482 N N . LEU A 1 334 ? -2.779 -3.761 7.058 1.00 98.75 334 LEU A N 1
ATOM 2483 C CA . LEU A 1 334 ? -1.628 -2.935 6.715 1.00 98.75 334 LEU A CA 1
ATOM 2484 C C . LEU A 1 334 ? -0.711 -3.655 5.708 1.00 98.75 334 LEU A C 1
ATOM 2486 O O . LEU A 1 334 ? -0.189 -4.721 6.034 1.00 98.75 334 LEU A O 1
ATOM 2490 N N . PRO A 1 335 ? -0.426 -3.072 4.530 1.00 97.31 335 PRO A N 1
ATOM 2491 C CA . PRO A 1 335 ? 0.560 -3.624 3.599 1.00 97.31 335 PRO A CA 1
ATOM 2492 C C . PRO A 1 335 ? 2.006 -3.267 3.988 1.00 97.31 335 PRO A C 1
ATOM 2494 O O . PRO A 1 335 ? 2.949 -3.710 3.340 1.00 97.31 335 PRO A O 1
ATOM 2497 N N . ILE A 1 336 ? 2.194 -2.449 5.027 1.00 97.25 336 ILE A N 1
ATOM 2498 C CA . ILE A 1 336 ? 3.490 -1.989 5.528 1.00 97.25 336 ILE A CA 1
ATOM 2499 C C . ILE A 1 336 ? 3.416 -1.780 7.045 1.00 97.25 336 ILE A C 1
ATOM 2501 O O . ILE A 1 336 ? 2.400 -1.321 7.563 1.00 97.25 336 ILE A O 1
ATOM 2505 N N . SER A 1 337 ? 4.488 -2.116 7.762 1.00 98.06 337 SER A N 1
ATOM 2506 C CA . SER A 1 337 ? 4.568 -1.925 9.213 1.00 98.06 337 SER A CA 1
ATOM 2507 C C . SER A 1 337 ? 4.634 -0.439 9.586 1.00 98.06 337 SER A C 1
ATOM 2509 O O . SER A 1 337 ? 5.398 0.322 8.992 1.00 98.06 337 SER A O 1
ATOM 2511 N N . PHE A 1 338 ? 3.894 -0.038 10.618 1.00 98.38 338 PHE A N 1
ATOM 2512 C CA . PHE A 1 338 ? 4.031 1.272 11.252 1.00 98.38 338 PHE A CA 1
ATOM 2513 C C . PHE A 1 338 ? 5.127 1.210 12.321 1.00 98.38 338 PHE A C 1
ATOM 2515 O O . PHE A 1 338 ? 5.020 0.393 13.242 1.00 98.38 338 PHE A O 1
ATOM 2522 N N . PRO A 1 339 ? 6.178 2.041 12.227 1.00 97.12 339 PRO A N 1
ATOM 2523 C CA . PRO A 1 339 ? 7.241 2.062 13.221 1.00 97.12 339 PRO A CA 1
ATOM 2524 C C . PRO A 1 339 ? 6.795 2.788 14.498 1.00 97.12 339 PRO A C 1
ATOM 2526 O O . PRO A 1 339 ? 5.840 3.564 14.506 1.00 97.12 339 PRO A O 1
ATOM 2529 N N . HIS A 1 340 ? 7.526 2.577 15.588 1.00 96.25 340 HIS A N 1
ATOM 2530 C CA . HIS A 1 340 ? 7.434 3.411 16.784 1.00 96.25 340 HIS A CA 1
ATOM 2531 C C . HIS A 1 340 ? 8.116 4.773 16.605 1.00 96.25 340 HIS A C 1
ATOM 2533 O O . HIS A 1 340 ? 7.682 5.740 17.228 1.00 96.25 340 HIS A O 1
ATOM 2539 N N . LYS A 1 341 ? 9.192 4.847 15.807 1.00 96.81 341 LYS A N 1
ATOM 2540 C CA . LYS A 1 341 ? 10.006 6.056 15.584 1.00 96.81 341 LYS A CA 1
ATOM 2541 C C . LYS A 1 341 ? 10.515 6.139 14.144 1.00 96.81 341 LYS A C 1
ATOM 2543 O O . LYS A 1 341 ? 10.830 5.109 13.552 1.00 96.81 341 LYS A O 1
ATOM 2548 N N . SER A 1 342 ? 10.681 7.355 13.609 1.00 96.62 342 SER A N 1
ATOM 2549 C CA . SER A 1 342 ? 11.251 7.586 12.267 1.00 96.62 342 SER A CA 1
ATOM 2550 C C . SER A 1 342 ? 12.624 6.924 12.099 1.00 96.62 342 SER A C 1
ATOM 2552 O O . SER A 1 342 ? 12.873 6.258 11.099 1.00 96.62 342 SER A O 1
ATOM 2554 N N . GLY A 1 343 ? 13.477 7.012 13.127 1.00 95.69 343 GLY A N 1
ATOM 2555 C CA . GLY A 1 343 ? 14.827 6.433 13.136 1.00 95.69 343 GLY A CA 1
ATOM 2556 C C . GLY A 1 343 ? 14.901 4.900 13.114 1.00 95.69 343 GLY A C 1
ATOM 2557 O O . GLY A 1 343 ? 16.000 4.354 13.105 1.00 95.69 343 GLY A O 1
ATOM 2558 N N . GLN A 1 344 ? 13.765 4.192 13.106 1.00 94.12 344 GLN A N 1
ATOM 2559 C CA . GLN A 1 344 ? 13.746 2.746 12.861 1.00 94.12 344 GLN A CA 1
ATOM 2560 C C . GLN A 1 344 ? 13.818 2.393 11.372 1.00 94.12 344 GLN A C 1
ATOM 2562 O O . GLN A 1 344 ? 13.943 1.219 11.038 1.00 94.12 344 GLN A O 1
ATOM 2567 N N . GLN A 1 345 ? 13.700 3.373 10.473 1.00 93.12 345 GLN A N 1
ATOM 2568 C CA . GLN A 1 345 ? 13.779 3.115 9.040 1.00 93.12 345 GLN A CA 1
ATOM 2569 C C . GLN A 1 345 ? 15.221 2.789 8.601 1.00 93.12 345 GLN A C 1
ATOM 2571 O O . GLN A 1 345 ? 16.158 3.438 9.071 1.00 93.12 345 GLN A O 1
ATOM 2576 N N . PRO A 1 346 ? 15.413 1.829 7.674 1.00 91.06 346 PRO A N 1
ATOM 2577 C CA . PRO A 1 346 ? 14.385 0.981 7.063 1.00 91.06 346 PRO A CA 1
ATOM 2578 C C . PRO A 1 346 ? 13.864 -0.104 8.023 1.00 91.06 346 PRO A C 1
ATOM 2580 O O . PRO A 1 346 ? 14.647 -0.831 8.631 1.00 91.06 346 PRO A O 1
ATOM 2583 N N . TYR A 1 347 ? 12.536 -0.252 8.105 1.00 89.44 347 TYR A N 1
ATOM 2584 C CA . TYR A 1 347 ? 11.882 -1.310 8.883 1.00 89.44 347 TYR A CA 1
ATOM 2585 C C . TYR A 1 347 ? 10.999 -2.187 7.994 1.00 89.44 347 TYR A C 1
ATOM 2587 O O . TYR A 1 347 ? 10.055 -1.699 7.370 1.00 89.44 347 TYR A O 1
ATOM 2595 N N . SER A 1 348 ? 11.238 -3.498 8.001 1.00 93.06 348 SER A N 1
ATOM 2596 C CA . SER A 1 348 ? 10.388 -4.479 7.324 1.00 93.06 348 SER A CA 1
ATOM 2597 C C . SER A 1 348 ? 10.090 -5.677 8.230 1.00 93.06 348 SER A C 1
ATOM 2599 O O . SER A 1 348 ? 10.842 -5.988 9.155 1.00 93.06 348 SER A O 1
ATOM 2601 N N . TYR A 1 349 ? 8.946 -6.335 8.016 1.00 96.06 349 TYR A N 1
ATOM 2602 C CA . TYR A 1 349 ? 8.552 -7.500 8.823 1.00 96.06 349 TYR A CA 1
ATOM 2603 C C . TYR A 1 349 ? 9.377 -8.752 8.484 1.00 96.06 349 TYR A C 1
ATOM 2605 O O . TYR A 1 349 ? 9.537 -9.627 9.328 1.00 96.06 349 TYR A O 1
ATOM 2613 N N . ASP A 1 350 ? 9.896 -8.816 7.261 1.00 95.88 350 ASP A N 1
ATOM 2614 C CA . ASP A 1 350 ? 10.700 -9.896 6.693 1.00 95.88 350 ASP A CA 1
ATOM 2615 C C . ASP A 1 350 ? 12.208 -9.672 6.909 1.00 95.88 350 ASP A C 1
ATOM 2617 O O . ASP A 1 350 ? 13.053 -10.146 6.148 1.00 95.88 350 ASP A O 1
ATOM 2621 N N . HIS A 1 351 ? 12.569 -8.952 7.973 1.00 94.19 351 HIS A N 1
ATOM 2622 C CA . HIS A 1 351 ? 13.962 -8.781 8.357 1.00 94.19 351 HIS A CA 1
ATOM 2623 C C . HIS A 1 351 ? 14.587 -10.108 8.812 1.00 94.19 351 HIS A C 1
ATOM 2625 O O . HIS A 1 351 ? 13.924 -11.060 9.236 1.00 94.19 351 HIS A O 1
ATOM 2631 N N . LYS A 1 352 ? 15.915 -10.167 8.734 1.00 94.44 352 LYS A N 1
ATOM 2632 C CA . LYS A 1 352 ? 16.710 -11.315 9.183 1.00 94.44 352 LYS A CA 1
ATOM 2633 C C . LYS A 1 352 ? 16.947 -11.246 10.692 1.00 94.44 352 LYS A C 1
ATOM 2635 O O . LYS A 1 352 ? 17.126 -10.162 11.239 1.00 94.44 352 LYS A O 1
ATOM 2640 N N . ASN A 1 353 ? 17.075 -12.402 11.345 1.00 92.25 353 ASN A N 1
ATOM 2641 C CA . ASN A 1 353 ? 17.252 -12.493 12.805 1.00 92.25 353 ASN A CA 1
ATOM 2642 C C . ASN A 1 353 ? 18.558 -11.878 13.343 1.00 92.25 353 ASN A C 1
ATOM 2644 O O . ASN A 1 353 ? 18.646 -11.586 14.534 1.00 92.25 353 ASN A O 1
ATOM 2648 N N . THR A 1 354 ? 19.567 -11.662 12.489 1.00 94.31 354 THR A N 1
ATOM 2649 C CA . THR A 1 354 ? 20.952 -11.311 12.872 1.00 94.31 354 THR A CA 1
ATOM 2650 C C . THR A 1 354 ? 21.649 -12.416 13.689 1.00 94.31 354 THR A C 1
ATOM 2652 O O . THR A 1 354 ? 21.050 -13.431 14.031 1.00 94.31 354 THR A O 1
ATOM 2655 N N . GLY A 1 355 ? 22.934 -12.235 14.015 1.00 96.56 355 GLY A N 1
ATOM 2656 C CA . GLY A 1 355 ? 23.662 -13.153 14.903 1.00 96.56 355 GLY A CA 1
ATOM 2657 C C . GLY A 1 355 ? 23.370 -12.957 16.397 1.00 96.56 355 GLY A C 1
ATOM 2658 O O . GLY A 1 355 ? 23.810 -13.762 17.215 1.00 96.56 355 GLY A O 1
ATOM 2659 N N . ARG A 1 356 ? 22.672 -11.878 16.778 1.00 95.00 356 ARG A N 1
ATOM 2660 C CA . ARG A 1 356 ? 22.354 -11.542 18.177 1.00 95.00 356 ARG A CA 1
ATOM 2661 C C . ARG A 1 356 ? 20.942 -10.951 18.289 1.00 95.00 356 ARG A C 1
ATOM 2663 O O . ARG A 1 356 ? 20.819 -9.785 18.667 1.00 95.00 356 ARG A O 1
ATOM 2670 N N . PRO A 1 357 ? 19.888 -11.719 17.961 1.00 92.94 357 PRO A N 1
ATOM 2671 C CA . PRO A 1 357 ? 18.515 -11.234 18.058 1.00 92.94 357 PRO A CA 1
ATOM 2672 C C . PRO A 1 357 ? 18.215 -10.768 19.485 1.00 92.94 357 PRO A C 1
ATOM 2674 O O . PRO A 1 357 ? 18.609 -11.426 20.452 1.00 92.94 357 PRO A O 1
ATOM 2677 N N . ALA A 1 358 ? 17.538 -9.629 19.605 1.00 90.38 358 ALA A N 1
ATOM 2678 C CA . ALA A 1 358 ? 16.997 -9.170 20.876 1.00 90.38 358 ALA A CA 1
ATOM 2679 C C . ALA A 1 358 ? 15.731 -9.962 21.222 1.00 90.38 358 ALA A C 1
ATOM 2681 O O . ALA A 1 358 ? 14.918 -10.234 20.336 1.00 90.38 358 ALA A O 1
ATOM 2682 N N . ASN A 1 359 ? 15.553 -10.308 22.497 1.00 87.06 359 ASN A N 1
ATOM 2683 C CA . ASN A 1 359 ? 14.286 -10.856 22.967 1.00 87.06 359 ASN A CA 1
ATOM 2684 C C . ASN A 1 359 ? 13.242 -9.722 23.071 1.00 87.06 359 ASN A C 1
ATOM 2686 O O . ASN A 1 359 ? 13.461 -8.797 23.855 1.00 87.06 359 ASN A O 1
ATOM 2690 N N . PRO A 1 360 ? 12.123 -9.768 22.320 1.00 82.56 360 PRO A N 1
ATOM 2691 C CA . PRO A 1 360 ? 11.099 -8.723 22.368 1.00 82.56 360 PRO A CA 1
ATOM 2692 C C . PRO A 1 360 ? 10.381 -8.625 23.724 1.00 82.56 360 PRO A C 1
ATOM 2694 O O . PRO A 1 360 ? 9.815 -7.576 24.022 1.00 82.56 360 PRO A O 1
ATOM 2697 N N . ASP A 1 361 ? 10.432 -9.672 24.552 1.00 83.06 361 ASP A N 1
ATOM 2698 C CA . ASP A 1 361 ? 9.801 -9.701 25.878 1.00 83.06 361 ASP A CA 1
ATOM 2699 C C . ASP A 1 361 ? 10.675 -9.060 26.969 1.00 83.06 361 ASP A C 1
ATOM 2701 O O . ASP A 1 361 ? 10.220 -8.846 28.096 1.00 83.06 361 ASP A O 1
ATOM 2705 N N . LEU A 1 362 ? 11.943 -8.760 26.663 1.00 83.00 362 LEU A N 1
ATOM 2706 C CA . LEU A 1 362 ? 12.868 -8.136 27.603 1.00 83.00 362 LEU A CA 1
ATOM 2707 C C . LEU A 1 362 ? 13.010 -6.638 27.300 1.00 83.00 362 LEU A C 1
ATOM 2709 O O . LEU A 1 362 ? 13.311 -6.267 26.167 1.00 83.00 362 LEU A O 1
ATOM 2713 N N . PRO A 1 363 ? 12.877 -5.753 28.308 1.00 78.19 363 PRO A N 1
ATOM 2714 C CA . PRO A 1 363 ? 13.019 -4.313 28.093 1.00 78.19 363 PRO A CA 1
ATOM 2715 C C . PRO A 1 363 ? 14.455 -3.919 27.725 1.00 78.19 363 PRO A C 1
ATOM 2717 O O . PRO A 1 363 ? 14.667 -2.982 26.956 1.00 78.19 363 PRO A O 1
ATOM 2720 N N . VAL A 1 364 ? 15.449 -4.621 28.280 1.00 84.19 364 VAL A N 1
ATOM 2721 C CA . VAL A 1 364 ? 16.872 -4.410 28.006 1.00 84.19 364 VAL A CA 1
ATOM 2722 C C . VAL A 1 364 ? 17.599 -5.747 28.038 1.00 84.19 364 VAL A C 1
ATOM 2724 O O . VAL A 1 364 ? 17.495 -6.500 29.003 1.00 84.19 364 VAL A O 1
ATOM 2727 N N . GLU A 1 365 ? 18.399 -5.991 27.004 1.00 87.62 365 GLU A N 1
ATOM 2728 C CA . GLU A 1 365 ? 19.408 -7.043 26.971 1.00 87.62 365 GLU A CA 1
ATOM 2729 C C . GLU A 1 365 ? 20.668 -6.465 26.311 1.00 87.62 365 GLU A C 1
ATOM 2731 O O . GLU A 1 365 ? 20.625 -5.963 25.181 1.00 87.62 365 GLU A O 1
ATOM 2736 N N . GLU A 1 366 ? 21.779 -6.445 27.046 1.00 90.69 366 GLU A N 1
ATOM 2737 C CA . GLU A 1 366 ? 23.032 -5.869 26.557 1.00 90.69 366 GLU A CA 1
ATOM 2738 C C . GLU A 1 366 ? 23.623 -6.696 25.405 1.00 90.69 366 GLU A C 1
ATOM 2740 O O . GLU A 1 366 ? 23.488 -7.920 25.345 1.00 90.69 366 GLU A O 1
ATOM 2745 N N . TYR A 1 367 ? 24.310 -6.015 24.483 1.00 93.12 367 TYR A N 1
ATOM 2746 C CA . TYR A 1 367 ? 25.010 -6.619 23.340 1.00 93.12 367 TYR A CA 1
ATOM 2747 C C . TYR A 1 367 ? 24.137 -7.389 22.329 1.00 93.12 367 TYR A C 1
ATOM 2749 O O . TYR A 1 367 ? 24.672 -8.200 21.564 1.00 93.12 367 TYR A O 1
ATOM 2757 N N . LYS A 1 368 ? 22.827 -7.120 22.280 1.00 94.50 368 LYS A N 1
ATOM 2758 C CA . LYS A 1 368 ? 21.900 -7.595 21.237 1.00 94.50 368 LYS A CA 1
ATOM 2759 C C . LYS A 1 368 ? 21.651 -6.543 20.158 1.00 94.50 368 LYS A C 1
ATOM 2761 O O . LYS A 1 368 ? 21.854 -5.354 20.385 1.00 94.50 368 LYS A O 1
ATOM 2766 N N . ALA A 1 369 ? 21.188 -6.977 18.987 1.00 93.44 369 ALA A N 1
ATOM 2767 C CA . ALA A 1 369 ? 20.755 -6.092 17.912 1.00 93.44 369 ALA A CA 1
ATOM 2768 C C . ALA A 1 369 ? 19.449 -5.399 18.324 1.00 93.44 369 ALA A C 1
ATOM 2770 O O . ALA A 1 369 ? 18.375 -5.949 18.105 1.00 93.44 369 ALA A O 1
ATOM 2771 N N . ARG A 1 370 ? 19.533 -4.234 18.977 1.00 91.31 370 ARG A N 1
ATOM 2772 C CA . ARG A 1 370 ? 18.381 -3.461 19.467 1.00 91.31 370 ARG A CA 1
ATOM 2773 C C . ARG A 1 370 ? 18.623 -1.958 19.418 1.00 91.31 370 ARG A C 1
ATOM 2775 O O . ARG A 1 370 ? 19.769 -1.515 19.458 1.00 91.31 370 ARG A O 1
ATOM 2782 N N . TYR A 1 371 ? 17.539 -1.190 19.446 1.00 90.62 371 TYR A N 1
ATOM 2783 C CA . TYR A 1 371 ? 17.592 0.234 19.778 1.00 90.62 371 TYR A CA 1
ATOM 2784 C C . TYR A 1 371 ? 17.686 0.442 21.294 1.00 90.62 371 TYR A C 1
ATOM 2786 O O . TYR A 1 371 ? 17.207 -0.381 22.079 1.00 90.62 371 TYR A O 1
ATOM 2794 N N . ARG A 1 372 ? 18.306 1.550 21.718 1.00 90.94 372 ARG A N 1
ATOM 2795 C CA . ARG A 1 372 ? 18.413 1.921 23.136 1.00 90.94 372 ARG A CA 1
ATOM 2796 C C . ARG A 1 372 ? 17.110 2.529 23.656 1.00 90.94 372 ARG A C 1
ATOM 2798 O O . ARG A 1 372 ? 16.722 2.218 24.778 1.00 90.94 372 ARG A O 1
ATOM 2805 N N . GLU A 1 373 ? 16.458 3.366 22.850 1.00 90.56 373 GLU A N 1
ATOM 2806 C CA . GLU A 1 373 ? 15.296 4.184 23.228 1.00 90.56 373 GLU A CA 1
ATOM 2807 C C . GLU A 1 373 ? 13.945 3.600 22.783 1.00 90.56 373 GLU A C 1
ATOM 2809 O O . GLU A 1 373 ? 12.893 4.148 23.114 1.00 90.56 373 GLU A O 1
ATOM 2814 N N . THR A 1 374 ? 13.941 2.516 22.002 1.00 90.44 374 THR A N 1
ATOM 2815 C CA . THR A 1 374 ? 12.707 1.895 21.508 1.00 90.44 374 THR A CA 1
ATOM 2816 C C . THR A 1 374 ? 12.857 0.386 21.312 1.00 90.44 374 THR A C 1
ATOM 2818 O O . THR A 1 374 ? 13.957 -0.158 21.381 1.00 90.44 374 THR A O 1
ATOM 2821 N N . THR A 1 375 ? 11.736 -0.299 21.106 1.00 89.94 375 THR A N 1
ATOM 2822 C CA . THR A 1 375 ? 11.684 -1.739 20.814 1.00 89.94 375 THR A CA 1
ATOM 2823 C C . THR A 1 375 ? 11.987 -2.013 19.336 1.00 89.94 375 THR A C 1
ATOM 2825 O O . THR A 1 375 ? 11.884 -1.123 18.497 1.00 89.94 375 THR A O 1
ATOM 2828 N N . ASN A 1 376 ? 12.328 -3.256 18.995 1.00 89.06 376 ASN A N 1
ATOM 2829 C CA . ASN A 1 376 ? 12.479 -3.708 17.607 1.00 89.06 376 ASN A CA 1
ATOM 2830 C C . ASN A 1 376 ? 11.161 -4.196 16.980 1.00 89.06 376 ASN A C 1
ATOM 2832 O O . ASN A 1 376 ? 11.140 -4.636 15.828 1.00 89.06 376 ASN A O 1
ATOM 2836 N N . THR A 1 377 ? 10.056 -4.176 17.724 1.00 91.38 377 THR A N 1
ATOM 2837 C CA . THR A 1 377 ? 8.733 -4.491 17.177 1.00 91.38 377 THR A CA 1
ATOM 2838 C C . THR A 1 377 ? 8.192 -3.325 16.352 1.00 91.38 377 THR A C 1
ATOM 2840 O O . THR A 1 377 ? 8.708 -2.207 16.402 1.00 91.38 377 THR A O 1
ATOM 2843 N N . ALA A 1 378 ? 7.145 -3.590 15.575 1.00 94.81 378 ALA A N 1
ATOM 2844 C CA . ALA A 1 378 ? 6.380 -2.532 14.937 1.00 94.81 378 ALA A CA 1
ATOM 2845 C C . ALA A 1 378 ? 5.351 -2.003 15.940 1.00 94.81 378 ALA A C 1
ATOM 2847 O O . ALA A 1 378 ? 4.857 -2.768 16.769 1.00 94.81 378 ALA A O 1
ATOM 2848 N N . LEU A 1 379 ? 4.970 -0.731 15.819 1.00 97.00 379 LEU A N 1
ATOM 2849 C CA . LEU A 1 379 ? 3.798 -0.226 16.529 1.00 97.00 379 LEU A CA 1
ATOM 2850 C C . LEU A 1 379 ? 2.536 -0.935 16.024 1.00 97.00 379 LEU A C 1
ATOM 2852 O O . LEU A 1 379 ? 1.718 -1.375 16.826 1.00 97.00 379 LEU A O 1
ATOM 2856 N N . TYR A 1 380 ? 2.429 -1.085 14.701 1.00 98.19 380 TYR A N 1
ATOM 2857 C CA . TYR A 1 380 ? 1.451 -1.956 14.054 1.00 98.19 380 TYR A CA 1
ATOM 2858 C C . TYR A 1 380 ? 2.154 -2.748 12.944 1.00 98.19 380 TYR A C 1
ATOM 2860 O O . TYR A 1 380 ? 2.701 -2.139 12.022 1.00 98.19 380 TYR A O 1
ATOM 2868 N N . PRO A 1 381 ? 2.214 -4.085 13.021 1.00 98.00 381 PRO A N 1
ATOM 2869 C CA . PRO A 1 381 ? 2.997 -4.885 12.085 1.00 98.00 381 PRO A CA 1
ATOM 2870 C C . PRO A 1 381 ? 2.335 -5.010 10.709 1.00 98.00 381 PRO A C 1
ATOM 2872 O O . PRO A 1 381 ? 1.133 -4.807 10.550 1.00 98.00 381 PRO A O 1
ATOM 2875 N N . PHE A 1 382 ? 3.119 -5.420 9.710 1.00 98.69 382 PHE A N 1
ATOM 2876 C CA . PHE A 1 382 ? 2.596 -5.889 8.428 1.00 98.69 382 PHE A CA 1
ATOM 2877 C C . PHE A 1 382 ? 1.458 -6.897 8.631 1.00 98.69 382 PHE A C 1
ATOM 2879 O O . PHE A 1 382 ? 1.544 -7.802 9.469 1.00 98.69 382 PHE A O 1
ATOM 2886 N N . GLY A 1 383 ? 0.397 -6.741 7.849 1.00 98.56 383 GLY A N 1
ATOM 2887 C CA . GLY A 1 383 ? -0.788 -7.577 7.920 1.00 98.56 383 GLY A CA 1
ATOM 2888 C C . GLY A 1 383 ? -1.738 -7.227 9.061 1.00 98.56 383 GLY A C 1
ATOM 2889 O O . GLY A 1 383 ? -2.762 -7.885 9.167 1.00 98.56 383 GLY A O 1
ATOM 2890 N N . PHE A 1 384 ? -1.447 -6.233 9.907 1.00 98.81 384 PHE A N 1
ATOM 2891 C CA . PHE A 1 384 ? -2.305 -5.861 11.036 1.00 98.81 384 PHE A CA 1
ATOM 2892 C C . PHE A 1 384 ? -3.528 -5.047 10.607 1.00 98.81 384 PHE A C 1
ATOM 2894 O O . PHE A 1 384 ? -3.447 -4.190 9.732 1.00 98.81 384 PHE A O 1
ATOM 2901 N N . GLY A 1 385 ? -4.661 -5.280 11.260 1.00 98.56 385 GLY A N 1
ATOM 2902 C CA . GLY A 1 385 ? -5.876 -4.486 11.121 1.00 98.56 385 GLY A CA 1
ATOM 2903 C C . GLY A 1 385 ? -7.019 -5.155 11.869 1.00 98.56 385 GLY A C 1
ATOM 2904 O O . GLY A 1 385 ? -7.260 -6.348 11.698 1.00 98.56 385 GLY A O 1
ATOM 2905 N N . LEU A 1 386 ? -7.694 -4.396 12.720 1.00 98.56 386 LEU A N 1
ATOM 2906 C CA . LEU A 1 386 ? -8.823 -4.862 13.510 1.00 98.56 386 LEU A CA 1
ATOM 2907 C C . LEU A 1 386 ? -10.095 -4.940 12.657 1.00 98.56 386 LEU A C 1
ATOM 2909 O O . LEU A 1 386 ? -10.226 -4.307 11.608 1.00 98.56 386 LEU A O 1
ATOM 2913 N N . THR A 1 387 ? -11.058 -5.697 13.166 1.00 97.94 387 THR A N 1
ATOM 2914 C CA . THR A 1 387 ? -12.446 -5.731 12.702 1.00 97.94 387 THR A CA 1
ATOM 2915 C C . THR A 1 387 ? -13.370 -5.388 13.879 1.00 97.94 387 THR A C 1
ATOM 2917 O O . THR A 1 387 ? -12.895 -5.252 15.004 1.00 97.94 387 THR A O 1
ATOM 2920 N N . TYR A 1 388 ? -14.674 -5.203 13.648 1.00 97.31 388 TYR A N 1
ATOM 2921 C CA . TYR A 1 388 ? -15.625 -4.962 14.749 1.00 97.31 388 TYR A CA 1
ATOM 2922 C C . TYR A 1 388 ? -16.020 -6.238 15.499 1.00 97.31 388 TYR A C 1
ATOM 2924 O O . TYR A 1 388 ? -16.477 -6.166 16.637 1.00 97.31 388 TYR A O 1
ATOM 2932 N N . GLY A 1 389 ? -15.874 -7.406 14.871 1.00 95.81 389 GLY A N 1
ATOM 2933 C CA . GLY A 1 389 ? -15.956 -8.681 15.582 1.00 95.81 389 GLY A CA 1
ATOM 2934 C C . GLY A 1 389 ? -14.658 -9.014 16.323 1.00 95.81 389 GLY A C 1
ATOM 2935 O O . GLY A 1 389 ? -13.624 -8.380 16.132 1.00 95.81 389 GLY A O 1
ATOM 2936 N N . GLU A 1 390 ? -14.706 -10.060 17.141 1.00 96.56 390 GLU A N 1
ATOM 2937 C CA . GLU A 1 390 ? -13.550 -10.557 17.893 1.00 96.56 390 GLU A CA 1
ATOM 2938 C C . GLU A 1 390 ? -13.153 -11.918 17.320 1.00 96.56 390 GLU A C 1
ATOM 2940 O O . GLU A 1 390 ? -13.779 -12.934 17.623 1.00 96.56 390 GLU A O 1
ATOM 2945 N N . VAL A 1 391 ? -12.150 -11.948 16.442 1.00 98.06 391 VAL A N 1
ATOM 2946 C CA . VAL A 1 391 ? -11.734 -13.187 15.775 1.00 98.06 391 VAL A CA 1
ATOM 2947 C C . VAL A 1 391 ? -10.599 -13.850 16.544 1.00 98.06 391 VAL A C 1
ATOM 2949 O O . VAL A 1 391 ? -9.514 -13.293 16.683 1.00 98.06 391 VAL A O 1
ATOM 2952 N N . VAL A 1 392 ? -10.842 -15.072 17.008 1.00 97.94 392 VAL A N 1
ATOM 2953 C CA . VAL A 1 392 ? -9.842 -15.909 17.673 1.00 97.94 392 VAL A CA 1
ATOM 2954 C C . VAL A 1 392 ? -9.400 -17.049 16.765 1.00 97.94 392 VAL A C 1
ATOM 2956 O O . VAL A 1 392 ? -10.199 -17.609 16.010 1.00 97.94 392 VAL A O 1
ATOM 2959 N N . TYR A 1 393 ? -8.126 -17.411 16.868 1.00 98.44 393 TYR A N 1
ATOM 2960 C CA . TYR A 1 393 ? -7.498 -18.469 16.085 1.00 98.44 393 TYR A CA 1
ATOM 2961 C C . TYR A 1 393 ? -7.316 -19.719 16.950 1.00 98.44 393 TYR A C 1
ATOM 2963 O O . TYR A 1 393 ? -6.873 -19.632 18.096 1.00 98.44 393 TYR A O 1
ATOM 2971 N N . GLY A 1 394 ? -7.671 -20.879 16.402 1.00 97.88 394 GLY A N 1
ATOM 2972 C CA . GLY A 1 394 ? -7.303 -22.181 16.949 1.00 97.88 394 GLY A CA 1
ATOM 2973 C C . GLY A 1 394 ? -5.834 -22.534 16.674 1.00 97.88 394 GLY A C 1
ATOM 2974 O O . GLY A 1 394 ? -5.101 -21.737 16.081 1.00 97.88 394 GLY A O 1
ATOM 2975 N N . PRO A 1 395 ? -5.385 -23.731 17.087 1.00 97.12 395 PRO A N 1
ATOM 2976 C CA . PRO A 1 395 ? -4.069 -24.232 16.711 1.00 97.12 395 PRO A CA 1
ATOM 2977 C C . PRO A 1 395 ? -3.980 -24.462 15.196 1.00 97.12 395 PRO A C 1
ATOM 2979 O O . PRO A 1 395 ? -4.989 -24.692 14.526 1.00 97.12 395 PRO A O 1
ATOM 2982 N N . VAL A 1 396 ? -2.758 -24.427 14.665 1.00 98.06 396 VAL A N 1
ATOM 2983 C CA . VAL A 1 396 ? -2.494 -24.860 13.290 1.00 98.06 396 VAL A CA 1
ATOM 2984 C C . VAL A 1 396 ? -2.620 -26.381 13.224 1.00 98.06 396 VAL A C 1
ATOM 2986 O O . VAL A 1 396 ? -1.976 -27.107 13.980 1.00 98.06 396 VAL A O 1
ATOM 2989 N N . GLU A 1 397 ? -3.440 -26.852 12.298 1.00 97.81 397 GLU A N 1
ATOM 2990 C CA . GLU A 1 397 ? -3.661 -28.258 11.992 1.00 97.81 397 GLU A CA 1
ATOM 2991 C C . GLU A 1 397 ? -2.890 -28.619 10.722 1.00 97.81 397 GLU A C 1
ATOM 2993 O O . GLU A 1 397 ? -2.979 -27.917 9.714 1.00 97.81 397 GLU A O 1
ATOM 2998 N N . MET A 1 398 ? -2.144 -29.723 10.748 1.00 96.75 398 MET A N 1
ATOM 2999 C CA . MET A 1 398 ? -1.423 -30.241 9.584 1.00 96.75 398 MET A CA 1
ATOM 3000 C C . MET A 1 398 ? -1.641 -31.747 9.492 1.00 96.75 398 MET A C 1
ATOM 3002 O O . MET A 1 398 ? -1.628 -32.438 10.510 1.00 96.75 398 MET A O 1
ATOM 3006 N N . ALA A 1 399 ? -1.841 -32.261 8.278 1.00 90.38 399 ALA A N 1
ATOM 3007 C CA . ALA A 1 399 ? -2.014 -33.701 8.066 1.00 90.38 399 ALA A CA 1
ATOM 3008 C C . ALA A 1 399 ? -0.715 -34.497 8.304 1.00 90.38 399 ALA A C 1
ATOM 3010 O O . ALA A 1 399 ? -0.756 -35.695 8.574 1.00 90.38 399 ALA A O 1
ATOM 3011 N N . SER A 1 400 ? 0.433 -33.829 8.188 1.00 94.88 400 SER A N 1
ATOM 3012 C CA . SER A 1 400 ? 1.770 -34.374 8.405 1.00 94.88 400 SER A CA 1
ATOM 3013 C C . SER A 1 400 ? 2.717 -33.254 8.844 1.00 94.88 400 SER A C 1
ATOM 3015 O O . SER A 1 400 ? 2.468 -32.083 8.570 1.00 94.88 400 SER A O 1
ATOM 3017 N N . ASP A 1 401 ? 3.817 -33.608 9.501 1.00 96.50 401 ASP A N 1
ATOM 3018 C CA . ASP A 1 401 ? 4.965 -32.732 9.747 1.00 96.50 401 ASP A CA 1
ATOM 3019 C C . ASP A 1 401 ? 6.026 -32.844 8.635 1.00 96.50 401 ASP A C 1
ATOM 3021 O O . ASP A 1 401 ? 7.130 -32.316 8.767 1.00 96.50 401 ASP A O 1
ATOM 3025 N N . GLN A 1 402 ? 5.711 -33.515 7.523 1.00 97.69 402 GLN A N 1
ATOM 3026 C CA . GLN A 1 402 ? 6.600 -33.698 6.379 1.00 97.69 402 GLN A CA 1
ATOM 3027 C C . GLN A 1 402 ? 5.959 -33.175 5.094 1.00 97.69 402 GLN A C 1
ATOM 3029 O O . GLN A 1 402 ? 4.829 -33.520 4.754 1.00 97.69 402 GLN A O 1
ATOM 3034 N N . LEU A 1 403 ? 6.721 -32.382 4.342 1.00 97.88 403 LEU A N 1
ATOM 3035 C CA . LEU A 1 403 ? 6.400 -31.989 2.976 1.00 97.88 403 LEU A CA 1
ATOM 3036 C C . LEU A 1 403 ? 7.299 -32.785 2.013 1.00 97.88 403 LEU A C 1
ATOM 3038 O O . LEU A 1 403 ? 8.519 -32.616 2.060 1.00 97.88 403 LEU A O 1
ATOM 3042 N N . PRO A 1 404 ? 6.747 -33.643 1.137 1.00 97.12 404 PRO A N 1
ATOM 3043 C CA . PRO A 1 404 ? 7.538 -34.332 0.119 1.00 97.12 404 PRO A CA 1
ATOM 3044 C C . PRO A 1 404 ? 8.078 -33.372 -0.952 1.00 97.12 404 PRO A C 1
ATOM 3046 O O . PRO A 1 404 ? 7.394 -32.423 -1.336 1.00 97.12 404 PRO A O 1
ATOM 3049 N N . TRP A 1 405 ? 9.254 -33.673 -1.517 1.00 96.12 405 TRP A N 1
ATOM 3050 C CA . TRP A 1 405 ? 9.933 -32.840 -2.529 1.00 96.12 405 TRP A CA 1
ATOM 3051 C C . TRP A 1 405 ? 9.100 -32.511 -3.780 1.00 96.12 405 TRP A C 1
ATOM 3053 O O . TRP A 1 405 ? 9.249 -31.446 -4.371 1.00 96.12 405 TRP A O 1
ATOM 3063 N N . ASN A 1 406 ? 8.206 -33.418 -4.179 1.00 95.31 406 ASN A N 1
ATOM 3064 C CA . ASN A 1 406 ? 7.290 -33.244 -5.314 1.00 95.31 406 ASN A CA 1
ATOM 3065 C C . ASN A 1 406 ? 5.815 -33.308 -4.877 1.00 95.31 406 ASN A C 1
ATOM 3067 O O . ASN A 1 406 ? 4.944 -33.638 -5.679 1.00 95.31 406 ASN A O 1
ATOM 3071 N N . GLY A 1 407 ? 5.544 -33.071 -3.592 1.00 95.69 407 GLY A N 1
ATOM 3072 C CA . GLY A 1 407 ? 4.217 -33.197 -2.999 1.00 95.69 407 GLY A CA 1
ATOM 3073 C C . GLY A 1 407 ? 3.657 -31.871 -2.506 1.00 95.69 407 GLY A C 1
ATOM 3074 O O . GLY A 1 407 ? 4.133 -30.787 -2.848 1.00 95.69 407 GLY A O 1
ATOM 3075 N N . THR A 1 408 ? 2.631 -31.984 -1.672 1.00 97.38 408 THR A N 1
ATOM 3076 C CA . THR A 1 408 ? 1.987 -30.854 -1.011 1.00 97.38 408 THR A CA 1
ATOM 3077 C C . THR A 1 408 ? 1.789 -31.135 0.470 1.00 97.38 408 THR A C 1
ATOM 3079 O O . THR A 1 408 ? 1.770 -32.289 0.897 1.00 97.38 408 THR A O 1
ATOM 3082 N N . LEU A 1 409 ? 1.626 -30.068 1.246 1.00 97.62 409 LEU A N 1
ATOM 3083 C CA . LEU A 1 409 ? 1.261 -30.125 2.653 1.00 97.62 409 LEU A CA 1
ATOM 3084 C C . LEU A 1 409 ? 0.025 -29.256 2.868 1.00 97.62 409 LEU A C 1
ATOM 3086 O O . LEU A 1 409 ? 0.073 -28.041 2.667 1.00 97.62 409 LEU A O 1
ATOM 3090 N N . ASP A 1 410 ? -1.069 -29.885 3.284 1.00 98.06 410 ASP A N 1
ATOM 3091 C CA . ASP A 1 410 ? -2.274 -29.168 3.674 1.00 98.06 410 ASP A CA 1
ATOM 3092 C C . ASP A 1 410 ? -2.161 -28.713 5.126 1.00 98.06 410 ASP A C 1
ATOM 3094 O O . ASP A 1 410 ? -1.926 -29.513 6.039 1.00 98.06 410 ASP A O 1
ATOM 3098 N N . VAL A 1 411 ? -2.362 -27.414 5.321 1.00 98.06 411 VAL A N 1
ATOM 3099 C CA . VAL A 1 411 ? -2.360 -26.764 6.629 1.00 98.06 411 VAL A CA 1
ATOM 3100 C C . VAL A 1 411 ? -3.671 -26.018 6.823 1.00 98.06 411 VAL A C 1
ATOM 3102 O O . VAL A 1 411 ? -4.243 -25.471 5.875 1.00 98.06 411 VAL A O 1
ATOM 3105 N N . ALA A 1 412 ? -4.183 -25.999 8.043 1.00 98.44 412 ALA A N 1
ATOM 3106 C CA . ALA A 1 412 ? -5.453 -25.367 8.342 1.00 98.44 412 ALA A CA 1
ATOM 3107 C C . ALA A 1 412 ? -5.454 -24.679 9.701 1.00 98.44 412 ALA A C 1
ATOM 3109 O O . ALA A 1 412 ? -4.685 -25.019 10.594 1.00 98.44 412 ALA A O 1
ATOM 3110 N N . VAL A 1 413 ? -6.340 -23.703 9.858 1.00 98.62 413 VAL A N 1
ATOM 3111 C CA . VAL A 1 413 ? -6.655 -23.108 11.156 1.00 98.62 413 VAL A CA 1
ATOM 3112 C C . VAL A 1 413 ? -8.151 -22.882 11.247 1.00 98.62 413 VAL A C 1
ATOM 3114 O O . VAL A 1 413 ? -8.784 -22.422 10.294 1.00 98.62 413 VAL A O 1
ATOM 3117 N N . THR A 1 414 ? -8.732 -23.202 12.397 1.00 98.62 414 THR A N 1
ATOM 3118 C CA . THR A 1 414 ? -10.115 -22.831 12.689 1.00 98.62 414 THR A CA 1
ATOM 3119 C C . THR A 1 414 ? -10.137 -21.437 13.300 1.00 98.62 414 THR A C 1
ATOM 3121 O O . THR A 1 414 ? -9.571 -21.217 14.367 1.00 98.62 414 THR A O 1
ATOM 3124 N N . VAL A 1 415 ? -10.800 -20.495 12.635 1.00 98.56 415 VAL A N 1
ATOM 3125 C CA . VAL A 1 415 ? -11.046 -19.145 13.158 1.00 98.56 415 VAL A CA 1
ATOM 3126 C C . VAL A 1 415 ? -12.481 -19.034 13.644 1.00 98.56 415 VAL A C 1
ATOM 3128 O O . VAL A 1 415 ? -13.389 -19.605 13.042 1.00 98.56 415 VAL A O 1
ATOM 3131 N N . THR A 1 416 ? -12.697 -18.330 14.751 1.00 98.69 416 THR A N 1
ATOM 3132 C CA . THR A 1 416 ? -14.024 -18.153 15.355 1.00 98.69 416 THR A CA 1
ATOM 3133 C C . THR A 1 416 ? -14.261 -16.695 15.684 1.00 98.69 416 THR A C 1
ATOM 3135 O O . THR A 1 416 ? -13.430 -16.081 16.344 1.00 98.69 416 THR A O 1
ATOM 3138 N N . ASN A 1 417 ? -15.406 -16.155 15.28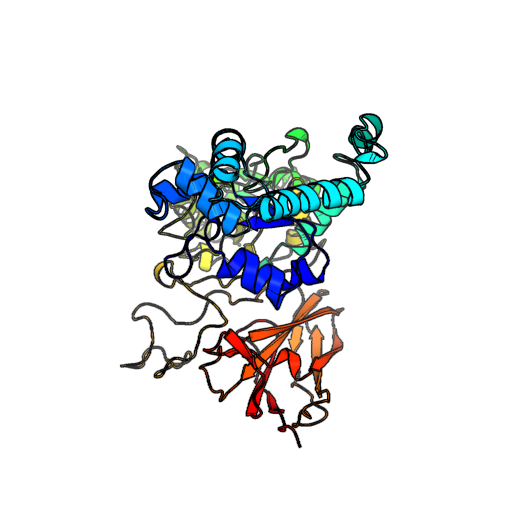2 1.00 98.56 417 ASN A N 1
ATOM 3139 C CA . ASN A 1 417 ? -15.833 -14.835 15.724 1.00 98.56 417 ASN A CA 1
ATOM 3140 C C . ASN A 1 417 ? -16.602 -14.955 17.047 1.00 98.56 417 ASN A C 1
ATOM 3142 O O . ASN A 1 417 ? -17.721 -15.464 17.074 1.00 98.56 417 ASN A O 1
ATOM 3146 N N . ARG A 1 418 ? -15.998 -14.499 18.143 1.00 97.81 418 ARG A N 1
ATOM 3147 C CA . ARG A 1 418 ? -16.597 -14.449 19.487 1.00 97.81 418 ARG A CA 1
ATOM 3148 C C . ARG A 1 418 ? -17.282 -13.120 19.795 1.00 97.81 418 ARG A C 1
ATOM 3150 O O . ARG A 1 418 ? -17.956 -13.010 20.814 1.00 97.81 418 ARG A O 1
ATOM 3157 N N . GLY A 1 419 ? -17.129 -12.136 18.914 1.00 95.81 419 GLY A N 1
ATOM 3158 C CA . GLY A 1 419 ? -17.694 -10.808 19.087 1.00 95.81 419 GLY A CA 1
ATOM 3159 C C . GLY A 1 419 ? -19.177 -10.738 18.727 1.00 95.81 419 GLY A C 1
ATOM 3160 O O . GLY A 1 419 ? -19.765 -11.670 18.178 1.00 95.81 419 GLY A O 1
ATOM 3161 N N . ALA A 1 420 ? -19.772 -9.578 19.004 1.00 94.44 420 ALA A N 1
ATOM 3162 C CA . ALA A 1 420 ? -21.176 -9.289 18.709 1.00 94.44 420 ALA A CA 1
ATOM 3163 C C . ALA A 1 420 ? -21.424 -8.814 17.263 1.00 94.44 420 ALA A C 1
ATOM 3165 O O . ALA A 1 420 ? -22.564 -8.815 16.801 1.00 94.44 420 ALA A O 1
ATOM 3166 N N . HIS A 1 421 ? -20.374 -8.421 16.537 1.00 95.69 421 HIS A N 1
ATOM 3167 C CA . HIS A 1 421 ? -20.467 -7.934 15.160 1.00 95.69 421 HIS A CA 1
ATOM 3168 C C . HIS A 1 421 ? -19.943 -8.966 14.169 1.00 95.69 421 HIS A C 1
ATOM 3170 O O . HIS A 1 421 ? -19.035 -9.732 14.483 1.00 95.69 421 HIS A O 1
ATOM 3176 N N . ALA A 1 422 ? -20.492 -8.970 12.952 1.00 96.50 422 ALA A N 1
ATOM 3177 C CA . ALA A 1 422 ? -19.897 -9.720 11.854 1.00 96.50 422 ALA A CA 1
ATOM 3178 C C . ALA A 1 422 ? -18.471 -9.217 11.574 1.00 96.50 422 ALA A C 1
ATOM 3180 O O . ALA A 1 422 ? -18.186 -8.025 11.703 1.00 96.50 422 ALA A O 1
ATOM 3181 N N . ALA A 1 423 ? -17.595 -10.135 11.185 1.00 97.06 423 ALA A N 1
ATOM 3182 C CA . ALA A 1 423 ? -16.191 -9.867 10.923 1.00 97.06 423 ALA A CA 1
ATOM 3183 C C . ALA A 1 423 ? -15.794 -10.389 9.548 1.00 97.06 423 ALA A C 1
ATOM 3185 O O . ALA A 1 423 ? -16.238 -11.457 9.123 1.00 97.06 423 ALA A O 1
ATOM 3186 N N . GLU A 1 424 ? -14.906 -9.657 8.889 1.00 97.62 424 GLU A N 1
ATOM 3187 C CA . GLU A 1 424 ? -14.156 -10.162 7.751 1.00 97.62 424 GLU A CA 1
ATOM 3188 C C . GLU A 1 424 ? -12.684 -10.263 8.151 1.00 97.62 424 GLU A C 1
ATOM 3190 O O . GLU A 1 424 ? -12.038 -9.268 8.500 1.00 97.62 424 GLU A O 1
ATOM 3195 N N . GLU A 1 425 ? -12.178 -11.492 8.142 1.00 98.00 425 GLU A N 1
ATOM 3196 C CA . GLU A 1 425 ? -10.831 -11.824 8.585 1.00 98.00 425 GLU A CA 1
ATOM 3197 C C . GLU A 1 425 ? -9.940 -12.202 7.409 1.00 98.00 425 GLU A C 1
ATOM 3199 O O . GLU A 1 425 ? -10.363 -12.929 6.509 1.00 98.00 425 GLU A O 1
ATOM 3204 N N . LEU A 1 426 ? -8.692 -11.733 7.437 1.00 98.25 426 LEU A N 1
ATOM 3205 C CA . LEU A 1 426 ? -7.651 -12.119 6.493 1.00 98.25 426 LEU A CA 1
ATOM 3206 C C . LEU A 1 426 ? -6.638 -13.031 7.193 1.00 98.25 426 LEU A C 1
ATOM 3208 O O . LEU A 1 426 ? -5.695 -12.554 7.824 1.00 98.25 426 LEU A O 1
ATOM 3212 N N . VAL A 1 427 ? -6.825 -14.342 7.046 1.00 98.69 427 VAL A N 1
ATOM 3213 C CA . VAL A 1 427 ? -5.876 -15.343 7.546 1.00 98.69 427 VAL A CA 1
ATOM 3214 C C . VAL A 1 427 ? -4.638 -15.319 6.661 1.00 98.69 427 VAL A C 1
ATOM 3216 O O . VAL A 1 427 ? -4.746 -15.513 5.449 1.00 98.69 427 VAL A O 1
ATOM 3219 N N . GLN A 1 428 ? -3.470 -15.090 7.252 1.00 98.81 428 GLN A N 1
ATOM 3220 C CA . GLN A 1 428 ? -2.203 -14.949 6.534 1.00 98.81 428 GLN A CA 1
ATOM 3221 C C . GLN A 1 428 ? -1.279 -16.129 6.839 1.00 98.81 428 GLN A C 1
ATOM 3223 O O . GLN A 1 428 ? -1.084 -16.487 8.003 1.00 98.81 428 GLN A O 1
ATOM 3228 N N . LEU A 1 429 ? -0.715 -16.726 5.787 1.00 98.62 429 LEU A N 1
ATOM 3229 C CA . LEU A 1 429 ? 0.236 -17.828 5.868 1.00 98.62 429 LEU A CA 1
ATOM 3230 C C . LEU A 1 429 ? 1.660 -17.288 5.751 1.00 98.62 429 LEU A C 1
ATOM 3232 O O . LEU A 1 429 ? 2.051 -16.758 4.706 1.00 98.62 429 LEU A O 1
ATOM 3236 N N . TYR A 1 430 ? 2.447 -17.490 6.804 1.00 98.75 430 TYR A N 1
ATOM 3237 C CA . TYR A 1 430 ? 3.870 -17.163 6.836 1.00 98.75 430 TYR A CA 1
ATOM 3238 C C . TYR A 1 430 ? 4.716 -18.414 7.029 1.00 98.75 430 TYR A C 1
ATOM 3240 O O . TYR A 1 430 ? 4.290 -19.355 7.699 1.00 98.75 430 TYR A O 1
ATOM 3248 N N . ILE A 1 431 ? 5.942 -18.378 6.512 1.00 98.19 431 ILE A N 1
ATOM 3249 C CA . ILE A 1 431 ? 6.965 -19.389 6.792 1.00 98.19 431 ILE A CA 1
ATOM 3250 C C . ILE A 1 431 ? 8.255 -18.752 7.306 1.00 98.19 431 ILE A C 1
ATOM 3252 O O . ILE A 1 431 ? 8.512 -17.572 7.059 1.00 98.19 431 ILE A O 1
ATOM 3256 N N . HIS A 1 432 ? 9.090 -19.565 7.940 1.00 98.06 432 HIS A N 1
ATOM 3257 C C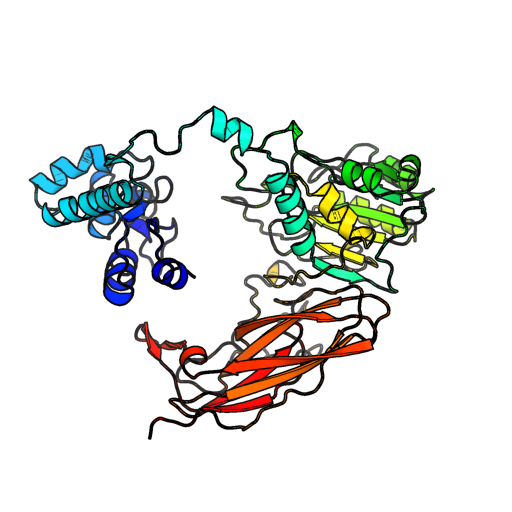A . HIS A 1 432 ? 10.495 -19.289 8.208 1.00 98.06 432 HIS A CA 1
ATOM 3258 C C . HIS A 1 432 ? 11.296 -20.547 7.905 1.00 98.06 432 HIS A C 1
ATOM 3260 O O . HIS A 1 432 ? 11.050 -21.598 8.493 1.00 98.06 432 HIS A O 1
ATOM 3266 N N . ASP A 1 433 ? 12.245 -20.438 6.986 1.00 97.88 433 ASP A N 1
ATOM 3267 C CA . ASP A 1 433 ? 13.238 -21.480 6.767 1.00 97.88 433 ASP A CA 1
ATOM 3268 C C . ASP A 1 433 ? 14.354 -21.313 7.804 1.00 97.88 433 ASP A C 1
ATOM 3270 O O . ASP A 1 433 ? 15.065 -20.301 7.819 1.00 97.88 433 ASP A O 1
ATOM 3274 N N . ARG A 1 434 ? 14.459 -22.278 8.723 1.00 96.88 434 ARG A N 1
ATOM 3275 C CA . ARG A 1 434 ? 15.315 -22.138 9.907 1.00 96.88 434 ARG A CA 1
ATOM 3276 C C . ARG A 1 434 ? 16.796 -22.227 9.570 1.00 96.88 434 ARG A C 1
ATOM 3278 O O . ARG A 1 434 ? 17.612 -21.648 10.288 1.00 96.88 434 ARG A O 1
ATOM 3285 N N . VAL A 1 435 ? 17.148 -22.999 8.541 1.00 96.94 435 VAL A N 1
ATOM 3286 C CA . VAL A 1 435 ? 18.534 -23.260 8.144 1.00 96.94 435 VAL A CA 1
ATOM 3287 C C . VAL A 1 435 ? 18.585 -23.442 6.636 1.00 96.94 435 VAL A C 1
ATOM 3289 O O . VAL A 1 435 ? 18.098 -24.442 6.122 1.00 96.94 435 VAL A O 1
ATOM 3292 N N . ALA A 1 436 ? 19.272 -22.520 5.972 1.00 96.81 436 ALA A N 1
ATOM 3293 C CA . ALA A 1 436 ? 19.527 -22.561 4.541 1.00 96.81 436 ALA A CA 1
ATOM 3294 C C . ALA A 1 436 ? 20.954 -22.084 4.241 1.00 96.81 436 ALA A C 1
ATOM 3296 O O . ALA A 1 436 ? 21.635 -21.532 5.115 1.00 96.81 436 ALA A O 1
ATOM 3297 N N . SER A 1 437 ? 21.397 -22.234 2.993 1.00 96.69 437 SER A N 1
ATOM 3298 C CA . SER A 1 437 ? 22.703 -21.751 2.529 1.00 96.69 437 SER A CA 1
ATOM 3299 C C . SER A 1 437 ? 22.854 -20.231 2.643 1.00 96.69 437 SER A C 1
ATOM 3301 O O . SER A 1 437 ? 23.968 -19.719 2.645 1.00 96.69 437 SER A O 1
ATOM 3303 N N . LEU A 1 438 ? 21.738 -19.503 2.721 1.00 96.75 438 LEU A N 1
ATOM 3304 C CA . LEU A 1 438 ? 21.680 -18.070 2.980 1.00 96.75 438 LEU A CA 1
ATOM 3305 C C . LEU A 1 438 ? 20.740 -17.784 4.141 1.00 96.75 438 LEU A C 1
ATOM 3307 O O . LEU A 1 438 ? 19.717 -18.439 4.300 1.00 96.75 438 LEU A O 1
ATOM 3311 N N . THR A 1 439 ? 21.053 -16.756 4.927 1.00 96.75 439 THR A N 1
ATOM 3312 C CA . THR A 1 439 ? 20.177 -16.312 6.017 1.00 96.75 439 THR A CA 1
ATOM 3313 C C . THR A 1 439 ? 18.814 -15.874 5.484 1.00 96.75 439 THR A C 1
ATOM 3315 O O . THR A 1 439 ? 18.732 -14.954 4.665 1.00 96.75 439 THR A O 1
ATOM 3318 N N . GLN A 1 440 ? 17.755 -16.507 5.987 1.00 96.88 440 GLN A N 1
ATOM 3319 C CA . GLN A 1 440 ? 16.377 -16.270 5.562 1.00 96.88 440 GLN A CA 1
ATOM 3320 C C . GLN A 1 440 ? 15.655 -15.284 6.500 1.00 96.88 440 GLN A C 1
ATOM 3322 O O . GLN A 1 440 ? 16.032 -15.160 7.673 1.00 96.88 440 GLN A O 1
ATOM 3327 N N . PRO A 1 441 ? 14.633 -14.560 6.003 1.00 96.31 441 PRO A N 1
ATOM 3328 C CA . PRO A 1 441 ? 13.734 -13.750 6.824 1.00 96.31 441 PRO A CA 1
ATOM 3329 C C . PRO A 1 441 ? 13.143 -14.520 8.001 1.00 96.31 441 PRO A C 1
ATOM 3331 O O . PRO A 1 441 ? 12.777 -15.685 7.845 1.00 96.31 441 PRO A O 1
ATOM 3334 N N . GLY A 1 442 ? 12.973 -13.856 9.149 1.00 94.69 442 GLY A N 1
ATOM 3335 C CA . GLY A 1 442 ? 12.339 -14.453 10.330 1.00 94.69 442 GLY A CA 1
ATOM 3336 C C . GLY A 1 442 ? 10.880 -14.858 10.096 1.00 94.69 442 GLY A C 1
ATOM 3337 O O . GLY A 1 442 ? 10.399 -15.787 10.735 1.00 94.69 442 GLY A O 1
ATOM 3338 N N . ARG A 1 443 ? 10.187 -14.193 9.161 1.00 95.56 443 ARG A N 1
ATOM 3339 C CA . ARG A 1 443 ? 8.900 -14.602 8.583 1.00 95.56 443 ARG A CA 1
ATOM 3340 C C . ARG A 1 443 ? 8.777 -14.077 7.158 1.00 95.56 443 ARG A C 1
ATOM 3342 O O . ARG A 1 443 ? 9.218 -12.969 6.871 1.00 95.56 443 ARG A O 1
ATOM 3349 N N . LEU A 1 444 ? 8.115 -14.832 6.288 1.00 97.38 444 LEU A N 1
ATOM 3350 C CA . LEU A 1 444 ? 7.822 -14.421 4.916 1.00 97.38 444 LEU A CA 1
ATOM 3351 C C . LEU A 1 444 ? 6.399 -14.834 4.534 1.00 97.38 444 LEU A C 1
ATOM 3353 O O . LEU A 1 444 ? 6.054 -16.009 4.660 1.00 97.38 444 LEU A O 1
ATOM 3357 N N . LEU A 1 445 ? 5.578 -13.881 4.081 1.00 98.31 445 LEU A N 1
ATOM 3358 C CA . LEU A 1 445 ? 4.217 -14.162 3.612 1.00 98.31 445 LEU A CA 1
ATOM 3359 C C . LEU A 1 445 ? 4.270 -15.030 2.348 1.00 98.31 445 LEU A C 1
ATOM 3361 O O . LEU A 1 445 ? 5.033 -14.736 1.425 1.00 98.31 445 LEU A O 1
ATOM 3365 N N . LYS A 1 446 ? 3.442 -16.075 2.290 1.00 97.81 446 LYS A N 1
ATOM 3366 C CA . LYS A 1 446 ? 3.342 -16.970 1.125 1.00 97.81 446 LYS A CA 1
ATOM 3367 C C . LYS A 1 446 ? 1.943 -17.072 0.539 1.00 97.81 446 LYS A C 1
ATOM 3369 O O . LYS A 1 446 ? 1.830 -17.319 -0.657 1.00 97.81 446 LYS A O 1
ATOM 3374 N N . ASP A 1 447 ? 0.910 -16.891 1.354 1.00 98.25 447 ASP A N 1
ATOM 3375 C CA . ASP A 1 447 ? -0.484 -16.903 0.910 1.00 98.25 447 ASP A CA 1
ATOM 3376 C C . ASP A 1 447 ? -1.377 -16.187 1.937 1.00 98.25 447 ASP A C 1
ATOM 3378 O O . ASP A 1 447 ? -0.966 -15.946 3.076 1.00 98.25 447 ASP A O 1
ATOM 3382 N N . PHE A 1 448 ? -2.603 -15.850 1.557 1.00 98.44 448 PHE A N 1
ATOM 3383 C CA . PHE A 1 448 ? -3.626 -15.328 2.455 1.00 98.44 448 PHE A CA 1
ATOM 3384 C C . PHE A 1 448 ? -5.029 -15.682 1.959 1.00 98.44 448 PHE A C 1
ATOM 3386 O O . PHE A 1 448 ? -5.286 -15.774 0.760 1.00 98.44 448 PHE A O 1
ATOM 3393 N N . LYS A 1 449 ? -5.975 -15.846 2.885 1.00 98.62 449 LYS A N 1
ATOM 3394 C CA . LYS A 1 449 ? -7.382 -16.115 2.564 1.00 98.62 449 LYS A CA 1
ATOM 3395 C C . LYS A 1 449 ? -8.303 -15.265 3.412 1.00 98.62 449 LYS A C 1
ATOM 3397 O O . LYS A 1 449 ? -8.139 -15.152 4.624 1.00 98.62 449 LYS A O 1
ATOM 3402 N N . ARG A 1 450 ? -9.290 -14.678 2.744 1.00 97.81 450 ARG A N 1
ATOM 3403 C CA . ARG A 1 450 ? -10.324 -13.852 3.357 1.00 97.81 450 ARG A CA 1
ATOM 3404 C C . ARG A 1 450 ? -11.537 -14.709 3.695 1.00 97.81 450 ARG A C 1
ATOM 3406 O O . ARG A 1 450 ? -11.959 -15.517 2.868 1.00 97.81 450 ARG A O 1
ATOM 3413 N N . VAL A 1 451 ? -12.095 -14.529 4.887 1.00 97.88 451 VAL A N 1
ATOM 3414 C CA . VAL A 1 451 ? -13.297 -15.233 5.348 1.00 97.88 451 VAL A CA 1
ATOM 3415 C C . VAL A 1 451 ? -14.254 -14.285 6.053 1.00 97.88 451 VAL A C 1
ATOM 3417 O O . VAL A 1 451 ? -13.832 -13.374 6.760 1.00 97.88 451 VAL A O 1
ATOM 3420 N N . SER A 1 452 ? -15.551 -14.519 5.876 1.00 97.88 452 SER A N 1
ATOM 3421 C CA . SER A 1 452 ? -16.612 -13.754 6.531 1.00 97.88 452 SER A CA 1
ATOM 3422 C C . SER A 1 452 ? -17.250 -14.597 7.631 1.00 97.88 452 SER A C 1
ATOM 3424 O O . SER A 1 452 ? -17.678 -15.726 7.389 1.00 97.88 452 SER A O 1
ATOM 3426 N N . LEU A 1 453 ? -17.333 -14.043 8.837 1.00 98.44 453 LEU A N 1
ATOM 3427 C CA . LEU A 1 453 ? -17.792 -14.733 10.038 1.00 98.44 453 LEU A CA 1
ATOM 3428 C C . LEU A 1 453 ? -18.927 -13.949 10.697 1.00 98.44 453 LEU A C 1
ATOM 3430 O O . LEU A 1 453 ? -18.740 -12.816 11.151 1.00 98.44 453 LEU A O 1
ATOM 3434 N N . ARG A 1 454 ? -20.101 -14.569 10.817 1.00 98.19 454 ARG A N 1
ATOM 3435 C CA . ARG A 1 454 ? -21.172 -14.067 11.693 1.00 98.19 454 ARG A CA 1
ATOM 3436 C C . ARG A 1 454 ? -20.772 -14.208 13.172 1.00 98.19 454 ARG A C 1
ATOM 3438 O O . ARG A 1 454 ? -19.913 -15.035 13.479 1.00 98.19 454 ARG A O 1
ATOM 3445 N N . PRO A 1 455 ? -21.407 -13.463 14.095 1.00 98.25 455 PRO A N 1
ATOM 3446 C CA . PRO A 1 455 ? -21.244 -13.686 15.531 1.00 98.25 455 PRO A CA 1
ATOM 3447 C C . PRO A 1 455 ? -21.431 -15.162 15.909 1.00 98.25 455 PRO A C 1
ATOM 3449 O O . PRO A 1 455 ? -22.393 -15.800 15.476 1.00 98.25 455 PRO A O 1
ATOM 3452 N N . GLY A 1 456 ? -20.489 -15.713 16.672 1.00 98.12 456 GLY A N 1
ATOM 3453 C CA . GLY A 1 456 ? -20.468 -17.114 17.104 1.00 98.12 456 GLY A CA 1
ATOM 3454 C C . GLY A 1 456 ? -20.054 -18.134 16.035 1.00 98.12 456 GLY A C 1
ATOM 3455 O O . GLY A 1 456 ? -19.963 -19.320 16.343 1.00 98.12 456 GLY A O 1
ATOM 3456 N N . GLN A 1 457 ? -19.809 -17.724 14.785 1.00 98.69 457 GLN A N 1
ATOM 3457 C CA . GLN A 1 457 ? -19.439 -18.646 13.711 1.00 98.69 457 GLN A CA 1
ATOM 3458 C C . GLN A 1 457 ? -17.962 -19.048 13.798 1.00 98.69 457 GLN A C 1
ATOM 3460 O O . GLN A 1 457 ? -17.084 -18.193 13.924 1.00 98.69 457 GLN A O 1
ATOM 3465 N N . SER A 1 458 ? -17.700 -20.344 13.621 1.00 98.69 458 SER A N 1
ATOM 3466 C CA . SER A 1 458 ? -16.370 -20.898 13.359 1.00 98.69 458 SER A CA 1
ATOM 3467 C C . SER A 1 458 ? -16.238 -21.329 11.898 1.00 98.69 458 SER A C 1
ATOM 3469 O O . SER A 1 458 ? -17.189 -21.851 11.310 1.00 98.69 458 SER A O 1
ATOM 3471 N N . GLN A 1 459 ? -15.057 -21.147 11.314 1.00 98.69 459 GLN A N 1
ATOM 3472 C CA . GLN A 1 459 ? -14.720 -21.635 9.979 1.00 98.69 459 GLN A CA 1
ATOM 3473 C C . GLN A 1 459 ? -13.278 -22.146 9.944 1.00 98.69 459 GLN A C 1
ATOM 3475 O O . GLN A 1 459 ? -12.360 -21.468 10.400 1.00 98.69 459 GLN A O 1
ATOM 3480 N N . THR A 1 460 ? -13.070 -23.327 9.362 1.00 98.62 460 THR A N 1
ATOM 3481 C CA . THR A 1 460 ? -11.730 -23.855 9.082 1.00 98.62 460 THR A CA 1
ATOM 3482 C C . THR A 1 460 ? -11.217 -23.294 7.760 1.00 98.62 460 THR A C 1
ATOM 3484 O O . THR A 1 460 ? -11.812 -23.518 6.704 1.00 98.62 460 THR A O 1
ATOM 3487 N N . VAL A 1 461 ? -10.100 -22.575 7.812 1.00 98.62 461 VAL A N 1
ATOM 3488 C CA . VAL A 1 461 ? -9.412 -22.009 6.648 1.00 98.62 461 VAL A CA 1
ATOM 3489 C C . VAL A 1 461 ? -8.253 -22.918 6.286 1.00 98.62 461 VAL A C 1
ATOM 3491 O O . VAL A 1 461 ? -7.418 -23.211 7.134 1.00 98.62 461 VAL A O 1
ATOM 3494 N N . ARG A 1 462 ? -8.217 -23.380 5.034 1.00 98.50 462 ARG A N 1
ATOM 3495 C CA . ARG A 1 462 ? -7.238 -24.360 4.545 1.00 98.50 462 ARG A CA 1
ATOM 3496 C C . ARG A 1 462 ? -6.310 -23.733 3.521 1.00 98.50 462 ARG A C 1
ATOM 3498 O O . ARG A 1 462 ? -6.781 -23.003 2.649 1.00 98.50 462 ARG A O 1
ATOM 3505 N N . PHE A 1 463 ? -5.035 -24.075 3.576 1.00 98.38 463 PHE A N 1
ATOM 3506 C CA . PHE A 1 463 ? -4.003 -23.721 2.610 1.00 98.38 463 PHE A CA 1
ATOM 3507 C C . PHE A 1 463 ? -3.280 -24.986 2.163 1.00 98.38 463 PHE A C 1
ATOM 3509 O O . PHE A 1 463 ? -3.193 -25.949 2.922 1.00 98.38 463 PHE A O 1
ATOM 3516 N N . THR A 1 464 ? -2.735 -24.951 0.952 1.00 97.69 464 THR A N 1
ATOM 3517 C CA . THR A 1 464 ? -1.936 -26.044 0.403 1.00 97.69 464 THR A CA 1
ATOM 3518 C C . THR A 1 464 ? -0.572 -25.485 0.048 1.00 97.69 464 THR A C 1
ATOM 3520 O O . THR A 1 464 ? -0.462 -24.609 -0.811 1.00 97.69 464 THR A O 1
ATOM 3523 N N . LEU A 1 465 ? 0.457 -25.975 0.731 1.00 96.81 465 LEU A N 1
ATOM 3524 C CA . LEU A 1 465 ? 1.839 -25.614 0.466 1.00 96.81 465 LEU A CA 1
ATOM 3525 C C . LEU A 1 465 ? 2.474 -26.582 -0.513 1.00 96.81 465 LEU A C 1
ATOM 3527 O O . LEU A 1 465 ? 2.258 -27.789 -0.430 1.00 96.81 465 LEU A O 1
ATOM 3531 N N . ASN A 1 466 ? 3.311 -26.051 -1.394 1.00 96.25 466 ASN A N 1
ATOM 3532 C CA . ASN A 1 466 ? 4.200 -26.830 -2.239 1.00 96.25 466 ASN A CA 1
ATOM 3533 C C . ASN A 1 466 ? 5.653 -26.323 -2.129 1.00 96.25 466 ASN A C 1
ATOM 3535 O O . ASN A 1 466 ? 5.880 -25.165 -1.765 1.00 96.25 466 ASN A O 1
ATOM 3539 N N . PRO A 1 467 ? 6.654 -27.148 -2.481 1.00 96.12 467 PRO A N 1
ATOM 3540 C CA . PRO A 1 467 ? 8.066 -26.787 -2.338 1.00 96.12 467 PRO A CA 1
ATOM 3541 C C . PRO A 1 467 ? 8.496 -25.525 -3.101 1.00 96.12 467 PRO A C 1
ATOM 3543 O O . PRO A 1 467 ? 9.372 -24.804 -2.628 1.00 96.12 467 PRO A O 1
ATOM 3546 N N . ARG A 1 468 ? 7.848 -25.169 -4.225 1.00 94.62 468 ARG A N 1
ATOM 3547 C CA . ARG A 1 468 ? 8.147 -23.916 -4.957 1.00 94.62 468 ARG A CA 1
ATOM 3548 C C . ARG A 1 468 ? 7.760 -22.660 -4.173 1.00 94.62 468 ARG A C 1
ATOM 3550 O O . ARG A 1 468 ? 8.193 -21.561 -4.505 1.00 94.62 468 ARG A O 1
ATOM 3557 N N . GLN A 1 469 ? 6.949 -22.776 -3.129 1.00 95.56 469 GLN A N 1
ATOM 3558 C CA . GLN A 1 469 ? 6.697 -21.649 -2.232 1.00 95.56 469 GLN A CA 1
ATOM 3559 C C . GLN A 1 469 ? 7.826 -21.467 -1.214 1.00 95.56 469 GLN A C 1
ATOM 3561 O O . GLN A 1 469 ? 7.906 -20.403 -0.608 1.00 95.56 469 GLN A O 1
ATOM 3566 N N . LEU A 1 470 ? 8.711 -22.451 -1.031 1.00 96.81 470 LEU A N 1
ATOM 3567 C CA . LEU A 1 470 ? 9.751 -22.436 0.002 1.00 96.81 470 LEU A CA 1
ATOM 3568 C C . LEU A 1 470 ? 11.101 -21.908 -0.493 1.00 96.81 470 LEU A C 1
ATOM 3570 O O . LEU A 1 470 ? 11.920 -21.504 0.321 1.00 96.81 470 LEU A O 1
ATOM 3574 N N . GLY A 1 471 ? 11.326 -21.885 -1.807 1.00 95.19 471 GLY A N 1
ATOM 3575 C CA . GLY A 1 471 ? 12.616 -21.485 -2.358 1.00 95.19 471 GLY A CA 1
ATOM 3576 C C . GLY A 1 471 ? 12.930 -19.989 -2.287 1.00 95.19 471 GLY A C 1
ATOM 3577 O O . GLY A 1 471 ? 12.060 -19.141 -2.056 1.00 95.19 471 GLY A O 1
ATOM 3578 N N . PHE A 1 472 ? 14.202 -19.686 -2.533 1.00 96.62 472 PHE A N 1
ATOM 3579 C CA . PHE A 1 472 ? 14.816 -18.360 -2.475 1.00 96.62 472 PHE A CA 1
ATOM 3580 C C . PHE A 1 472 ? 15.878 -18.202 -3.578 1.00 96.62 472 PHE A C 1
ATOM 3582 O O . PHE A 1 472 ? 16.237 -19.166 -4.252 1.00 96.62 472 PHE A O 1
ATOM 3589 N N . ILE A 1 473 ? 16.369 -16.977 -3.789 1.00 95.19 473 ILE A N 1
ATOM 3590 C CA . ILE A 1 473 ? 17.443 -16.688 -4.753 1.00 95.19 473 ILE A CA 1
ATOM 3591 C C . ILE A 1 473 ? 18.803 -16.838 -4.062 1.00 95.19 473 ILE A C 1
ATOM 3593 O O . ILE A 1 473 ? 19.046 -16.205 -3.034 1.00 95.19 473 ILE A O 1
ATOM 3597 N N . GLY A 1 474 ? 19.665 -17.693 -4.613 1.00 95.25 474 GLY A N 1
ATOM 3598 C CA . GLY A 1 474 ? 21.024 -17.941 -4.131 1.00 95.25 474 GLY A CA 1
ATOM 3599 C C . GLY A 1 474 ? 22.024 -16.833 -4.469 1.00 95.25 474 GLY A C 1
ATOM 3600 O O . GLY A 1 474 ? 21.710 -15.886 -5.185 1.00 95.25 474 GLY A O 1
ATOM 3601 N N . GLU A 1 475 ? 23.262 -16.978 -3.985 1.00 93.50 475 GLU A N 1
ATOM 3602 C CA . GLU A 1 475 ? 24.362 -16.033 -4.271 1.00 93.50 475 GLU A CA 1
ATOM 3603 C C . GLU A 1 475 ? 24.715 -15.962 -5.762 1.00 93.50 475 GLU A C 1
ATOM 3605 O O . GLU A 1 475 ? 25.134 -14.922 -6.263 1.00 93.50 475 GLU A O 1
ATOM 3610 N N . ASP A 1 476 ? 24.504 -17.066 -6.476 1.00 92.38 476 ASP A N 1
ATOM 3611 C CA . ASP A 1 476 ? 24.671 -17.197 -7.923 1.00 92.38 476 ASP A CA 1
ATOM 3612 C C . ASP A 1 476 ? 23.503 -16.604 -8.730 1.00 92.38 476 ASP A C 1
ATOM 3614 O O . ASP A 1 476 ? 23.527 -16.637 -9.957 1.00 92.38 476 ASP A O 1
ATOM 3618 N N . GLY A 1 477 ? 22.479 -16.065 -8.061 1.00 90.50 477 GLY A N 1
ATOM 3619 C CA . GLY A 1 477 ? 21.261 -15.566 -8.694 1.00 90.50 477 GLY A CA 1
ATOM 3620 C C . GLY A 1 477 ? 20.261 -16.661 -9.077 1.00 90.50 477 GLY A C 1
ATOM 3621 O O . GLY A 1 477 ? 19.181 -16.340 -9.569 1.00 90.50 477 GLY A O 1
ATOM 3622 N N . ALA A 1 478 ? 20.559 -17.938 -8.818 1.00 91.62 478 ALA A N 1
ATOM 3623 C CA . ALA A 1 478 ? 19.667 -19.036 -9.162 1.00 91.62 478 ALA A CA 1
ATOM 3624 C C . ALA A 1 478 ? 18.595 -19.250 -8.087 1.00 91.62 478 ALA A C 1
ATOM 3626 O O . ALA A 1 478 ? 18.865 -19.238 -6.882 1.00 91.62 478 ALA A O 1
ATOM 3627 N N . TYR A 1 479 ? 17.364 -19.504 -8.530 1.00 94.00 479 TYR A N 1
ATOM 3628 C CA . TYR A 1 479 ? 16.291 -19.936 -7.643 1.00 94.00 479 TYR A CA 1
ATOM 3629 C C . TYR A 1 479 ? 16.562 -21.358 -7.138 1.00 94.00 479 TYR A C 1
ATOM 3631 O O . TYR A 1 479 ? 16.723 -22.285 -7.933 1.00 94.00 479 TYR A O 1
ATOM 3639 N N . ARG A 1 480 ? 16.582 -21.537 -5.817 1.00 94.56 480 ARG A N 1
ATOM 3640 C CA . ARG A 1 480 ? 16.862 -22.815 -5.157 1.00 94.56 480 ARG A CA 1
ATOM 3641 C C . ARG A 1 480 ? 15.844 -23.130 -4.074 1.00 94.56 480 ARG A C 1
ATOM 3643 O O . ARG A 1 480 ? 15.244 -22.235 -3.486 1.00 94.56 480 ARG A O 1
ATOM 3650 N N . ILE A 1 481 ? 15.679 -24.420 -3.816 1.00 96.44 481 ILE A N 1
ATOM 3651 C CA . ILE A 1 481 ? 14.882 -24.981 -2.726 1.00 96.44 481 ILE A CA 1
ATOM 3652 C C . ILE A 1 481 ? 15.822 -25.912 -1.962 1.00 96.44 481 ILE A C 1
ATOM 3654 O O . ILE A 1 481 ? 16.572 -26.657 -2.592 1.00 96.44 481 ILE A O 1
ATOM 3658 N N . GLU A 1 482 ? 15.794 -25.881 -0.633 1.00 97.31 482 GLU A N 1
ATOM 3659 C CA . GLU A 1 482 ? 16.667 -26.704 0.206 1.00 97.31 482 GLU A CA 1
ATOM 3660 C C . GLU A 1 482 ? 15.829 -27.530 1.191 1.00 97.31 482 GLU A C 1
ATOM 3662 O O . GLU A 1 482 ? 14.872 -27.008 1.766 1.00 97.31 482 GLU A O 1
ATOM 3667 N N . PRO A 1 483 ? 16.128 -28.830 1.380 1.00 98.00 483 PRO A N 1
ATOM 3668 C CA . PRO A 1 483 ? 15.448 -29.627 2.390 1.00 98.00 483 PRO A CA 1
ATOM 3669 C C . PRO A 1 483 ? 15.844 -29.153 3.784 1.00 98.00 483 PRO A C 1
ATOM 3671 O O . PRO A 1 483 ? 17.009 -28.874 4.057 1.00 98.00 483 PRO A O 1
ATOM 3674 N N . GLY A 1 484 ? 14.887 -29.111 4.701 1.00 98.00 484 GLY A N 1
ATOM 3675 C CA . GLY A 1 484 ? 15.128 -28.436 5.966 1.00 98.00 484 GLY A CA 1
ATOM 3676 C C . GLY A 1 484 ? 13.907 -28.367 6.855 1.00 98.00 484 GLY A C 1
ATOM 3677 O O . GLY A 1 484 ? 12.831 -28.857 6.510 1.00 98.00 484 GLY A O 1
ATOM 3678 N N . LEU A 1 485 ? 14.113 -27.797 8.037 1.00 98.38 485 LEU A N 1
ATOM 3679 C CA . LEU A 1 485 ? 13.059 -27.552 9.011 1.00 98.38 485 LEU A CA 1
ATOM 3680 C C . LEU A 1 485 ? 12.503 -26.144 8.800 1.00 98.38 485 LEU A C 1
ATOM 3682 O O . LEU A 1 485 ? 13.264 -25.178 8.773 1.00 98.38 48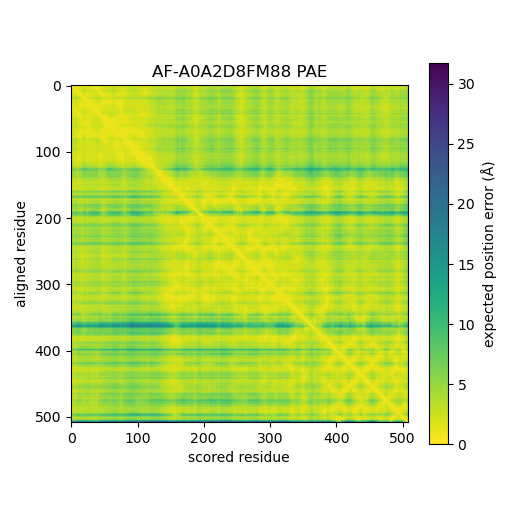5 LEU A O 1
ATOM 3686 N N . PHE A 1 486 ? 11.183 -26.045 8.728 1.00 98.56 486 PHE A N 1
ATOM 3687 C CA . PHE A 1 486 ? 10.461 -24.797 8.549 1.00 98.56 486 PHE A CA 1
ATOM 3688 C C . PHE A 1 486 ? 9.538 -24.559 9.741 1.00 98.56 486 PHE A C 1
ATOM 3690 O O . PHE A 1 486 ? 8.879 -25.487 10.219 1.00 98.56 486 PHE A O 1
ATOM 3697 N N . ASP A 1 487 ? 9.467 -23.309 10.187 1.00 98.38 487 ASP A N 1
ATOM 3698 C CA . ASP A 1 487 ? 8.371 -22.838 11.029 1.00 98.38 487 ASP A CA 1
ATOM 3699 C C . ASP A 1 487 ? 7.262 -22.257 10.135 1.00 98.38 487 ASP A C 1
ATOM 3701 O O . ASP A 1 487 ? 7.527 -21.679 9.075 1.00 98.38 487 ASP A O 1
ATOM 3705 N N . LEU A 1 488 ? 6.011 -22.409 10.562 1.00 98.25 488 LEU A N 1
ATOM 3706 C CA . LEU A 1 488 ? 4.817 -21.984 9.840 1.00 98.25 488 LEU A CA 1
ATOM 3707 C C . LEU A 1 488 ? 3.826 -21.299 10.774 1.00 98.25 488 LEU A C 1
ATOM 3709 O O . LEU A 1 488 ? 3.580 -21.765 11.885 1.00 98.25 488 LEU A O 1
ATOM 3713 N N . TRP A 1 489 ? 3.193 -20.234 10.287 1.00 98.62 489 TRP A N 1
ATOM 3714 C CA . TRP A 1 489 ? 2.131 -19.528 10.999 1.00 98.62 489 TRP A CA 1
ATOM 3715 C C . TRP A 1 489 ? 0.915 -19.352 10.104 1.00 98.62 489 TRP A C 1
ATOM 3717 O O . TRP A 1 489 ? 1.046 -18.900 8.968 1.00 98.62 489 TRP A O 1
ATOM 3727 N N . LEU A 1 490 ? -0.265 -19.625 10.657 1.00 98.56 490 LEU A N 1
ATOM 3728 C CA . LEU A 1 490 ? -1.536 -19.111 10.155 1.00 98.56 490 LEU A CA 1
ATOM 3729 C C . LEU A 1 490 ? -2.017 -18.071 11.164 1.00 98.56 490 LEU A C 1
ATOM 3731 O O . LEU A 1 490 ? -2.432 -18.420 12.268 1.00 98.56 490 LEU A O 1
ATOM 3735 N N . ALA A 1 491 ? -1.859 -16.796 10.825 1.00 98.31 491 ALA A N 1
ATOM 3736 C CA . ALA A 1 491 ? -1.923 -15.705 11.792 1.00 98.31 491 ALA A CA 1
ATOM 3737 C C . ALA A 1 491 ? -2.700 -14.492 11.256 1.00 98.31 491 ALA A C 1
ATOM 3739 O O . ALA A 1 491 ? -2.790 -14.311 10.039 1.00 98.31 491 ALA A O 1
ATOM 3740 N N . PRO A 1 492 ? -3.207 -13.624 12.152 1.00 97.88 492 PRO A N 1
ATOM 3741 C CA . PRO A 1 492 ? -3.876 -12.384 11.759 1.00 97.88 492 PRO A CA 1
ATOM 3742 C C . PRO A 1 492 ? -2.914 -11.301 11.250 1.00 97.88 492 PRO A C 1
ATOM 3744 O O . PRO A 1 492 ? -3.370 -10.338 10.649 1.00 97.88 492 PRO A O 1
ATOM 3747 N N . HIS A 1 493 ? -1.606 -11.411 11.520 1.00 98.25 493 HIS A N 1
ATOM 3748 C CA . HIS A 1 493 ? -0.556 -10.486 11.070 1.00 98.25 493 HIS A CA 1
ATOM 3749 C C . HIS A 1 493 ? 0.844 -11.076 11.312 1.00 98.25 493 HIS A C 1
ATOM 3751 O O . HIS A 1 493 ? 1.004 -12.091 11.999 1.00 98.25 493 HIS A O 1
ATOM 3757 N N . ALA A 1 494 ? 1.886 -10.396 10.827 1.00 97.50 494 ALA A N 1
ATOM 3758 C CA . ALA A 1 494 ? 3.264 -10.895 10.817 1.00 97.50 494 ALA A CA 1
ATOM 3759 C C . ALA A 1 494 ? 3.933 -11.040 12.197 1.00 97.50 494 ALA A C 1
ATOM 3761 O O . ALA A 1 494 ? 5.029 -11.570 12.284 1.00 97.50 494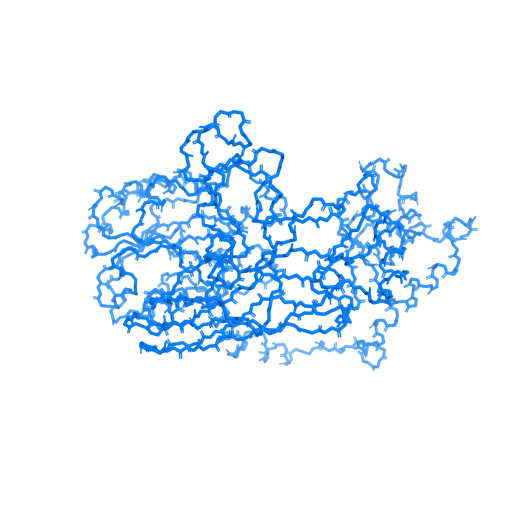 ALA A O 1
ATOM 3762 N N . GLN A 1 495 ? 3.305 -10.593 13.283 1.00 94.31 495 GLN A N 1
ATOM 3763 C CA . GLN A 1 495 ? 3.830 -10.743 14.654 1.00 94.31 495 GLN A CA 1
ATOM 3764 C C . GLN A 1 495 ? 2.859 -11.508 15.567 1.00 94.31 495 GLN A C 1
ATOM 3766 O O . GLN A 1 495 ? 3.054 -11.550 16.775 1.00 94.31 495 GLN A O 1
ATOM 3771 N N . GLY A 1 496 ? 1.807 -12.108 14.998 1.00 93.38 496 GLY A N 1
ATOM 3772 C CA . GLY A 1 496 ? 0.802 -12.877 15.733 1.00 93.38 496 GLY A CA 1
ATOM 3773 C C . GLY A 1 496 ? 0.954 -14.388 15.551 1.00 93.38 496 GLY A C 1
ATOM 3774 O O . GLY A 1 496 ? 1.696 -14.853 14.681 1.00 93.38 496 GLY A O 1
ATOM 3775 N N . GLY A 1 497 ? 0.204 -15.148 16.350 1.00 93.19 497 GLY A N 1
ATOM 3776 C CA . GLY A 1 497 ? 0.087 -16.604 16.243 1.00 93.19 497 GLY A CA 1
ATOM 3777 C C . GLY A 1 497 ? 1.299 -17.395 16.749 1.00 93.19 497 GLY A C 1
ATOM 3778 O O . GLY A 1 497 ? 2.417 -16.887 16.856 1.00 93.19 497 GLY A O 1
ATOM 3779 N N . SER A 1 498 ? 1.065 -18.673 17.036 1.00 92.69 498 SER A N 1
ATOM 3780 C CA . SER A 1 498 ? 2.096 -19.640 17.427 1.00 92.69 498 SER A CA 1
ATOM 3781 C C . SER A 1 498 ? 2.625 -20.394 16.208 1.00 92.69 498 SER A C 1
ATOM 3783 O O . SER A 1 498 ? 1.882 -20.635 15.258 1.00 92.69 498 SER A O 1
ATOM 3785 N N . ALA A 1 499 ? 3.907 -20.759 16.239 1.00 95.19 499 ALA A N 1
ATOM 3786 C CA . ALA A 1 499 ? 4.530 -21.526 15.167 1.00 95.19 499 ALA A CA 1
ATOM 3787 C C . ALA A 1 499 ? 4.103 -23.000 15.223 1.00 95.19 499 ALA A C 1
ATOM 3789 O O . ALA A 1 499 ? 4.121 -23.610 16.293 1.00 95.19 499 ALA A O 1
ATOM 3790 N N . ALA A 1 500 ? 3.794 -23.576 14.066 1.00 97.62 500 ALA A N 1
ATOM 3791 C CA . ALA A 1 500 ? 3.863 -25.013 13.818 1.00 97.62 500 ALA A CA 1
ATOM 3792 C C . ALA A 1 500 ? 5.155 -25.341 13.056 1.00 97.62 500 ALA A C 1
ATOM 3794 O O . ALA A 1 500 ? 5.772 -24.448 12.479 1.00 97.62 500 ALA A O 1
ATOM 3795 N N . GLN A 1 501 ? 5.569 -26.609 13.048 1.00 98.12 501 GLN A N 1
ATOM 3796 C CA . GLN A 1 501 ? 6.812 -27.038 12.404 1.00 98.12 501 GLN A CA 1
ATOM 3797 C C . GLN A 1 501 ? 6.573 -28.168 11.416 1.00 98.12 501 GLN A C 1
ATOM 3799 O O . GLN A 1 501 ? 5.862 -29.122 11.725 1.00 98.12 501 GLN A O 1
ATOM 3804 N N . PHE A 1 502 ? 7.213 -28.079 10.255 1.00 98.50 502 PHE A N 1
ATOM 3805 C CA . PHE A 1 502 ? 7.256 -29.160 9.278 1.00 98.50 502 PHE A CA 1
ATOM 3806 C C . PHE A 1 502 ? 8.644 -29.246 8.633 1.00 98.50 502 PHE A C 1
ATOM 3808 O O . PHE A 1 502 ? 9.427 -28.294 8.667 1.00 98.50 502 PHE A O 1
ATOM 3815 N N . ARG A 1 503 ? 8.969 -30.390 8.034 1.00 98.50 503 ARG A N 1
ATOM 3816 C CA . ARG A 1 503 ? 10.236 -30.637 7.344 1.00 98.50 503 ARG A CA 1
ATOM 3817 C C . ARG A 1 503 ? 10.006 -30.872 5.856 1.00 98.50 503 ARG A C 1
ATOM 3819 O O . ARG A 1 503 ? 9.253 -31.771 5.491 1.00 98.50 503 ARG A O 1
ATOM 3826 N N . LEU A 1 504 ? 10.698 -30.123 4.996 1.00 98.38 504 LEU A N 1
ATOM 3827 C CA . LEU A 1 504 ? 10.815 -30.479 3.581 1.00 98.38 504 LEU A CA 1
ATOM 3828 C C . LEU A 1 504 ? 11.778 -31.661 3.453 1.00 98.38 504 LEU A C 1
ATOM 3830 O O . LEU A 1 504 ? 12.951 -31.561 3.825 1.00 98.38 504 LEU A O 1
ATOM 3834 N N . ILE A 1 505 ? 11.276 -32.778 2.939 1.00 97.56 505 ILE A N 1
ATOM 3835 C CA . ILE A 1 505 ? 12.075 -33.969 2.656 1.00 97.56 505 ILE A CA 1
ATOM 3836 C C . ILE A 1 505 ? 12.822 -33.750 1.341 1.00 97.56 505 ILE A C 1
ATOM 3838 O O . ILE A 1 505 ? 12.232 -33.284 0.368 1.00 97.56 505 ILE A O 1
ATOM 3842 N N . GLY A 1 506 ? 14.120 -34.064 1.330 1.00 91.69 506 GLY A N 1
ATOM 3843 C CA . GLY A 1 506 ? 14.975 -33.895 0.155 1.00 91.69 506 GLY A CA 1
ATOM 3844 C C . GLY A 1 506 ? 14.550 -34.749 -1.041 1.00 91.69 506 GLY A C 1
ATOM 3845 O O . GLY A 1 506 ? 13.742 -35.671 -0.888 1.00 91.69 506 GLY A O 1
ATOM 3846 N N . PRO A 1 507 ? 15.084 -34.443 -2.235 1.00 88.00 507 PRO A N 1
ATOM 3847 C CA . PRO A 1 507 ? 14.886 -35.293 -3.399 1.00 88.00 507 PRO A CA 1
ATOM 3848 C C . PRO A 1 507 ? 15.454 -36.690 -3.109 1.00 88.00 507 PRO A C 1
ATOM 3850 O O . PRO A 1 507 ? 16.504 -36.809 -2.476 1.00 88.00 507 PRO A O 1
ATOM 3853 N N . ALA A 1 508 ? 14.715 -37.721 -3.526 1.00 71.75 508 ALA A N 1
ATOM 3854 C CA . ALA A 1 508 ? 15.131 -39.119 -3.418 1.00 71.75 508 ALA A CA 1
ATOM 3855 C C . ALA A 1 508 ? 16.299 -39.449 -4.353 1.00 71.75 508 ALA A C 1
ATOM 3857 O O . ALA A 1 508 ? 16.359 -38.836 -5.447 1.00 71.75 508 ALA A O 1
#

Secondary structure (DSSP, 8-state):
-HHHHHHTT-SEEEPPSSEETTEEGGG-HIIIIIIIIIIT---SEEE-STTTTGGGTTTTS-SSHHHHHHHHHHHT--B--SS-HHHHHHHHHHHTTSS-HHHHHHHHHHHHHHHHHTTTTT-TTTT--HHHHHHHTT-HHHHHHHHHHHHHH-EEEEEGGG-PSPPTTS-EEEESTTSS--TTSS-TT-SS--GGG---HHHHHHHHSS-GGGEEEE--S-SSS--TTHHHHHHHHHHT-SEEEEEEE--GGGSSTT---S--S--HHHHHHHHHHHTTT--EEEEEE-SS-----HHHHHSSEEEE-----TTHHHHHHHHHTTSS------SSPBPSSGGG-S--TT-B--SSBPPTT-S--TTSB--SSS-SS-SB-TT--B-SS-EEEEEEEES-SEE-TTS-EEEEEEEEE-SSS-EEEEEEEEEEESS-SSPPBS-EEEEEEEEEE-TT-EEEEEEEE-GGGT-EE-TTS-EE---EEEEEEEESSTT-SPPEEEEEPPP-

Nearest PDB structures (foldseek):
  5xxl-assembly1_B  TM=9.720E-01  e=9.103E-56  Bacteroides thetaiotaomicron VPI-5482
  5xxo-assembly1_B  TM=9.722E-01  e=1.449E-55  Bacteroides thetaiotaomicron VPI-5482
  3u4a-assembly1_A  TM=9.736E-01  e=3.268E-55  compost metagenome
  5xxm-assembly1_A  TM=9.733E-01  e=5.512E-55  Bacteroides thetaiotaomicron VPI-5482
  3u48-assembly1_A  TM=9.734E-01  e=7.810E-55  compost metagenome